Protein AF-0000000076880550 (afdb_homodimer)

Secondary structure (DSSP, 8-state):
--TTSHHHHHHHHHHHHHHTTS-TTSTTSPP----S---S----TTS-----------EEETTEEES-PPPP--TT-TTHHHHHHHHHHT-HHHHHHHTPPTTT-----S--SS-S------S-SHHHHHHHHHTT--EEEEEETT-SSS-HHHHHHHHHHT-PPEEEEEEEEEETTEEEEEEEEETTTEEEEEETT--SSHHHH-HHHHHHHHHHHHTT---/--TTSHHHHHHHHHHHHHHTTS-TTSTTSPP----S---S----TTS-----------EEETTEEES-PPPP--TT-TTHHHHHHHHHHT-HHHHHHHTPPTTT-----S--SS-S------S-SHHHHHHHHHTT--EEEEEETT-SSS-HHHHHHHHHHT-PPEEEEEEEEEETTEEEEEEEEETTTEEEEEETT--SSHHHH-HHHHHHHHHHHHTT---

Sequence (446 aa):
MNPRNTLCAQSLGTFNNLLSEVMTAQILLDKCVYASPRPGTETDKSAGAGRKILSEEAVIVTGKRVKHPPPRVPLGCISYTAYLSYFWANDALTRDALGIKDGTVDEWVRCHDGDLPYAVDIGSSIKYHRNVTVNGYRALVYSGDHDAIVPHLGTQAWVRSLGFPVVDDWRAWHLDGQSAGFTIAYSNNMTFATVKGAGHTAPQYEPERCYAMFSRWVLHQPLMNPRNTLCAQSLGTFNNLLSEVMTAQILLDKCVYASPRPGTETDKSAGAGRKILSEEAVIVTGKRVKHPPPRVPLGCISYTAYLSYFWANDALTRDALGIKDGTVDEWVRCHDGDLPYAVDIGSSIKYHRNVTVNGYRALVYSGDHDAIVPHLGTQAWVRSLGFPVVDDWRAWHLDGQSAGFTIAYSNNMTFATVKGAGHTAPQYEPERCYAMFSRWVLHQPL

Solvent-accessible surface area (backbone atoms only — not comparable to full-atom values): 26096 Å² total; per-residue (Å²): 127,62,62,82,41,68,66,46,41,51,51,49,49,51,48,50,55,50,50,68,53,38,18,41,53,30,56,85,46,72,68,55,69,73,37,46,61,72,62,86,71,74,73,73,74,70,68,77,83,63,75,76,70,69,79,78,65,75,49,60,41,82,85,38,76,53,90,68,72,46,56,88,56,60,87,89,35,80,36,33,56,50,42,50,44,45,55,49,58,48,20,58,68,50,29,52,72,71,64,54,56,87,85,74,68,88,73,66,65,92,69,69,73,84,65,61,84,70,86,73,82,76,91,68,65,62,66,56,55,52,52,46,18,71,72,69,40,76,43,80,46,73,27,6,64,33,15,68,73,53,31,37,68,58,55,51,50,58,59,56,67,71,66,57,54,75,72,39,70,77,39,67,26,70,53,94,89,28,58,40,25,37,33,35,31,28,46,61,46,36,33,40,34,38,33,62,78,5,13,64,63,29,54,80,66,31,44,68,60,43,47,54,53,51,52,27,54,79,66,74,39,80,110,128,64,63,82,41,68,66,46,41,51,51,49,49,50,48,51,56,50,50,69,53,38,18,42,54,30,55,85,46,74,70,57,70,73,36,47,61,74,65,87,73,76,73,74,75,71,69,76,83,64,75,76,71,67,78,78,64,76,51,62,40,81,84,38,76,54,89,67,71,46,57,89,56,62,88,88,37,79,36,33,57,51,41,48,44,44,55,50,58,48,20,57,69,50,28,53,72,72,65,56,57,86,84,73,68,88,72,66,63,91,70,68,74,84,66,62,84,71,87,74,85,76,91,68,66,62,66,57,56,51,52,48,18,70,73,69,37,77,42,81,46,72,28,5,66,33,15,67,74,52,30,37,67,58,53,50,49,58,59,56,68,70,66,57,54,76,73,37,70,75,38,67,27,69,53,93,90,29,57,39,24,40,32,36,31,29,47,62,46,35,32,40,35,38,34,61,80,6,12,63,62,29,52,80,64,31,44,67,59,42,46,54,52,51,52,27,55,76,67,72,39,80,110

Foldseek 3Di:
DPCVPPVNVVVVVVVVVVCVCADQLFRPDHDWDQFFQDDPDDPPPPDDPPDPPPPPPQDDQQRDGDDTQGDDIDPPDLNVVVNVVQSQCQHPVNCVVVVPDPPPDNGDGDDDPPPPPDPDDDPDCLVVVLVCLQVPDADEAEFECRHNVCHVVNVVVSVVVSVFAWPAAKDFDDDPNHGQWIKTDGPSNYIYTYGYSAGRVRCSGVVPSVVVVVVCVVVVHDD/DPCVPPVNVVVVVVVVVVCVCADQLFRPDHDWDQFFQDDPDDPPPPDDPPDPPPPPPQDDQQNDGDDTQGDDIDPPDLNVVVNVVQSQVQHPVNCVVVVPDPPPDNGDGDDDPPPPPDPDDDPDCLVVVLVCLQVPDADEAEFECRHNVCHVVNVVVSLVVSVFAWPAAKDFDDDPNHGQWIKTDGPSNYIYTYGYSAGRVRCSGVVPSVVVVVVCVVVVHDD

Structure (mmCIF, N/CA/C/O backbone):
data_AF-0000000076880550-model_v1
#
loop_
_entity.id
_entity.type
_entity.pdbx_description
1 polymer 'Uncharacterized protein'
#
loop_
_atom_site.group_PDB
_atom_site.id
_atom_site.type_symbol
_atom_site.label_atom_id
_atom_site.label_alt_id
_atom_site.label_comp_id
_atom_site.label_asym_id
_atom_site.label_entity_id
_atom_site.label_seq_id
_atom_site.pdbx_PDB_ins_code
_atom_site.Cartn_x
_atom_site.Cartn_y
_atom_site.Cartn_z
_atom_site.occupancy
_atom_site.B_iso_or_equiv
_atom_site.auth_seq_id
_atom_site.auth_comp_id
_atom_site.auth_asym_id
_atom_site.auth_atom_id
_atom_site.pdbx_PDB_model_num
ATOM 1 N N . MET A 1 1 ? 1.454 5.191 -26.672 1 41.88 1 MET A N 1
ATOM 2 C CA . MET A 1 1 ? 2.506 6.203 -26.719 1 41.88 1 MET A CA 1
ATOM 3 C C . MET A 1 1 ? 3.654 5.762 -27.609 1 41.88 1 MET A C 1
ATOM 5 O O . MET A 1 1 ? 4.008 4.578 -27.641 1 41.88 1 MET A O 1
ATOM 9 N N . ASN A 1 2 ? 3.916 6.367 -28.578 1 51.84 2 ASN A N 1
ATOM 10 C CA . ASN A 1 2 ? 5.039 6.051 -29.453 1 51.84 2 ASN A CA 1
ATOM 11 C C . ASN A 1 2 ? 6.371 6.129 -28.719 1 51.84 2 ASN A C 1
ATOM 13 O O . ASN A 1 2 ? 6.848 7.223 -28.406 1 51.84 2 ASN A O 1
ATOM 17 N N . PRO A 1 3 ? 6.688 5.078 -28.25 1 62.75 3 PRO A N 1
ATOM 18 C CA . PRO A 1 3 ? 7.98 5.051 -27.562 1 62.75 3 PRO A CA 1
ATOM 19 C C . PRO A 1 3 ? 9.094 5.695 -28.375 1 62.75 3 PRO A C 1
ATOM 21 O O . PRO A 1 3 ? 10.195 5.91 -27.859 1 62.75 3 PRO A O 1
ATOM 24 N N . ARG A 1 4 ? 8.742 5.906 -29.609 1 61.47 4 ARG A N 1
ATOM 25 C CA . ARG A 1 4 ? 9.766 6.449 -30.5 1 61.47 4 ARG A CA 1
ATOM 26 C C . ARG A 1 4 ? 9.938 7.949 -30.281 1 61.47 4 ARG A C 1
ATOM 28 O O . ARG A 1 4 ? 10.891 8.555 -30.781 1 61.47 4 ARG A O 1
ATOM 35 N N . ASN A 1 5 ? 8.938 8.562 -29.5 1 77.75 5 ASN A N 1
ATOM 36 C CA . ASN A 1 5 ? 9.117 9.977 -29.172 1 77.75 5 ASN A CA 1
ATOM 37 C C . ASN A 1 5 ? 10.047 10.172 -27.984 1 77.75 5 ASN A C 1
ATOM 39 O O . ASN A 1 5 ? 10.047 9.367 -27.047 1 77.75 5 ASN A O 1
ATOM 43 N N . THR A 1 6 ? 11.18 10.844 -28.109 1 85.25 6 THR A N 1
ATOM 44 C CA . THR A 1 6 ? 12.234 11.125 -27.141 1 85.25 6 THR A CA 1
ATOM 45 C C . THR A 1 6 ? 11.641 11.406 -25.766 1 85.25 6 THR A C 1
ATOM 47 O O . THR A 1 6 ? 12.156 10.922 -24.75 1 85.25 6 THR A O 1
ATOM 50 N N . LEU A 1 7 ? 10.586 12.062 -25.766 1 85.06 7 LEU A N 1
ATOM 51 C CA . LEU A 1 7 ? 9.938 12.383 -24.5 1 85.06 7 LEU A CA 1
ATOM 52 C C . LEU A 1 7 ? 9.375 11.133 -23.844 1 85.06 7 LEU A C 1
ATOM 54 O O . LEU A 1 7 ? 9.461 10.969 -22.625 1 85.06 7 LEU A O 1
ATOM 58 N N . CYS A 1 8 ? 8.812 10.336 -24.641 1 87.38 8 CYS A N 1
ATOM 59 C CA . CYS A 1 8 ? 8.266 9.078 -24.141 1 87.38 8 CYS A CA 1
ATOM 60 C C . CYS A 1 8 ? 9.367 8.18 -23.609 1 87.38 8 CYS A C 1
ATOM 62 O O . CYS A 1 8 ? 9.227 7.574 -22.547 1 87.38 8 CYS A O 1
ATOM 64 N N . ALA A 1 9 ? 10.461 8.172 -24.312 1 88.31 9 ALA A N 1
ATOM 65 C CA . ALA A 1 9 ? 11.586 7.344 -23.891 1 88.31 9 ALA A CA 1
ATOM 66 C C . ALA A 1 9 ? 12.172 7.828 -22.562 1 88.31 9 ALA A C 1
ATOM 68 O O . ALA A 1 9 ? 12.5 7.023 -21.703 1 88.31 9 ALA A O 1
ATOM 69 N N . GLN A 1 10 ? 12.281 9.094 -22.438 1 88.38 10 GLN A N 1
ATOM 70 C CA . GLN A 1 10 ? 12.805 9.672 -21.203 1 88.38 10 GLN A CA 1
ATOM 71 C C . GLN A 1 10 ? 11.883 9.383 -20.016 1 88.38 10 GLN A C 1
ATOM 73 O O . GLN A 1 10 ? 12.344 9.031 -18.938 1 88.38 10 GLN A O 1
ATOM 78 N N . SER A 1 11 ? 10.609 9.5 -20.281 1 89.31 11 SER A N 1
ATOM 79 C CA . SER A 1 11 ? 9.633 9.234 -19.234 1 89.31 11 SER A CA 1
ATOM 80 C C . SER A 1 11 ? 9.664 7.766 -18.812 1 89.31 11 SER A C 1
ATOM 82 O O . SER A 1 11 ? 9.578 7.457 -17.609 1 89.31 11 SER A O 1
ATOM 84 N N . LEU A 1 12 ? 9.812 6.938 -19.75 1 90.75 12 LEU A N 1
ATOM 85 C CA . LEU A 1 12 ? 9.883 5.508 -19.453 1 90.75 12 LEU A CA 1
ATOM 86 C C . LEU A 1 12 ? 11.156 5.176 -18.688 1 90.75 12 LEU A C 1
ATOM 88 O O . LEU 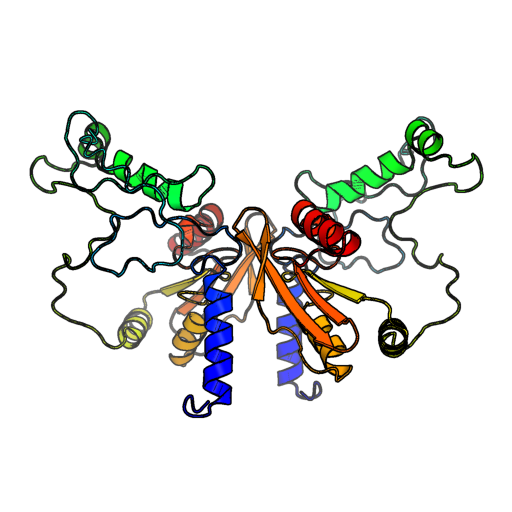A 1 12 ? 11.148 4.324 -17.797 1 90.75 12 LEU A O 1
ATOM 92 N N . GLY A 1 13 ? 12.203 5.875 -19.094 1 91.25 13 GLY A N 1
ATOM 93 C CA . GLY A 1 13 ? 13.445 5.703 -18.344 1 91.25 13 GLY A CA 1
ATOM 94 C C . GLY A 1 13 ? 13.336 6.109 -16.891 1 91.25 13 GLY A C 1
ATOM 95 O O . GLY A 1 13 ? 13.773 5.379 -16 1 91.25 13 GLY A O 1
ATOM 96 N N . THR A 1 14 ? 12.758 7.234 -16.688 1 91.5 14 THR A N 1
ATOM 97 C CA . THR A 1 14 ? 12.539 7.715 -15.328 1 91.5 14 THR A CA 1
ATOM 98 C C . THR A 1 14 ? 11.648 6.754 -14.547 1 91.5 14 THR A C 1
ATOM 100 O O . THR A 1 14 ? 11.953 6.4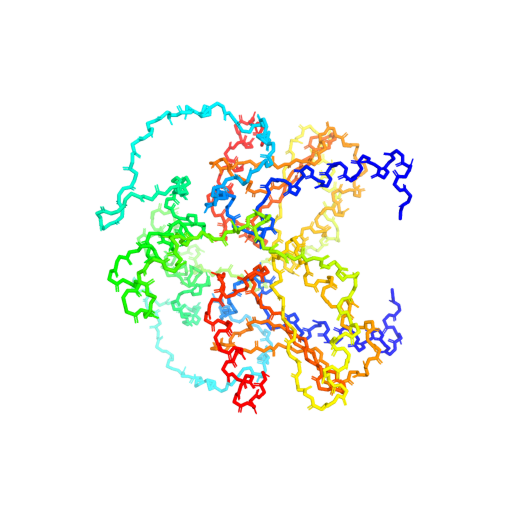06 -13.406 1 91.5 14 THR A O 1
ATOM 103 N N . PHE A 1 15 ? 10.641 6.32 -15.258 1 92.88 15 PHE A N 1
ATOM 104 C CA . PHE A 1 15 ? 9.727 5.367 -14.641 1 92.88 15 PHE A CA 1
ATOM 105 C C . PHE A 1 15 ? 10.461 4.094 -14.234 1 92.88 15 PHE A C 1
ATOM 107 O O . PHE A 1 15 ? 10.328 3.627 -13.102 1 92.88 15 PHE A O 1
ATOM 114 N N . ASN A 1 16 ? 11.18 3.584 -15.062 1 92.75 16 ASN A N 1
ATOM 115 C CA . ASN A 1 16 ? 11.914 2.352 -14.797 1 92.75 16 ASN A CA 1
ATOM 116 C C . ASN A 1 16 ? 12.922 2.529 -13.664 1 92.75 16 ASN A C 1
ATOM 118 O O . ASN A 1 16 ? 13.086 1.637 -12.828 1 92.75 16 ASN A O 1
ATOM 122 N N . ASN A 1 17 ? 13.539 3.641 -13.641 1 93.19 17 ASN A N 1
ATOM 123 C CA . ASN A 1 17 ? 14.484 3.936 -12.57 1 93.19 17 ASN A CA 1
ATOM 124 C C . ASN A 1 17 ? 13.789 3.982 -11.211 1 93.19 17 ASN A C 1
ATOM 126 O O . ASN A 1 17 ? 14.289 3.422 -10.234 1 93.19 17 ASN A O 1
ATOM 130 N N . LEU A 1 18 ? 12.672 4.625 -11.188 1 94.25 18 LEU A N 1
ATOM 131 C CA . LEU A 1 18 ? 11.922 4.723 -9.945 1 94.25 18 LEU A CA 1
ATOM 132 C C . LEU A 1 18 ? 11.406 3.355 -9.508 1 94.25 18 LEU A C 1
ATOM 134 O O . LEU A 1 18 ? 11.469 3.014 -8.32 1 94.25 18 LEU A O 1
ATOM 138 N N . LEU A 1 19 ? 10.938 2.619 -10.477 1 93.5 19 LEU A N 1
ATOM 139 C CA . LEU A 1 19 ? 10.414 1.287 -10.18 1 93.5 19 LEU A CA 1
ATOM 140 C C . LEU A 1 19 ? 11.516 0.378 -9.648 1 93.5 19 LEU A C 1
ATOM 142 O O . LEU A 1 19 ? 11.266 -0.471 -8.789 1 93.5 19 LEU A O 1
ATOM 146 N N . SER A 1 20 ? 12.711 0.57 -10.094 1 92.94 20 SER A N 1
ATOM 147 C CA . SER A 1 20 ? 13.836 -0.258 -9.664 1 92.94 20 SER A CA 1
ATOM 148 C C . SER A 1 20 ? 14.188 -0.007 -8.203 1 92.94 20 SER A C 1
ATOM 150 O O . SER A 1 20 ? 14.922 -0.786 -7.594 1 92.94 20 SER A O 1
ATOM 152 N N . GLU A 1 21 ? 13.641 1.067 -7.598 1 93.88 21 GLU A N 1
ATOM 153 C CA . GLU A 1 21 ? 13.977 1.457 -6.23 1 93.88 21 GLU A CA 1
ATOM 154 C C . GLU A 1 21 ? 13.062 0.773 -5.223 1 93.88 21 GLU A C 1
ATOM 156 O O . GLU A 1 21 ? 13.273 0.871 -4.012 1 93.88 21 GLU A O 1
ATOM 161 N N . VAL A 1 22 ? 12.055 0.096 -5.773 1 93.12 22 VAL A N 1
ATOM 162 C CA . VAL A 1 22 ? 11.117 -0.565 -4.875 1 93.12 22 VAL A CA 1
ATOM 163 C C . VAL A 1 22 ? 11.102 -2.066 -5.156 1 93.12 22 VAL A C 1
ATOM 165 O O . VAL A 1 22 ? 11.609 -2.516 -6.184 1 93.12 22 VAL A O 1
ATOM 168 N N . MET A 1 23 ? 10.625 -2.844 -4.203 1 91.25 23 MET A N 1
ATOM 169 C CA . MET A 1 23 ? 10.352 -4.258 -4.449 1 91.25 23 MET A CA 1
ATOM 170 C C . MET A 1 23 ? 9.148 -4.422 -5.367 1 91.25 23 MET A C 1
ATOM 172 O O . MET A 1 23 ? 8 -4.242 -4.941 1 91.25 23 MET A O 1
ATOM 176 N N . THR A 1 24 ? 9.391 -4.836 -6.516 1 92.12 24 THR A N 1
ATOM 177 C CA . THR A 1 24 ? 8.359 -4.801 -7.539 1 92.12 24 THR A CA 1
ATOM 178 C C . THR A 1 24 ? 7.277 -5.836 -7.25 1 92.12 24 THR A C 1
ATOM 180 O O . THR A 1 24 ? 6.113 -5.645 -7.609 1 92.12 24 THR A O 1
ATOM 183 N N . ALA A 1 25 ? 7.664 -6.898 -6.578 1 91 25 ALA A N 1
ATOM 184 C CA . ALA A 1 25 ? 6.707 -7.965 -6.297 1 91 25 ALA A CA 1
ATOM 185 C C . ALA A 1 25 ? 5.699 -7.531 -5.234 1 91 25 ALA A C 1
ATOM 187 O O . ALA A 1 25 ? 4.609 -8.094 -5.137 1 91 25 ALA A O 1
ATOM 188 N N . GLN A 1 26 ? 6.105 -6.594 -4.453 1 92.62 26 GLN A N 1
ATOM 189 C CA . GLN A 1 26 ? 5.27 -5.934 -3.453 1 92.62 26 GLN A CA 1
ATOM 190 C C . GLN A 1 26 ? 5.836 -4.566 -3.08 1 92.62 26 GLN A C 1
ATOM 192 O O . GLN A 1 26 ? 6.727 -4.469 -2.23 1 92.62 26 GLN A O 1
ATOM 197 N N . ILE A 1 27 ? 5.32 -3.529 -3.471 1 91.38 27 ILE A N 1
ATOM 198 C CA . ILE A 1 27 ? 5.977 -2.238 -3.646 1 91.38 27 ILE A CA 1
ATOM 199 C C . ILE A 1 27 ? 6.16 -1.563 -2.289 1 91.38 27 ILE A C 1
ATOM 201 O O . ILE A 1 27 ? 6.887 -0.575 -2.174 1 91.38 27 ILE A O 1
ATOM 205 N N . LEU A 1 28 ? 5.539 -2.076 -1.265 1 89.25 28 LEU A N 1
ATOM 206 C CA . LEU A 1 28 ? 5.676 -1.419 0.031 1 89.25 28 LEU A CA 1
ATOM 207 C C . LEU A 1 28 ? 6.754 -2.09 0.872 1 89.25 28 LEU A C 1
ATOM 209 O O . LEU A 1 28 ? 7.195 -1.538 1.884 1 89.25 28 LEU A O 1
ATOM 213 N N . LEU A 1 29 ? 7.145 -3.25 0.465 1 89.56 29 LEU A N 1
ATOM 214 C CA . LEU A 1 29 ? 8.141 -3.971 1.252 1 89.56 29 LEU A CA 1
ATOM 215 C C . LEU A 1 29 ? 9.555 -3.582 0.828 1 89.56 29 LEU A C 1
ATOM 217 O O . LEU A 1 29 ? 9.75 -3.033 -0.259 1 89.56 29 LEU A O 1
ATOM 221 N N . ASP A 1 30 ? 10.438 -3.861 1.727 1 88.75 30 ASP A N 1
ATOM 222 C CA . ASP A 1 30 ? 11.844 -3.588 1.454 1 88.75 30 ASP A CA 1
ATOM 223 C C . ASP A 1 30 ? 12.375 -4.488 0.341 1 88.75 30 ASP A C 1
ATOM 225 O O . ASP A 1 30 ? 11.977 -5.648 0.231 1 88.75 30 ASP A O 1
ATOM 229 N N . LYS A 1 31 ? 13.172 -3.889 -0.436 1 88.56 31 LYS A N 1
ATOM 230 C CA . LYS A 1 31 ? 13.883 -4.703 -1.414 1 88.56 31 LYS A CA 1
ATOM 231 C C . LYS A 1 31 ? 14.789 -5.719 -0.725 1 88.56 31 LYS A C 1
ATOM 233 O O . LYS A 1 31 ? 15.508 -5.379 0.219 1 88.56 31 LYS A O 1
ATOM 238 N N . CYS A 1 32 ? 14.586 -6.941 -1.162 1 84.69 32 CYS A N 1
ATOM 239 C CA . CYS A 1 32 ? 15.359 -8.047 -0.601 1 84.69 32 CYS A CA 1
ATOM 240 C C . CYS A 1 32 ? 16.109 -8.797 -1.691 1 84.69 32 CYS A C 1
ATOM 242 O O . CYS A 1 32 ? 15.727 -8.75 -2.861 1 84.69 32 CYS A O 1
ATOM 244 N N . VAL A 1 33 ? 17.219 -9.367 -1.209 1 74.94 33 VAL A N 1
ATOM 245 C CA . VAL A 1 33 ? 17.969 -10.234 -2.121 1 74.94 33 VAL A CA 1
ATOM 246 C C . VAL A 1 33 ? 17.094 -11.422 -2.525 1 74.94 33 VAL A C 1
ATOM 248 O O . VAL A 1 33 ? 16.312 -11.93 -1.717 1 74.94 33 VAL A O 1
ATOM 251 N N . TYR A 1 34 ? 17.109 -11.75 -3.807 1 69.31 34 TYR A N 1
ATOM 252 C CA . TYR A 1 34 ? 16.391 -12.914 -4.297 1 69.31 34 TYR A CA 1
ATOM 253 C C . TYR A 1 34 ? 17.016 -14.203 -3.787 1 69.31 34 TYR A C 1
ATOM 255 O O . TYR A 1 34 ? 18.203 -14.461 -4.023 1 69.31 34 TYR A O 1
ATOM 263 N N . ALA A 1 35 ? 16.344 -14.938 -3.006 1 66.31 35 ALA A N 1
ATOM 264 C CA . ALA A 1 35 ? 16.859 -16.125 -2.342 1 66.31 35 ALA A CA 1
ATOM 265 C C . ALA A 1 35 ? 16.828 -17.328 -3.285 1 66.31 35 ALA A C 1
ATOM 267 O O . ALA A 1 35 ? 16.219 -18.359 -2.979 1 66.31 35 ALA A O 1
ATOM 268 N N . SER A 1 36 ? 17.109 -17.312 -4.508 1 63.66 36 SER A N 1
ATOM 269 C CA . SER A 1 36 ? 17.281 -18.422 -5.43 1 63.66 36 SER A CA 1
ATOM 270 C C . SER A 1 36 ? 18.625 -18.359 -6.133 1 63.66 36 SER A C 1
ATOM 272 O O . SER A 1 36 ? 19.188 -17.281 -6.309 1 63.66 36 SER A O 1
ATOM 274 N N . PRO A 1 37 ? 19.266 -19.609 -6.238 1 55.5 37 PRO A N 1
ATOM 275 C CA . PRO A 1 37 ? 20.531 -19.578 -6.984 1 55.5 37 PRO A CA 1
ATOM 276 C C . PRO A 1 37 ? 20.391 -18.922 -8.359 1 55.5 37 PRO A C 1
ATOM 278 O O . PRO A 1 37 ? 19.312 -18.969 -8.961 1 55.5 37 PRO A O 1
ATOM 281 N N . ARG A 1 38 ? 21 -17.672 -8.664 1 48.88 38 ARG A N 1
ATOM 282 C CA . ARG A 1 38 ? 20.906 -16.922 -9.914 1 48.88 38 ARG A CA 1
ATOM 283 C C . ARG A 1 38 ? 20.906 -17.859 -11.117 1 48.88 38 ARG A C 1
ATOM 285 O O . ARG A 1 38 ? 21.828 -18.656 -11.297 1 48.88 38 ARG A O 1
ATOM 292 N N . PRO A 1 39 ? 19.844 -18.172 -11.812 1 43.84 39 PRO A N 1
ATOM 293 C CA . PRO A 1 39 ? 20.375 -18.734 -13.062 1 43.84 39 PRO A CA 1
ATOM 294 C C . PRO A 1 39 ? 21.5 -17.891 -13.664 1 43.84 39 PRO A C 1
ATOM 296 O O . PRO A 1 39 ? 21.766 -16.781 -13.18 1 43.84 39 PRO A O 1
ATOM 299 N N . GLY A 1 40 ? 21.719 -17.781 -15.094 1 35.19 40 GLY A N 1
ATOM 300 C CA . GLY A 1 40 ? 22.547 -17.016 -16.016 1 35.19 40 GLY A CA 1
ATOM 301 C C . GLY A 1 40 ? 22.422 -15.516 -15.82 1 35.19 40 GLY A C 1
ATOM 302 O O . GLY A 1 40 ? 22.875 -14.734 -16.656 1 35.19 40 GLY A O 1
ATOM 303 N N . THR A 1 41 ? 21.266 -15.117 -15.383 1 35.12 41 THR A N 1
ATOM 304 C CA . THR A 1 41 ? 21.156 -13.688 -15.664 1 35.12 41 THR A CA 1
ATOM 305 C C . THR A 1 41 ? 22.281 -12.914 -15 1 35.12 41 THR A C 1
ATOM 307 O O . THR A 1 41 ? 22.766 -13.305 -13.93 1 35.12 41 THR A O 1
ATOM 310 N N . GLU A 1 42 ? 22.828 -11.945 -15.773 1 32.94 42 GLU A N 1
ATOM 311 C CA . GLU A 1 42 ? 23.797 -10.875 -15.602 1 32.94 42 GLU A CA 1
ATOM 312 C C . GLU A 1 42 ? 23.688 -10.242 -14.211 1 32.94 42 GLU A C 1
ATOM 314 O O . GLU A 1 42 ? 22.594 -10.117 -13.672 1 32.94 42 GLU A O 1
ATOM 319 N N . THR A 1 43 ? 24.719 -10.258 -13.398 1 33.59 43 THR A N 1
ATOM 320 C CA . THR A 1 43 ? 25.125 -9.352 -12.328 1 33.59 43 THR A CA 1
ATOM 321 C C . THR A 1 43 ? 24.516 -7.965 -12.531 1 33.59 43 THR A C 1
ATOM 323 O O . THR A 1 43 ? 24.891 -7.246 -13.461 1 33.59 43 THR A O 1
ATOM 326 N N . ASP A 1 44 ? 23.328 -7.746 -12.648 1 32.66 44 ASP A N 1
ATOM 327 C CA . ASP A 1 44 ? 23.234 -6.289 -12.586 1 32.66 44 ASP A CA 1
ATOM 328 C C . ASP A 1 44 ? 24.297 -5.703 -11.664 1 32.66 44 ASP A C 1
ATOM 330 O O . ASP A 1 44 ? 24.422 -6.109 -10.508 1 32.66 44 ASP A O 1
ATOM 334 N N . LYS A 1 45 ? 25.438 -5.035 -12.203 1 31.31 45 LYS A N 1
ATOM 335 C CA . LYS A 1 45 ? 26.609 -4.309 -11.734 1 31.31 45 LYS A CA 1
ATOM 336 C C . LYS A 1 45 ? 26.281 -3.424 -10.539 1 31.31 45 LYS A C 1
ATOM 338 O O . LYS A 1 45 ? 27.141 -2.742 -9.992 1 31.31 45 LYS A O 1
ATOM 343 N N . SER A 1 46 ? 25.109 -2.914 -10.5 1 29.12 46 SER A N 1
ATOM 344 C CA . SER A 1 46 ? 25.078 -1.753 -9.617 1 29.12 46 SER A CA 1
ATOM 345 C C . SER A 1 46 ? 25.312 -2.156 -8.164 1 29.12 46 SER A C 1
ATOM 347 O O . SER A 1 46 ? 25.484 -1.3 -7.297 1 29.12 46 SER A O 1
ATOM 349 N N . ALA A 1 47 ? 24.531 -2.941 -7.543 1 29.91 47 ALA A N 1
ATOM 350 C CA . ALA A 1 47 ? 24.953 -2.9 -6.148 1 29.91 47 ALA A CA 1
ATOM 351 C C . ALA A 1 47 ? 26.406 -3.367 -6.004 1 29.91 47 ALA A C 1
ATOM 353 O O . ALA A 1 47 ? 26.875 -4.203 -6.781 1 29.91 47 ALA A O 1
ATOM 354 N N . GLY A 1 48 ? 27.25 -2.711 -5.223 1 28.06 48 GLY A N 1
ATOM 355 C CA . GLY A 1 48 ? 28.641 -2.939 -4.824 1 28.06 48 GLY A CA 1
ATOM 356 C C . GLY A 1 48 ?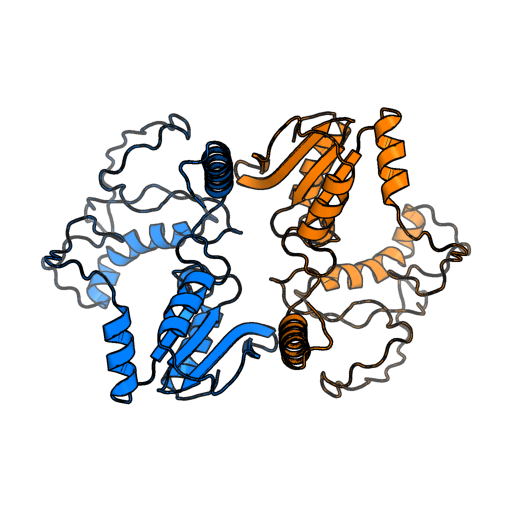 29.016 -4.406 -4.816 1 28.06 48 GLY A C 1
ATOM 357 O O . GLY A 1 48 ? 28.156 -5.281 -4.875 1 28.06 48 GLY A O 1
ATOM 358 N N . ALA A 1 49 ? 30.391 -4.672 -5.02 1 28.59 49 ALA A N 1
ATOM 359 C CA . ALA A 1 49 ? 31.391 -5.695 -4.727 1 28.59 49 ALA A CA 1
ATOM 360 C C . ALA A 1 49 ? 31.031 -6.473 -3.463 1 28.59 49 ALA A C 1
ATOM 362 O O . ALA A 1 49 ? 31.484 -6.137 -2.367 1 28.59 49 ALA A O 1
ATOM 363 N N . GLY A 1 50 ? 29.922 -6.535 -3.049 1 29.72 50 GLY A N 1
ATOM 364 C CA . GLY A 1 50 ? 30.109 -7.418 -1.908 1 29.72 50 GLY A CA 1
ATOM 365 C C . GLY A 1 50 ? 30.984 -8.617 -2.215 1 29.72 50 GLY A C 1
ATOM 366 O O . GLY A 1 50 ? 31.125 -9.008 -3.375 1 29.72 50 GLY A O 1
ATOM 367 N N . ARG A 1 51 ? 31.922 -8.961 -1.319 1 30.08 51 ARG A N 1
ATOM 368 C CA . ARG A 1 51 ? 32.938 -10.023 -1.304 1 30.08 51 ARG A CA 1
ATOM 369 C C . ARG A 1 51 ? 32.312 -11.344 -1.775 1 30.08 51 ARG A C 1
ATOM 371 O O . ARG A 1 51 ? 31.297 -11.789 -1.257 1 30.08 51 ARG A O 1
ATOM 378 N N . LYS A 1 52 ? 32.344 -11.594 -3.057 1 33.16 52 LYS A N 1
ATOM 379 C CA . LYS A 1 52 ? 32.438 -13.008 -3.412 1 33.16 52 LYS A CA 1
ATOM 380 C C . LYS A 1 52 ? 32.969 -13.836 -2.256 1 33.16 52 LYS A C 1
ATOM 382 O O . LYS A 1 52 ? 34.188 -13.969 -2.102 1 33.16 52 LYS A O 1
ATOM 387 N N . ILE A 1 53 ? 32.625 -13.562 -1.014 1 31.31 53 ILE A N 1
ATOM 388 C CA . ILE A 1 53 ? 33.156 -14.617 -0.16 1 31.31 53 ILE A CA 1
ATOM 389 C C . ILE A 1 53 ? 33 -15.969 -0.861 1 31.31 53 ILE A C 1
ATOM 391 O O . ILE A 1 53 ? 31.906 -16.375 -1.227 1 31.31 53 ILE A O 1
ATOM 395 N N . LEU A 1 54 ? 33.875 -16.5 -1.602 1 33.59 54 LEU A N 1
ATOM 396 C CA . LEU A 1 54 ? 34.406 -17.781 -2.043 1 33.59 54 LEU A CA 1
ATOM 397 C C . LEU A 1 54 ? 33.938 -18.906 -1.125 1 33.59 54 LEU A C 1
ATOM 399 O O . LEU A 1 54 ? 34.344 -20.062 -1.266 1 33.59 54 LEU A O 1
ATOM 403 N N . SER A 1 55 ? 33.625 -18.734 0.205 1 37.22 55 SER A N 1
ATOM 404 C CA . SER A 1 55 ? 33.75 -19.984 0.944 1 37.22 55 SER A CA 1
ATOM 405 C C . SER A 1 55 ? 32.812 -21.047 0.385 1 37.22 55 SER A C 1
ATOM 407 O O . SER A 1 55 ? 31.594 -20.875 0.389 1 37.22 55 SER A O 1
ATOM 409 N N . GLU A 1 56 ? 33.094 -21.766 -0.693 1 43.31 56 GLU A N 1
ATOM 410 C CA . GLU A 1 56 ? 32.75 -23.109 -1.142 1 43.31 56 GLU A CA 1
ATOM 411 C C . GLU A 1 56 ? 32.344 -24 0.032 1 43.31 56 GLU A C 1
ATOM 413 O O . GLU A 1 56 ? 32.875 -25.094 0.189 1 43.31 56 GLU A O 1
ATOM 418 N N . GLU A 1 57 ? 32.156 -23.469 1.229 1 49.75 57 GLU A N 1
ATOM 419 C CA . GLU A 1 57 ? 31.859 -24.469 2.236 1 49.75 57 GLU A CA 1
ATOM 420 C C . GLU A 1 57 ? 30.562 -25.219 1.894 1 49.75 57 GLU A C 1
ATOM 422 O O . GLU A 1 57 ? 29.562 -24.594 1.553 1 49.75 57 GLU A O 1
ATOM 427 N N . ALA A 1 58 ? 30.75 -26.422 1.566 1 58.22 58 ALA A N 1
ATOM 428 C CA . ALA A 1 58 ? 29.703 -27.406 1.392 1 58.22 58 ALA A CA 1
ATOM 429 C C . ALA A 1 58 ? 28.594 -27.219 2.43 1 58.22 58 ALA A C 1
ATOM 431 O O . ALA A 1 58 ? 28.859 -27.203 3.635 1 58.22 58 ALA A O 1
ATOM 432 N N . VAL A 1 59 ? 27.453 -26.578 1.985 1 69 59 VAL A N 1
ATOM 433 C CA . VAL A 1 59 ? 26.312 -26.5 2.895 1 69 59 VAL A CA 1
ATOM 434 C C . VAL A 1 59 ? 25.688 -27.875 3.059 1 69 59 VAL A C 1
ATOM 436 O O . VAL A 1 59 ? 25.422 -28.578 2.07 1 69 59 VAL A O 1
ATOM 439 N N . ILE A 1 60 ? 25.828 -28.422 4.199 1 68.5 60 ILE A N 1
ATOM 440 C CA . ILE A 1 60 ? 25.281 -29.734 4.535 1 68.5 60 ILE A CA 1
ATOM 441 C C . ILE A 1 60 ? 23.922 -29.562 5.199 1 68.5 60 ILE A C 1
ATOM 443 O O . ILE A 1 60 ? 23.766 -28.766 6.125 1 68.5 60 ILE A O 1
ATOM 447 N N . VAL A 1 61 ? 23 -30.141 4.5 1 74.81 61 VAL A N 1
ATOM 448 C CA . VAL A 1 61 ? 21.672 -30.25 5.078 1 74.81 61 VAL A CA 1
ATOM 449 C C . VAL A 1 61 ? 21.406 -31.688 5.512 1 74.81 61 VAL A C 1
ATOM 451 O O . VAL A 1 61 ? 21.328 -32.594 4.676 1 74.81 61 VAL A O 1
ATOM 454 N N . THR A 1 62 ? 21.25 -31.766 6.809 1 71.31 62 THR A N 1
ATOM 455 C CA . THR A 1 62 ? 21.047 -33.094 7.418 1 71.31 62 THR A CA 1
ATOM 456 C C . THR A 1 62 ? 22.031 -34.094 6.863 1 71.31 62 THR A C 1
ATOM 458 O O . THR A 1 62 ? 21.641 -35.188 6.445 1 71.31 62 THR A O 1
ATOM 461 N N . GLY A 1 63 ? 23.219 -33.781 6.707 1 70.69 63 GLY A N 1
ATOM 462 C CA . GLY A 1 63 ? 24.297 -34.688 6.371 1 70.69 63 GLY A CA 1
ATOM 463 C C . GLY A 1 63 ? 24.547 -34.812 4.879 1 70.69 63 GLY A C 1
ATOM 464 O O . GLY A 1 63 ? 25.453 -35.5 4.445 1 70.69 63 GLY A O 1
ATOM 465 N N . LYS A 1 64 ? 23.703 -34.219 4.09 1 74.81 64 LYS A N 1
ATOM 466 C CA . LYS A 1 64 ? 23.875 -34.312 2.643 1 74.81 64 LYS A CA 1
ATOM 467 C C . LYS A 1 64 ? 24.297 -32.938 2.076 1 74.81 64 LYS A C 1
ATOM 469 O O . LYS A 1 64 ? 23.797 -31.906 2.496 1 74.81 64 LYS A O 1
ATOM 474 N N . ARG A 1 65 ? 25.266 -33.094 1.314 1 76.62 65 ARG A N 1
ATOM 475 C CA . ARG A 1 65 ? 25.719 -31.891 0.639 1 76.62 65 ARG A CA 1
ATOM 476 C C . ARG A 1 65 ? 24.688 -31.406 -0.38 1 76.62 65 ARG A C 1
ATOM 478 O O . ARG A 1 65 ? 24.156 -32.188 -1.154 1 76.62 65 ARG A O 1
ATOM 485 N N . VAL A 1 66 ? 24.375 -30.156 -0.236 1 80.62 66 VAL A N 1
ATOM 486 C CA . VAL A 1 66 ? 23.438 -29.578 -1.196 1 80.62 66 VAL A CA 1
ATOM 487 C C . VAL A 1 66 ? 24.203 -28.766 -2.24 1 80.62 66 VAL A C 1
ATOM 489 O O . VAL A 1 66 ? 25.234 -28.156 -1.932 1 80.62 66 VAL A O 1
ATOM 492 N N . LYS A 1 67 ? 23.672 -28.734 -3.404 1 79.12 67 LYS A N 1
ATOM 493 C CA . LYS A 1 67 ? 24.391 -28.188 -4.551 1 79.12 67 LYS A CA 1
ATOM 494 C C . LYS A 1 67 ? 24 -26.734 -4.824 1 79.12 67 LYS A C 1
ATOM 496 O O . LYS A 1 67 ? 24.781 -25.969 -5.375 1 79.12 67 LYS A O 1
ATOM 501 N N . HIS A 1 68 ? 22.812 -26.391 -4.457 1 82.12 68 HIS A N 1
ATOM 502 C CA . HIS A 1 68 ? 22.328 -25.078 -4.871 1 82.12 68 HIS A CA 1
ATOM 503 C C . HIS A 1 68 ? 21.797 -24.281 -3.684 1 82.12 68 HIS A C 1
ATOM 505 O O . HIS A 1 68 ? 20.672 -23.75 -3.738 1 82.12 68 HIS A O 1
ATOM 511 N N . PRO A 1 69 ? 22.594 -24.078 -2.662 1 82.12 69 PRO A N 1
ATOM 512 C CA . PRO A 1 69 ? 22.094 -23.281 -1.551 1 82.12 69 PRO A CA 1
ATOM 513 C C . PRO A 1 69 ? 21.859 -21.812 -1.935 1 82.12 69 PRO A C 1
ATOM 515 O O . PRO A 1 69 ? 22.641 -21.25 -2.707 1 82.12 69 PRO A O 1
ATOM 518 N N . PRO A 1 70 ? 20.781 -21.25 -1.48 1 82.69 70 PRO A N 1
ATOM 519 C CA . PRO A 1 70 ? 20.547 -19.828 -1.753 1 82.69 70 PRO A CA 1
ATOM 520 C C . PRO A 1 70 ? 21.469 -18.906 -0.954 1 82.69 70 PRO A C 1
ATOM 522 O O . PRO A 1 70 ? 22.047 -19.328 0.055 1 82.69 70 PRO A O 1
ATOM 525 N N . PRO A 1 71 ? 21.641 -17.656 -1.496 1 80.56 71 PRO A N 1
ATOM 526 C CA . PRO A 1 71 ? 22.406 -16.688 -0.69 1 80.56 71 PRO A CA 1
ATOM 527 C C . PRO A 1 71 ? 21.703 -16.344 0.625 1 80.56 71 PRO A C 1
ATOM 529 O O . PRO A 1 71 ? 20.484 -16.453 0.723 1 80.56 71 PRO A O 1
ATOM 532 N N . ARG A 1 72 ? 22.5 -16.031 1.553 1 80.44 72 ARG A N 1
ATOM 533 C CA . ARG A 1 72 ? 21.953 -15.641 2.84 1 80.44 72 ARG A CA 1
ATOM 534 C C . ARG A 1 72 ? 21.109 -14.367 2.707 1 80.44 72 ARG A C 1
ATOM 536 O O . ARG A 1 72 ? 21.5 -13.438 1.992 1 80.44 72 ARG A O 1
ATOM 543 N N . VAL A 1 73 ? 20.016 -14.43 3.324 1 82.69 73 VAL A N 1
ATOM 544 C CA . VAL A 1 73 ? 19.078 -13.312 3.309 1 82.69 73 VAL A CA 1
ATOM 545 C C . VAL A 1 73 ? 18.938 -12.727 4.711 1 82.69 73 VAL A C 1
ATOM 547 O O . VAL A 1 73 ? 18.891 -13.469 5.699 1 82.69 73 VAL A O 1
ATOM 550 N N . PRO A 1 74 ? 19.016 -11.414 4.797 1 81.81 74 PRO A N 1
ATOM 551 C CA . PRO A 1 74 ? 18.828 -10.812 6.117 1 81.81 74 PRO A CA 1
ATOM 552 C C . PRO A 1 74 ? 17.469 -11.148 6.73 1 81.81 74 PRO A C 1
ATOM 554 O O . PRO A 1 74 ? 16.484 -11.32 6.008 1 81.81 74 PRO A O 1
ATOM 557 N N . LEU A 1 75 ? 17.594 -11.141 8.078 1 82.88 75 LEU A N 1
ATOM 558 C CA . LEU A 1 75 ? 16.344 -11.336 8.797 1 82.88 75 LEU A CA 1
ATOM 559 C C . LEU A 1 75 ? 15.367 -10.195 8.508 1 82.88 75 LEU A C 1
ATOM 561 O O . LEU A 1 75 ? 15.781 -9.047 8.344 1 82.88 75 LEU A O 1
ATOM 565 N N . GLY A 1 76 ? 14.117 -10.438 8.336 1 80.81 76 GLY A N 1
ATOM 566 C CA . GLY A 1 76 ? 13.133 -9.398 8.102 1 80.81 76 GLY A CA 1
ATOM 567 C C . GLY A 1 76 ? 12.688 -9.312 6.652 1 80.81 76 GLY A C 1
ATOM 568 O O . GLY A 1 76 ? 11.625 -8.773 6.352 1 80.81 76 GLY A O 1
ATOM 569 N N . CYS A 1 77 ? 13.586 -9.828 5.828 1 85.38 77 CYS A N 1
ATOM 570 C CA . CYS A 1 77 ? 13.227 -9.859 4.414 1 85.38 77 CYS A CA 1
ATOM 571 C C . CYS A 1 77 ? 12.188 -10.938 4.141 1 85.38 77 CYS A C 1
ATOM 573 O O . CYS A 1 77 ? 12.258 -12.031 4.691 1 85.38 77 CYS A O 1
ATOM 575 N N . ILE A 1 78 ? 11.312 -10.578 3.238 1 86.94 78 ILE A N 1
ATOM 576 C CA . ILE A 1 78 ? 10.258 -11.516 2.881 1 86.94 78 ILE A CA 1
ATOM 577 C C . ILE A 1 78 ? 10.859 -12.75 2.217 1 86.94 78 ILE A C 1
ATOM 579 O O . ILE A 1 78 ? 10.305 -13.844 2.309 1 86.94 78 ILE A O 1
ATOM 583 N N . SER A 1 79 ? 12.031 -12.602 1.654 1 85.69 79 SER A N 1
ATOM 584 C CA . SER A 1 79 ? 12.688 -13.703 0.961 1 85.69 79 SER A CA 1
ATOM 585 C C . SER A 1 79 ? 13.289 -14.695 1.948 1 85.69 79 SER A C 1
ATOM 587 O O . SER A 1 79 ? 13.711 -15.789 1.56 1 85.69 79 SER A O 1
ATOM 589 N N . TYR A 1 80 ? 13.297 -14.336 3.178 1 87.88 80 TYR A N 1
ATOM 590 C CA . TYR A 1 80 ? 13.828 -15.227 4.199 1 87.88 80 TYR A CA 1
ATOM 591 C C . TYR A 1 80 ? 13.039 -16.531 4.262 1 87.88 80 TYR A C 1
ATOM 593 O O . TYR A 1 80 ? 13.594 -17.594 4.516 1 87.88 80 TYR A O 1
ATOM 601 N N . THR A 1 81 ? 11.773 -16.438 3.961 1 87.44 81 THR A N 1
ATOM 602 C CA . THR A 1 81 ? 10.953 -17.641 3.93 1 87.44 81 THR A CA 1
ATOM 603 C C . THR A 1 81 ? 11.414 -18.578 2.822 1 87.44 81 THR A C 1
ATOM 605 O O . THR A 1 81 ? 11.469 -19.797 3.02 1 87.44 81 THR A O 1
ATOM 608 N N . ALA A 1 82 ? 11.719 -18.031 1.73 1 85.75 82 ALA A N 1
ATOM 609 C CA . ALA A 1 82 ? 12.234 -18.844 0.627 1 85.75 82 ALA A CA 1
ATOM 610 C C . ALA A 1 82 ? 13.578 -19.469 0.987 1 85.75 82 ALA A C 1
ATOM 612 O O . ALA A 1 82 ? 13.844 -20.625 0.648 1 85.75 82 ALA A O 1
ATOM 613 N N . TYR A 1 83 ? 14.406 -18.672 1.642 1 87.31 83 TYR A N 1
ATOM 614 C CA . TYR A 1 83 ? 15.695 -19.141 2.131 1 87.31 83 TYR A CA 1
ATOM 615 C C . TYR A 1 83 ? 15.516 -20.359 3.039 1 87.31 83 TYR A C 1
ATOM 617 O O . TYR A 1 83 ? 16.172 -21.391 2.842 1 87.31 83 TYR A O 1
ATOM 625 N N . LEU A 1 84 ? 14.562 -20.297 3.918 1 89.31 84 LEU A N 1
ATOM 626 C CA . LEU A 1 84 ? 14.305 -21.391 4.859 1 89.31 84 LEU A CA 1
ATOM 627 C C . LEU A 1 84 ? 13.68 -22.578 4.156 1 89.31 84 LEU A C 1
ATOM 629 O O . LEU A 1 84 ? 13.922 -23.734 4.531 1 89.31 84 LEU A O 1
ATOM 633 N N . SER A 1 85 ? 12.891 -22.266 3.176 1 90.88 85 SER A N 1
ATOM 634 C CA . SER A 1 85 ? 12.203 -23.328 2.449 1 90.88 85 SER A CA 1
ATOM 635 C C . SER A 1 85 ? 13.195 -24.281 1.782 1 90.88 85 SER A C 1
ATOM 637 O O . SER A 1 85 ? 12.953 -25.484 1.699 1 90.88 85 SER A O 1
ATOM 639 N N . TYR A 1 86 ? 14.289 -23.766 1.308 1 88.94 86 TYR A N 1
ATOM 640 C CA . TYR A 1 86 ? 15.32 -24.594 0.681 1 88.94 86 TYR A CA 1
ATOM 641 C C . TYR A 1 86 ? 15.844 -25.641 1.651 1 88.94 86 TYR A C 1
ATOM 643 O O . TYR A 1 86 ? 15.914 -26.828 1.314 1 88.94 86 TYR A O 1
ATOM 651 N N . PHE A 1 87 ? 16.094 -25.219 2.826 1 90.38 87 PHE A N 1
ATOM 652 C CA . PHE A 1 87 ? 16.672 -26.125 3.822 1 90.38 87 PHE A CA 1
ATOM 653 C C . PHE A 1 87 ? 15.602 -27.078 4.352 1 90.38 87 PHE A C 1
ATOM 655 O O . PHE A 1 87 ? 15.867 -28.266 4.57 1 90.38 87 PHE A O 1
ATOM 662 N N . TRP A 1 88 ? 14.453 -26.547 4.488 1 92.69 88 TRP A N 1
ATOM 663 C CA . TRP A 1 88 ? 13.336 -27.375 4.938 1 92.69 88 TRP A CA 1
ATOM 664 C C . TRP A 1 88 ? 13.016 -28.469 3.92 1 92.69 88 TRP A C 1
ATOM 666 O O . TRP A 1 88 ? 12.875 -29.641 4.277 1 92.69 88 TRP A O 1
ATOM 676 N N . ALA A 1 89 ? 12.969 -28.109 2.693 1 92 89 ALA A N 1
ATOM 677 C CA . ALA A 1 89 ? 12.555 -29.016 1.626 1 92 89 ALA A CA 1
ATOM 678 C C . ALA A 1 89 ? 13.633 -30.062 1.352 1 92 89 ALA A C 1
ATOM 680 O O . ALA A 1 89 ? 13.352 -31.125 0.81 1 92 89 ALA A O 1
ATOM 681 N N . ASN A 1 90 ? 14.867 -29.75 1.675 1 91.62 90 ASN A N 1
ATOM 682 C CA . ASN A 1 90 ? 15.953 -30.672 1.392 1 91.62 90 ASN A CA 1
ATOM 683 C C . ASN A 1 90 ? 16.406 -31.406 2.646 1 91.62 90 ASN A C 1
ATOM 685 O O . ASN A 1 90 ? 17.391 -32.156 2.619 1 91.62 90 ASN A O 1
ATOM 689 N N . ASP A 1 91 ? 15.672 -31.188 3.713 1 91.69 91 ASP A N 1
ATOM 690 C CA . ASP A 1 91 ? 15.914 -31.922 4.949 1 91.69 91 ASP A CA 1
ATOM 691 C C . ASP A 1 91 ? 15.461 -33.375 4.824 1 91.69 91 ASP A C 1
ATOM 693 O O . ASP A 1 91 ? 14.383 -33.656 4.289 1 91.69 91 ASP A O 1
ATOM 697 N N . ALA A 1 92 ? 16.203 -34.281 5.414 1 89.25 92 ALA A N 1
ATOM 698 C CA . ALA A 1 92 ? 15.938 -35.688 5.246 1 89.25 92 ALA A CA 1
ATOM 699 C C . ALA A 1 92 ? 14.617 -36.094 5.91 1 89.25 92 ALA A C 1
ATOM 701 O O . ALA A 1 92 ? 13.844 -36.875 5.355 1 89.25 92 ALA A O 1
ATOM 702 N N . LEU A 1 93 ? 14.422 -35.594 7.094 1 92.38 93 LEU A N 1
ATOM 703 C CA . LEU A 1 93 ? 13.195 -35.906 7.816 1 92.38 93 LEU A CA 1
ATOM 704 C C . LEU A 1 93 ? 11.977 -35.375 7.066 1 92.38 93 LEU A C 1
ATOM 706 O O . LEU A 1 93 ? 10.953 -36.062 6.988 1 92.38 93 LEU A O 1
ATOM 710 N N . THR A 1 94 ? 12.078 -34.125 6.535 1 94.19 94 THR A N 1
ATOM 711 C CA . THR A 1 94 ? 10.992 -33.531 5.762 1 94.19 94 THR A CA 1
ATOM 712 C C . THR A 1 94 ? 10.695 -34.344 4.512 1 94.19 94 THR A C 1
ATOM 714 O O . THR A 1 94 ? 9.539 -34.656 4.227 1 94.19 94 THR A O 1
ATOM 717 N N . ARG A 1 95 ? 11.695 -34.75 3.816 1 92.56 95 ARG A N 1
ATOM 718 C CA . ARG A 1 95 ? 11.531 -35.5 2.582 1 92.56 95 ARG A CA 1
ATOM 719 C C . ARG A 1 95 ? 10.906 -36.875 2.859 1 92.56 95 ARG A C 1
ATOM 721 O O . ARG A 1 95 ? 10.023 -37.312 2.123 1 92.56 95 ARG A O 1
ATOM 728 N N . ASP A 1 96 ? 11.336 -37.5 3.936 1 92.25 96 ASP A N 1
ATOM 729 C CA . ASP A 1 96 ? 10.75 -38.75 4.344 1 92.25 96 ASP A CA 1
ATOM 730 C C . ASP A 1 96 ? 9.266 -38.594 4.664 1 92.25 96 ASP A C 1
ATOM 732 O O . ASP A 1 96 ? 8.438 -39.406 4.215 1 92.25 96 ASP A O 1
ATOM 736 N N . ALA A 1 97 ? 9 -37.562 5.391 1 95.19 97 ALA A N 1
ATOM 737 C CA . ALA A 1 97 ? 7.621 -37.281 5.789 1 95.19 97 ALA A CA 1
ATOM 738 C C . ALA A 1 97 ? 6.742 -37 4.57 1 95.19 97 ALA A C 1
ATOM 740 O O . ALA A 1 97 ? 5.562 -37.375 4.559 1 95.19 97 ALA A O 1
ATOM 741 N N . LEU A 1 98 ? 7.27 -36.438 3.529 1 94.31 98 LEU A N 1
ATOM 742 C CA . LEU A 1 98 ? 6.531 -36.094 2.318 1 94.31 98 LEU A CA 1
ATOM 743 C C . LEU A 1 98 ? 6.449 -37.281 1.375 1 94.31 98 LEU A C 1
ATOM 745 O O . LEU A 1 98 ? 5.77 -37.219 0.348 1 94.31 98 LEU A O 1
ATOM 749 N N . GLY A 1 99 ? 7.207 -38.344 1.73 1 94.19 99 GLY A N 1
ATOM 750 C CA . GLY A 1 99 ? 7.164 -39.562 0.938 1 94.19 99 GLY A CA 1
ATOM 751 C C . GLY A 1 99 ? 8.031 -39.5 -0.303 1 94.19 99 GLY A C 1
ATOM 752 O O . GLY A 1 99 ? 7.758 -40.156 -1.297 1 94.19 99 GLY A O 1
ATOM 753 N N . ILE A 1 100 ? 9.031 -38.656 -0.33 1 92.12 100 ILE A N 1
ATOM 754 C CA . ILE A 1 100 ? 9.953 -38.562 -1.453 1 92.12 100 ILE A CA 1
ATOM 755 C C . ILE A 1 100 ? 10.969 -39.688 -1.381 1 92.12 100 ILE A C 1
ATOM 757 O O . ILE A 1 100 ? 11.75 -39.781 -0.427 1 92.12 100 ILE A O 1
ATOM 761 N N . LYS A 1 101 ? 10.906 -40.469 -2.377 1 89.38 101 LYS A N 1
ATOM 762 C CA . LYS A 1 101 ? 11.789 -41.625 -2.398 1 89.38 101 LYS A CA 1
ATOM 763 C C . LYS A 1 101 ? 13.234 -41.219 -2.656 1 89.38 101 LYS A C 1
ATOM 765 O O . LYS A 1 101 ? 13.5 -40.375 -3.535 1 89.38 101 LYS A O 1
ATOM 770 N N . ASP A 1 102 ? 14.062 -41.812 -1.965 1 81.75 102 ASP A N 1
ATOM 771 C CA . ASP A 1 102 ? 15.484 -41.531 -2.146 1 81.75 102 ASP A CA 1
ATOM 772 C C . ASP A 1 102 ? 15.93 -41.844 -3.578 1 81.75 102 ASP A C 1
ATOM 774 O O . ASP A 1 102 ? 15.516 -42.844 -4.164 1 81.75 102 ASP A O 1
ATOM 778 N N . GLY A 1 103 ? 16.672 -40.906 -4.172 1 81.56 103 GLY A N 1
ATOM 779 C CA . GLY A 1 103 ? 17.234 -41.125 -5.496 1 81.56 103 GLY A CA 1
ATOM 780 C C . GLY A 1 103 ? 16.344 -40.625 -6.609 1 81.56 103 GLY A C 1
ATOM 781 O O . GLY A 1 103 ? 16.719 -40.625 -7.781 1 81.56 103 GLY A O 1
ATOM 782 N N . THR A 1 104 ? 15.125 -40.25 -6.367 1 84.94 104 THR A N 1
ATOM 783 C CA . THR A 1 104 ? 14.234 -39.75 -7.406 1 84.94 104 THR A CA 1
ATOM 784 C C . THR A 1 104 ? 14.531 -38.281 -7.719 1 84.94 104 THR A C 1
ATOM 786 O O . THR A 1 104 ? 14.789 -37.938 -8.867 1 84.94 104 THR A O 1
ATOM 789 N N . VAL A 1 105 ? 14.391 -37.438 -6.723 1 81.06 105 VAL A N 1
ATOM 790 C CA . VAL A 1 105 ? 14.711 -36.031 -6.883 1 81.06 105 VAL A CA 1
ATOM 791 C C . VAL A 1 105 ? 15.867 -35.656 -5.961 1 81.06 105 VAL A C 1
ATOM 793 O O . VAL A 1 105 ? 15.805 -35.875 -4.75 1 81.06 105 VAL A O 1
ATOM 796 N N . ASP A 1 106 ? 16.828 -35.188 -6.57 1 80.12 106 ASP A N 1
ATOM 797 C CA . ASP A 1 106 ? 18.062 -34.938 -5.816 1 80.12 106 ASP A CA 1
ATOM 798 C C . ASP A 1 106 ? 17.891 -33.75 -4.879 1 80.12 106 ASP A C 1
ATOM 800 O O . ASP A 1 106 ? 18.234 -33.812 -3.697 1 80.12 106 ASP A O 1
ATOM 804 N N . GLU A 1 107 ? 17.453 -32.625 -5.488 1 86.06 107 GLU A N 1
ATOM 805 C CA . GLU A 1 107 ? 17.422 -31.406 -4.711 1 86.06 107 GLU A CA 1
ATOM 806 C C . GLU A 1 107 ? 16.234 -30.531 -5.105 1 86.06 107 GLU A C 1
ATOM 808 O O . GLU A 1 107 ? 15.891 -30.422 -6.285 1 86.06 107 GLU A O 1
ATOM 813 N N . TRP A 1 108 ? 15.625 -30.094 -4.027 1 87.25 108 TRP A N 1
ATOM 814 C CA . TRP A 1 108 ? 14.594 -29.094 -4.273 1 87.25 108 TRP A CA 1
ATOM 815 C C . TRP A 1 108 ? 15.203 -27.719 -4.461 1 87.25 108 TRP A C 1
ATOM 817 O O . TRP A 1 108 ? 16.047 -27.281 -3.664 1 87.25 108 TRP A O 1
ATOM 827 N N . VAL A 1 109 ? 14.844 -27.141 -5.516 1 82.56 109 VAL A N 1
ATOM 828 C CA . VAL A 1 109 ? 15.25 -25.766 -5.797 1 82.56 109 VAL A CA 1
ATOM 829 C C . VAL A 1 109 ? 14.023 -24.922 -6.152 1 82.56 109 VAL A C 1
ATOM 831 O O . VAL A 1 109 ? 13.125 -25.391 -6.848 1 82.56 109 VAL A O 1
ATOM 834 N N . ARG A 1 110 ? 13.922 -23.75 -5.613 1 80.81 110 ARG A N 1
ATOM 835 C CA . ARG A 1 110 ? 12.742 -22.906 -5.762 1 80.81 110 ARG A CA 1
ATOM 836 C C . ARG A 1 110 ? 12.438 -22.641 -7.234 1 80.81 110 ARG A C 1
ATOM 838 O O . ARG A 1 110 ? 11.297 -22.797 -7.672 1 80.81 110 ARG A O 1
ATOM 845 N N . CYS A 1 111 ? 13.336 -22.125 -7.949 1 74.56 111 CYS A N 1
ATOM 846 C CA . CYS A 1 111 ? 13.117 -21.812 -9.359 1 74.56 111 CYS A CA 1
ATOM 847 C C . CYS A 1 111 ? 14.07 -22.609 -10.242 1 74.56 111 CYS A C 1
ATOM 849 O O . CYS A 1 111 ? 15.281 -22.625 -10 1 74.56 111 CYS A O 1
ATOM 851 N N . HIS A 1 112 ? 13.414 -23.484 -10.992 1 67.5 112 HIS A N 1
ATOM 852 C CA . HIS A 1 112 ? 14.219 -24.266 -11.93 1 67.5 112 HIS A CA 1
ATOM 853 C C . HIS A 1 112 ? 14.391 -23.531 -13.258 1 67.5 112 HIS A C 1
ATOM 855 O O . HIS A 1 112 ? 13.406 -23.062 -13.844 1 67.5 112 HIS A O 1
ATOM 861 N N . ASP A 1 113 ? 15.422 -22.812 -13.305 1 58.19 113 ASP A N 1
ATOM 862 C CA . ASP A 1 113 ? 15.648 -22.188 -14.602 1 58.19 113 ASP A CA 1
ATOM 863 C C . ASP A 1 113 ? 15.992 -23.219 -15.672 1 58.19 113 ASP A C 1
ATOM 865 O O . ASP A 1 113 ? 16.938 -24 -15.508 1 58.19 113 ASP A O 1
ATOM 869 N N . GLY A 1 114 ? 15.141 -23.281 -16.75 1 58.66 114 GLY A N 1
ATOM 870 C CA . GLY A 1 114 ? 15.492 -24.016 -17.953 1 58.66 114 GLY A CA 1
ATOM 871 C C . GLY A 1 114 ? 15.25 -25.516 -17.844 1 58.66 114 GLY A C 1
ATOM 872 O O . GLY A 1 114 ? 15.398 -26.25 -18.812 1 58.66 114 GLY A O 1
ATOM 873 N N . ASP A 1 115 ? 14.977 -25.891 -16.594 1 59.69 115 ASP A N 1
ATOM 874 C CA . ASP A 1 115 ? 15 -27.344 -16.5 1 59.69 115 ASP A CA 1
ATOM 875 C C . ASP A 1 115 ? 13.617 -27.938 -16.766 1 59.69 115 ASP A C 1
ATOM 877 O O . ASP A 1 115 ? 13.453 -29.156 -16.812 1 59.69 115 ASP A O 1
ATOM 881 N N . LEU A 1 116 ? 12.688 -26.969 -16.812 1 64.94 116 LEU A N 1
ATOM 882 C CA . LEU A 1 116 ? 11.406 -27.609 -17.094 1 64.94 116 LEU A CA 1
ATOM 883 C C . LEU A 1 116 ? 11.25 -27.891 -18.578 1 64.94 116 LEU A C 1
ATOM 885 O O . LEU A 1 116 ? 11.523 -27.016 -19.406 1 64.94 116 LEU A O 1
ATOM 889 N N . PRO A 1 117 ? 11.188 -29.047 -18.875 1 67.25 117 PRO A N 1
ATOM 890 C CA . PRO A 1 117 ? 11.156 -29.453 -20.281 1 67.25 117 PRO A CA 1
ATOM 891 C C . PRO A 1 117 ? 9.93 -28.922 -21.016 1 67.25 117 PRO A C 1
ATOM 893 O O . PRO A 1 117 ? 9.164 -29.703 -21.594 1 67.25 117 PRO A O 1
ATOM 896 N N . TYR A 1 118 ? 9.711 -27.641 -20.812 1 68.12 118 TYR A N 1
ATOM 897 C CA . TYR A 1 118 ? 8.594 -27.094 -21.578 1 68.12 118 TYR A CA 1
ATOM 898 C C . TYR A 1 118 ? 8.969 -26.922 -23.047 1 68.12 118 TYR A C 1
ATOM 900 O O . TYR A 1 118 ? 10.023 -26.375 -23.359 1 68.12 118 TYR A O 1
ATOM 908 N N . ALA A 1 119 ? 8.273 -27.672 -23.844 1 69.62 119 ALA A N 1
ATOM 909 C CA . ALA A 1 119 ? 8.555 -27.688 -25.266 1 69.62 119 ALA A CA 1
ATOM 910 C C . ALA A 1 119 ? 7.711 -26.656 -26.016 1 69.62 119 ALA A C 1
ATOM 912 O O . ALA A 1 119 ? 8.016 -26.297 -27.141 1 69.62 119 ALA A O 1
ATOM 913 N N . VAL A 1 120 ? 6.602 -26.156 -25.297 1 69.75 120 VAL A N 1
ATOM 914 C CA . VAL A 1 120 ? 5.664 -25.312 -26.031 1 69.75 120 VAL A CA 1
ATOM 915 C C . VAL A 1 120 ? 5.41 -24.016 -25.266 1 69.75 120 VAL A C 1
ATOM 917 O O . VAL A 1 120 ? 5.281 -24.031 -24.031 1 69.75 120 VAL A O 1
ATOM 920 N N . ASP A 1 121 ? 5.551 -22.922 -25.984 1 74.06 121 ASP A N 1
ATOM 921 C CA . ASP A 1 121 ? 5.09 -21.641 -25.484 1 74.06 121 ASP A CA 1
ATOM 922 C C . ASP A 1 121 ? 3.689 -21.312 -26 1 74.06 121 ASP A C 1
ATOM 924 O O . ASP A 1 121 ? 3.408 -21.469 -27.188 1 74.06 121 ASP A O 1
ATOM 928 N N . ILE A 1 122 ? 2.814 -21.156 -25.016 1 77.88 122 ILE A N 1
ATOM 929 C CA . ILE A 1 122 ? 1.479 -20.75 -25.438 1 77.88 122 ILE A CA 1
ATOM 930 C C . ILE A 1 122 ? 1.383 -19.219 -25.438 1 77.88 122 ILE A C 1
ATOM 932 O O . ILE A 1 122 ? 1.965 -18.562 -24.578 1 77.88 122 ILE A O 1
ATOM 936 N N . GLY A 1 123 ? 0.978 -18.609 -26.469 1 78.88 123 GLY A N 1
ATOM 937 C CA . GLY A 1 123 ? 0.866 -17.172 -26.609 1 78.88 123 GLY A CA 1
ATOM 938 C C . GLY A 1 123 ? -0.07 -16.547 -25.594 1 78.88 123 GLY A C 1
ATOM 939 O O . GLY A 1 123 ? 0.291 -15.57 -24.922 1 78.88 123 GLY A O 1
ATOM 940 N N . SER A 1 124 ? -1.282 -17.125 -25.516 1 86.25 124 SER A N 1
ATOM 941 C CA . SER A 1 124 ? -2.281 -16.578 -24.594 1 86.25 124 SER A CA 1
ATOM 942 C C . SER A 1 124 ? -3.076 -17.703 -23.938 1 86.25 124 SER A C 1
ATOM 944 O O . SER A 1 124 ? -3.438 -18.688 -24.578 1 86.25 124 SER A O 1
ATOM 946 N N . SER A 1 125 ? -3.225 -17.578 -22.672 1 86.75 125 SER A N 1
ATOM 947 C CA . SER A 1 125 ? -4 -18.562 -21.922 1 86.75 125 SER A CA 1
ATOM 948 C C . SER A 1 125 ? -5.465 -18.156 -21.828 1 86.75 125 SER A C 1
ATOM 950 O O . SER A 1 125 ? -6.277 -18.875 -21.25 1 86.75 125 SER A O 1
ATOM 952 N N . ILE A 1 126 ? -5.844 -17.062 -22.375 1 89.75 126 ILE A N 1
ATOM 953 C CA . ILE A 1 126 ? -7.184 -16.5 -22.234 1 89.75 126 ILE A CA 1
ATOM 954 C C . ILE A 1 126 ? -8.219 -17.484 -22.734 1 89.75 126 ILE A C 1
ATOM 956 O O . ILE A 1 126 ? -9.258 -17.688 -22.109 1 89.75 126 ILE A O 1
ATOM 960 N N . LYS A 1 127 ? -7.902 -18.078 -23.859 1 88.62 127 LYS A N 1
ATOM 961 C CA . LYS A 1 127 ? -8.852 -19.016 -24.453 1 88.62 127 LYS A CA 1
ATOM 962 C C . LYS A 1 127 ? -9.133 -20.188 -23.516 1 88.62 127 LYS A C 1
ATOM 964 O O . LYS A 1 127 ? -10.242 -20.719 -23.484 1 88.62 127 LYS A O 1
ATOM 969 N N . TYR A 1 128 ? -8.164 -20.594 -22.781 1 89.25 128 TYR A N 1
ATOM 970 C CA . TYR A 1 128 ? -8.336 -21.719 -21.875 1 89.25 128 TYR A CA 1
ATOM 971 C C . TYR A 1 128 ? -9.211 -21.328 -20.688 1 89.25 128 TYR A C 1
ATOM 973 O O . TYR A 1 128 ? -10.023 -22.125 -20.219 1 89.25 128 TYR A O 1
ATOM 981 N N . HIS A 1 129 ? -9.031 -20.125 -20.219 1 90 129 HIS A N 1
ATOM 982 C CA . HIS A 1 129 ? -9.875 -19.641 -19.141 1 90 129 HIS A CA 1
ATOM 983 C C . HIS A 1 129 ? -11.336 -19.562 -19.578 1 90 129 HIS A C 1
ATOM 985 O O . HIS A 1 129 ? -12.234 -19.938 -18.812 1 90 129 HIS A O 1
ATOM 991 N N . ARG A 1 130 ? -11.523 -19.094 -20.766 1 91.31 130 ARG A N 1
ATOM 992 C CA . ARG A 1 130 ? -12.867 -19.031 -21.328 1 91.31 130 ARG A CA 1
ATOM 993 C C . ARG A 1 130 ? -13.492 -20.422 -21.406 1 91.31 130 ARG A C 1
ATOM 995 O O . ARG A 1 130 ? -14.633 -20.625 -20.984 1 91.31 130 ARG A O 1
ATOM 1002 N N . ASN A 1 131 ? -12.719 -21.344 -21.875 1 91.94 131 ASN A N 1
ATOM 1003 C CA . ASN A 1 131 ? -13.203 -22.703 -22.062 1 91.94 131 ASN A CA 1
ATOM 1004 C C . ASN A 1 131 ? -13.602 -23.359 -20.734 1 91.94 131 ASN A C 1
ATOM 1006 O O . ASN A 1 131 ? -14.617 -24.047 -20.656 1 91.94 131 ASN A O 1
ATOM 1010 N N . VAL A 1 132 ? -12.805 -23.109 -19.75 1 91.56 132 VAL A N 1
ATOM 1011 C CA . VAL A 1 132 ? -13.055 -23.703 -18.438 1 91.56 132 VAL A CA 1
ATOM 1012 C C . VAL A 1 132 ? -14.398 -23.219 -17.906 1 91.56 132 VAL A C 1
ATOM 1014 O O . VAL A 1 132 ? -15.227 -24.031 -17.469 1 91.56 132 VAL A O 1
ATOM 1017 N N . THR A 1 133 ? -14.703 -22 -18 1 92.69 133 THR A N 1
ATOM 1018 C CA . THR A 1 133 ? -15.898 -21.438 -17.375 1 92.69 133 THR A CA 1
ATOM 1019 C C . THR A 1 133 ? -17.125 -21.719 -18.219 1 92.69 133 THR A C 1
ATOM 1021 O O . THR A 1 133 ? -18.234 -21.891 -17.688 1 92.69 133 THR A O 1
ATOM 1024 N N . VAL A 1 134 ? -16.969 -21.812 -19.5 1 89.81 134 VAL A N 1
ATOM 1025 C CA . VAL A 1 134 ? -18.094 -22.109 -20.391 1 89.81 134 VAL A CA 1
ATOM 1026 C C . VAL A 1 134 ? -18.562 -23.547 -20.172 1 89.81 134 VAL A C 1
ATOM 1028 O O . VAL A 1 134 ? -19.734 -23.859 -20.344 1 89.81 134 VAL A O 1
ATOM 1031 N N . ASN A 1 135 ? -17.672 -24.344 -19.797 1 93.06 135 ASN A N 1
ATOM 1032 C CA . ASN A 1 135 ? -18.016 -25.75 -19.547 1 93.06 135 ASN A CA 1
ATOM 1033 C C . ASN A 1 135 ? -18.594 -25.938 -18.141 1 93.06 135 ASN A C 1
ATOM 1035 O O . ASN A 1 135 ? -18.703 -27.078 -17.672 1 93.06 135 ASN A O 1
ATOM 1039 N N . GLY A 1 136 ? -18.812 -24.891 -17.453 1 91.69 136 GLY A N 1
ATOM 1040 C CA . GLY A 1 136 ? -19.594 -24.953 -16.234 1 91.69 136 GLY A CA 1
ATOM 1041 C C . GLY A 1 136 ? -18.75 -24.906 -14.977 1 91.69 136 GLY A C 1
ATOM 1042 O O . GLY A 1 136 ? -19.281 -24.922 -13.859 1 91.69 136 GLY A O 1
ATOM 1043 N N . TYR A 1 137 ? -17.453 -24.828 -15.125 1 94.88 137 TYR A N 1
ATOM 1044 C CA . TYR A 1 137 ? -16.578 -24.75 -13.961 1 94.88 137 TYR A CA 1
ATOM 1045 C C . TYR A 1 137 ? -16.484 -23.328 -13.438 1 94.88 137 TYR A C 1
ATOM 1047 O O . TYR A 1 137 ? -16.453 -22.375 -14.219 1 94.88 137 TYR A O 1
ATOM 1055 N N . ARG A 1 138 ? -16.406 -23.219 -12.133 1 94.94 138 ARG A N 1
ATOM 1056 C CA . ARG A 1 138 ? -16.203 -21.906 -11.523 1 94.94 138 ARG A CA 1
ATOM 1057 C C . ARG A 1 138 ? -14.734 -21.516 -11.547 1 94.94 138 ARG A C 1
ATOM 1059 O O . ARG A 1 138 ? -13.859 -22.359 -11.312 1 94.94 138 ARG A O 1
ATOM 1066 N N . ALA A 1 139 ? -14.453 -20.281 -11.852 1 96.06 139 ALA A N 1
ATOM 1067 C CA . ALA A 1 139 ? -13.078 -19.781 -11.852 1 96.06 139 ALA A CA 1
ATOM 1068 C C . ALA A 1 139 ? -12.938 -18.562 -10.953 1 96.06 139 ALA A C 1
ATOM 1070 O O . ALA A 1 139 ? -13.75 -17.641 -11.016 1 96.06 139 ALA A O 1
ATOM 1071 N N . LEU A 1 140 ? -11.992 -18.641 -10.062 1 97 140 LEU A N 1
ATOM 1072 C CA . LEU A 1 140 ? -11.57 -17.516 -9.258 1 97 140 LEU A CA 1
ATOM 1073 C C . LEU A 1 140 ? -10.195 -17.016 -9.695 1 97 140 LEU A C 1
ATOM 1075 O O . LEU A 1 140 ? -9.203 -17.734 -9.594 1 97 140 LEU A O 1
ATOM 1079 N N . VAL A 1 141 ? -10.211 -15.852 -10.25 1 96.88 141 VAL A N 1
ATOM 1080 C CA . VAL A 1 141 ? -8.961 -15.164 -10.57 1 96.88 141 VAL A CA 1
ATOM 1081 C C . VAL A 1 141 ? -8.648 -14.125 -9.492 1 96.88 141 VAL A C 1
ATOM 1083 O O . VAL A 1 141 ? -9.5 -13.305 -9.148 1 96.88 141 VAL A O 1
ATOM 1086 N N . TYR A 1 142 ? -7.5 -14.195 -8.922 1 97.88 142 TYR A N 1
ATOM 1087 C CA . TYR A 1 142 ? -7.195 -13.219 -7.887 1 97.88 142 TYR A CA 1
ATOM 1088 C C . TYR A 1 142 ? -5.797 -12.641 -8.078 1 97.88 142 TYR A C 1
ATOM 1090 O O . TYR A 1 142 ? -4.93 -13.281 -8.68 1 97.88 142 TYR A O 1
ATOM 1098 N N . SER A 1 143 ? -5.609 -11.406 -7.688 1 97.62 143 SER A N 1
ATOM 1099 C CA . SER A 1 143 ? -4.348 -10.672 -7.781 1 97.62 143 SER A CA 1
ATOM 1100 C C . SER A 1 143 ? -4.113 -9.82 -6.539 1 97.62 143 SER A C 1
ATOM 1102 O O . SER A 1 143 ? -5.039 -9.195 -6.023 1 97.62 143 SER A O 1
ATOM 1104 N N . GLY A 1 144 ? -2.854 -9.867 -6.094 1 97.62 144 GLY A N 1
ATOM 1105 C CA . GLY A 1 144 ? -2.502 -8.859 -5.102 1 97.62 144 GLY A CA 1
ATOM 1106 C C . GLY A 1 144 ? -2.562 -7.445 -5.645 1 97.62 144 GLY A C 1
ATOM 1107 O O . GLY A 1 144 ? -2.219 -7.207 -6.805 1 97.62 144 GLY A O 1
ATOM 1108 N N . ASP A 1 145 ? -2.932 -6.492 -4.781 1 96.31 145 ASP A N 1
ATOM 1109 C CA . ASP A 1 145 ? -3.148 -5.145 -5.301 1 96.31 145 ASP A CA 1
ATOM 1110 C C . ASP A 1 145 ? -1.932 -4.258 -5.047 1 96.31 145 ASP A C 1
ATOM 1112 O O . ASP A 1 145 ? -1.976 -3.049 -5.293 1 96.31 145 ASP A O 1
ATOM 1116 N N . HIS A 1 146 ? -0.852 -4.781 -4.586 1 95.94 146 HIS A N 1
ATOM 1117 C CA . HIS A 1 146 ? 0.392 -4.039 -4.422 1 95.94 146 HIS A CA 1
ATOM 1118 C C . HIS A 1 146 ? 1.53 -4.691 -5.199 1 95.94 146 HIS A C 1
ATOM 1120 O O . HIS A 1 146 ? 2.674 -4.711 -4.738 1 95.94 146 HIS A O 1
ATOM 1126 N N . ASP A 1 147 ? 1.223 -5.227 -6.293 1 95.88 147 ASP A N 1
ATOM 1127 C CA . ASP A 1 147 ? 2.123 -5.945 -7.188 1 95.88 147 ASP A CA 1
ATOM 1128 C C . ASP A 1 147 ? 2.426 -5.125 -8.438 1 95.88 147 ASP A C 1
ATOM 1130 O O . ASP A 1 147 ? 1.511 -4.715 -9.156 1 95.88 147 ASP A O 1
ATOM 1134 N N . ALA A 1 148 ? 3.711 -4.93 -8.742 1 94.06 148 ALA A N 1
ATOM 1135 C CA . ALA A 1 148 ? 4.066 -4.191 -9.953 1 94.06 148 ALA A CA 1
ATOM 1136 C C . ALA A 1 148 ? 4.59 -5.133 -11.039 1 94.06 148 ALA A C 1
ATOM 1138 O O . ALA A 1 148 ? 4.867 -4.707 -12.156 1 94.06 148 ALA A O 1
ATOM 1139 N N . ILE A 1 149 ? 4.75 -6.391 -10.711 1 92.62 149 ILE A N 1
ATOM 1140 C CA . ILE A 1 149 ? 5.152 -7.391 -11.695 1 92.62 149 ILE A CA 1
ATOM 1141 C C . ILE A 1 149 ? 3.932 -7.859 -12.484 1 92.62 149 ILE A C 1
ATOM 1143 O O . ILE A 1 149 ? 3.924 -7.812 -13.719 1 92.62 149 ILE A O 1
ATOM 1147 N N . VAL A 1 150 ? 3.004 -8.289 -11.742 1 93.81 150 VAL A N 1
ATOM 1148 C CA . VAL A 1 150 ? 1.704 -8.68 -12.273 1 93.81 150 VAL A CA 1
ATOM 1149 C C . VAL A 1 150 ? 0.607 -7.824 -11.648 1 93.81 150 VAL A C 1
ATOM 1151 O O . VAL A 1 150 ? -0.113 -8.281 -10.758 1 93.81 150 VAL A O 1
ATOM 1154 N N . PRO A 1 151 ? 0.49 -6.637 -12.188 1 95.06 151 PRO A N 1
ATOM 1155 C CA . PRO A 1 151 ? -0.447 -5.707 -11.555 1 95.06 151 PRO A CA 1
ATOM 1156 C C . PRO A 1 151 ? -1.901 -6.148 -11.688 1 95.06 151 PRO A C 1
ATOM 1158 O O . PRO A 1 151 ? -2.289 -6.707 -12.719 1 95.06 151 PRO A O 1
ATOM 1161 N N . HIS A 1 152 ? -2.664 -5.902 -10.648 1 96.56 152 HIS A N 1
ATOM 1162 C CA . HIS A 1 152 ? -4.062 -6.309 -10.648 1 96.56 152 HIS A CA 1
ATOM 1163 C C . HIS A 1 152 ? -4.828 -5.641 -11.781 1 96.56 152 HIS A C 1
ATOM 1165 O O . HIS A 1 152 ? -5.812 -6.191 -12.281 1 96.56 152 HIS A O 1
ATOM 1171 N N . LEU A 1 153 ? -4.375 -4.488 -12.234 1 95.38 153 LEU A N 1
ATOM 1172 C CA . LEU A 1 153 ? -5.023 -3.807 -13.352 1 95.38 153 LEU A CA 1
ATOM 1173 C C . LEU A 1 153 ? -4.902 -4.625 -14.633 1 95.38 153 LEU A C 1
ATOM 1175 O O . LEU A 1 153 ? -5.812 -4.621 -15.461 1 95.38 153 LEU A O 1
ATOM 1179 N N . GLY A 1 154 ? -3.719 -5.219 -14.781 1 94.88 154 GLY A N 1
ATOM 1180 C CA . GLY A 1 154 ? -3.559 -6.117 -15.922 1 94.88 154 GLY A CA 1
ATOM 1181 C C . GLY A 1 154 ? -4.484 -7.316 -15.867 1 94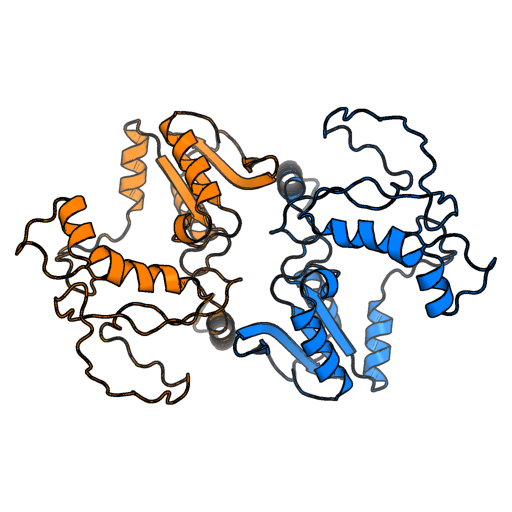.88 154 GLY A C 1
ATOM 1182 O O . GLY A 1 154 ? -5.102 -7.676 -16.875 1 94.88 154 GLY A O 1
ATOM 1183 N N . THR A 1 155 ? -4.609 -7.902 -14.719 1 95.5 155 THR A N 1
ATOM 1184 C CA . THR A 1 155 ? -5.508 -9.039 -14.523 1 95.5 155 THR A CA 1
ATOM 1185 C C . THR A 1 155 ? -6.953 -8.633 -14.789 1 95.5 155 THR A C 1
ATOM 1187 O O . THR A 1 155 ? -7.68 -9.336 -15.5 1 95.5 155 THR A O 1
ATOM 1190 N N . GLN A 1 156 ? -7.316 -7.52 -14.281 1 95.62 156 GLN A N 1
ATOM 1191 C CA . GLN A 1 156 ? -8.664 -7.016 -14.508 1 95.62 156 GLN A CA 1
ATOM 1192 C C . GLN A 1 156 ? -8.938 -6.828 -16 1 95.62 156 GLN A C 1
ATOM 1194 O O . GLN A 1 156 ? -10.023 -7.148 -16.484 1 95.62 156 GLN A O 1
ATOM 1199 N N . ALA A 1 157 ? -7.949 -6.34 -16.688 1 95.44 157 ALA A N 1
ATOM 1200 C CA . ALA A 1 157 ? -8.094 -6.066 -18.125 1 95.44 157 ALA A CA 1
ATOM 1201 C C . ALA A 1 157 ? -8.352 -7.355 -18.891 1 95.44 157 ALA A C 1
ATOM 1203 O O . ALA A 1 157 ? -9.234 -7.402 -19.766 1 95.44 157 ALA A O 1
ATOM 1204 N N . TRP A 1 158 ? -7.582 -8.406 -18.656 1 94.5 158 TRP A N 1
ATOM 1205 C CA . TRP A 1 158 ? -7.809 -9.602 -19.453 1 94.5 158 TRP A CA 1
ATOM 1206 C C . TRP A 1 158 ? -9.102 -10.297 -19.047 1 94.5 158 TRP A C 1
ATOM 1208 O O . TRP A 1 158 ? -9.781 -10.898 -19.891 1 94.5 158 TRP A O 1
ATOM 1218 N N . VAL A 1 159 ? -9.508 -10.211 -17.781 1 95.75 159 VAL A N 1
ATOM 1219 C CA . VAL A 1 159 ? -10.789 -10.766 -17.375 1 95.75 159 VAL A CA 1
ATOM 1220 C C . VAL A 1 159 ? -11.93 -10.055 -18.094 1 95.75 159 VAL A C 1
ATOM 1222 O O . VAL A 1 159 ? -12.852 -10.695 -18.609 1 95.75 159 VAL A O 1
ATOM 1225 N N . ARG A 1 160 ? -11.852 -8.75 -18.172 1 95.12 160 ARG A N 1
ATOM 1226 C CA . ARG A 1 160 ? -12.852 -7.953 -18.875 1 95.12 160 ARG A CA 1
ATOM 1227 C C . ARG A 1 160 ? -12.891 -8.297 -20.359 1 95.12 160 ARG A C 1
ATOM 1229 O O . ARG A 1 160 ? -13.945 -8.242 -20.984 1 95.12 160 ARG A O 1
ATOM 1236 N N . SER A 1 161 ? -11.773 -8.641 -20.875 1 94.81 161 SER A N 1
ATOM 1237 C CA . SER A 1 161 ? -11.672 -8.938 -22.297 1 94.81 161 SER A CA 1
ATOM 1238 C C . SER A 1 161 ? -12.469 -10.18 -22.672 1 94.81 161 SER A C 1
ATOM 1240 O O . SER A 1 161 ? -12.75 -10.422 -23.844 1 94.81 161 SER A O 1
ATOM 1242 N N . LEU A 1 162 ? -12.828 -10.969 -21.75 1 94.5 162 LEU A N 1
ATOM 1243 C CA . LEU A 1 162 ? -13.641 -12.156 -22 1 94.5 162 LEU A CA 1
ATOM 1244 C C . LEU A 1 162 ? -15.039 -11.766 -22.453 1 94.5 162 LEU A C 1
ATOM 1246 O O . LEU A 1 162 ? -15.758 -12.578 -23.047 1 94.5 162 LEU A O 1
ATOM 1250 N N . GLY A 1 163 ? -15.469 -10.562 -22.047 1 94.56 163 GLY A N 1
ATOM 1251 C CA . GLY A 1 163 ? -16.719 -10.016 -22.531 1 94.56 163 GLY A CA 1
ATOM 1252 C C . GLY A 1 163 ? -17.938 -10.531 -21.797 1 94.56 163 GLY A C 1
ATOM 1253 O O . GLY A 1 163 ? -19.062 -10.43 -22.281 1 94.56 163 GLY A O 1
ATOM 1254 N N . PHE A 1 164 ? -17.734 -11.109 -20.625 1 95.69 164 PHE A N 1
ATOM 1255 C CA . PHE A 1 164 ? -18.844 -11.602 -19.828 1 95.69 164 PHE A CA 1
ATOM 1256 C C . PHE A 1 164 ? -19.531 -10.453 -19.094 1 95.69 164 PHE A C 1
ATOM 1258 O O . PHE A 1 164 ? -18.859 -9.562 -18.578 1 95.69 164 PHE A O 1
ATOM 1265 N N . PRO A 1 165 ? -20.844 -10.43 -19.062 1 96.81 165 PRO A N 1
ATOM 1266 C CA . PRO A 1 165 ? -21.547 -9.398 -18.297 1 96.81 165 PRO A CA 1
ATOM 1267 C C . PRO A 1 165 ? -21.297 -9.484 -16.797 1 96.81 165 PRO A C 1
ATOM 1269 O O . PRO A 1 165 ? -21.125 -10.586 -16.266 1 96.81 165 PRO A O 1
ATOM 1272 N N . VAL A 1 166 ? -21.312 -8.352 -16.156 1 96.62 166 VAL A N 1
ATOM 1273 C CA . VAL A 1 166 ? -21.188 -8.273 -14.703 1 96.62 166 VAL A CA 1
ATOM 1274 C C . VAL A 1 166 ? -22.484 -8.742 -14.047 1 96.62 166 VAL A C 1
ATOM 1276 O O . VAL A 1 166 ? -23.562 -8.32 -14.43 1 96.62 166 VAL A O 1
ATOM 1279 N N . VAL A 1 167 ? -22.391 -9.648 -13.094 1 96.69 167 VAL A N 1
ATOM 1280 C CA . VAL A 1 167 ? -23.578 -10.141 -12.406 1 96.69 167 VAL A CA 1
ATOM 1281 C C . VAL A 1 167 ? -23.578 -9.656 -10.961 1 96.69 167 VAL A C 1
ATOM 1283 O O . VAL A 1 167 ? -24.625 -9.617 -10.312 1 96.69 167 VAL A O 1
ATOM 1286 N N . ASP A 1 168 ? -22.453 -9.344 -10.406 1 96 168 ASP A N 1
ATOM 1287 C CA . ASP A 1 168 ? -22.25 -8.766 -9.078 1 96 168 ASP A CA 1
ATOM 1288 C C . ASP A 1 168 ? -21.125 -7.734 -9.109 1 96 168 ASP A C 1
ATOM 1290 O O . ASP A 1 168 ? -19.938 -8.094 -9.195 1 96 168 ASP A O 1
ATOM 1294 N N . ASP A 1 169 ? -21.516 -6.484 -8.945 1 95.31 169 ASP A N 1
ATOM 1295 C CA . ASP A 1 169 ? -20.562 -5.395 -9.156 1 95.31 169 ASP A CA 1
ATOM 1296 C C . ASP A 1 169 ? -19.562 -5.305 -8.008 1 95.31 169 ASP A C 1
ATOM 1298 O O . ASP A 1 169 ? -19.688 -6.035 -7.02 1 95.31 169 ASP A O 1
ATOM 1302 N N . TRP A 1 170 ? -18.641 -4.438 -8.164 1 96.69 170 TRP A N 1
ATOM 1303 C CA . TRP A 1 170 ? -17.531 -4.285 -7.242 1 96.69 170 TRP A CA 1
ATOM 1304 C C . TRP A 1 170 ? -18.016 -4.109 -5.812 1 96.69 170 TRP A C 1
ATOM 1306 O O . TRP A 1 170 ? -18.906 -3.291 -5.551 1 96.69 170 TRP A O 1
ATOM 1316 N N . ARG A 1 171 ? -17.484 -4.828 -4.938 1 96.75 171 ARG A N 1
ATOM 1317 C CA . ARG A 1 171 ? -17.688 -4.715 -3.5 1 96.75 171 ARG A CA 1
ATOM 1318 C C . ARG A 1 171 ? -16.469 -5.211 -2.727 1 96.75 171 ARG A C 1
ATOM 1320 O O . ARG A 1 171 ? -15.641 -5.945 -3.268 1 96.75 171 ARG A O 1
ATOM 1327 N N . ALA A 1 172 ? -16.391 -4.859 -1.496 1 96.81 172 ALA A N 1
ATOM 1328 C CA . ALA A 1 172 ? -15.344 -5.387 -0.635 1 96.81 172 ALA A CA 1
ATOM 1329 C C . ALA A 1 172 ? -15.688 -6.789 -0.139 1 96.81 172 ALA A C 1
ATOM 1331 O O . ALA A 1 172 ? -16.859 -7.102 0.086 1 96.81 172 ALA A O 1
ATOM 1332 N N . TRP A 1 173 ? -14.75 -7.645 -0.096 1 97.88 173 TRP A N 1
ATOM 1333 C CA . TRP A 1 173 ? -14.883 -8.852 0.71 1 97.88 173 TRP A CA 1
ATOM 1334 C C . TRP A 1 173 ? -14.094 -8.727 2.01 1 97.88 173 TRP A C 1
ATOM 1336 O O . TRP A 1 173 ? -13.156 -7.934 2.1 1 97.88 173 TRP A O 1
ATOM 1346 N N . HIS A 1 174 ? -14.539 -9.453 3.078 1 97.06 174 HIS A N 1
ATOM 1347 C CA . HIS A 1 174 ? -14.102 -9.062 4.414 1 97.06 174 HIS A CA 1
ATOM 1348 C C . HIS A 1 174 ? -13.445 -10.227 5.145 1 97.06 174 HIS A C 1
ATOM 1350 O O . HIS A 1 174 ? -13.742 -11.391 4.863 1 97.06 174 HIS A O 1
ATOM 1356 N N . LEU A 1 175 ? -12.547 -9.891 5.867 1 95.81 175 LEU A N 1
ATOM 1357 C CA . LEU A 1 175 ? -11.953 -10.758 6.879 1 95.81 175 LEU A CA 1
ATOM 1358 C C . LEU A 1 175 ? -11.898 -10.055 8.234 1 95.81 175 LEU A C 1
ATOM 1360 O O . LEU A 1 175 ? -11.297 -8.984 8.352 1 95.81 175 LEU A O 1
ATOM 1364 N N . ASP A 1 176 ? -12.586 -10.578 9.203 1 91.19 176 ASP A N 1
ATOM 1365 C CA . ASP A 1 176 ? -12.633 -10.039 10.562 1 91.19 176 ASP A CA 1
ATOM 1366 C C . ASP A 1 176 ? -13.125 -8.586 10.547 1 91.19 176 ASP A C 1
ATOM 1368 O O . ASP A 1 176 ? -12.508 -7.719 11.172 1 91.19 176 ASP A O 1
ATOM 1372 N N . GLY A 1 177 ? -14.094 -8.297 9.742 1 91.31 177 GLY A N 1
ATOM 1373 C CA . GLY A 1 177 ? -14.75 -7 9.742 1 91.31 177 GLY A CA 1
ATOM 1374 C C . GLY A 1 177 ? -13.992 -5.949 8.953 1 91.31 177 GLY A C 1
ATOM 1375 O O . GLY A 1 177 ? -14.422 -4.797 8.867 1 91.31 177 GLY A O 1
ATOM 1376 N N . GLN A 1 178 ? -12.898 -6.328 8.422 1 93.06 178 GLN A N 1
ATOM 1377 C CA . GLN A 1 178 ? -12.078 -5.41 7.637 1 93.06 178 GLN A CA 1
ATOM 1378 C C . GLN A 1 178 ? -12.07 -5.805 6.164 1 93.06 178 GLN A C 1
ATOM 1380 O O . GLN A 1 178 ? -12.156 -6.992 5.832 1 93.06 178 GLN A O 1
ATOM 1385 N N . SER A 1 179 ? -12 -4.828 5.309 1 95.31 179 SER A N 1
ATOM 1386 C CA . SER A 1 179 ? -11.852 -5.145 3.891 1 95.31 179 SER A CA 1
ATOM 1387 C C . SER A 1 179 ? -10.57 -5.93 3.631 1 95.31 179 SER A C 1
ATOM 1389 O O . SER A 1 179 ? -9.492 -5.516 4.055 1 95.31 179 SER A O 1
ATOM 1391 N N . ALA A 1 180 ? -10.703 -7.039 3.021 1 97.56 180 ALA A N 1
ATOM 1392 C CA . ALA A 1 180 ? -9.57 -7.887 2.664 1 97.56 180 ALA A CA 1
ATOM 1393 C C . ALA A 1 180 ? -9.211 -7.734 1.189 1 97.56 180 ALA A C 1
ATOM 1395 O O . ALA A 1 180 ? -8.203 -8.273 0.729 1 97.56 180 ALA A O 1
ATOM 1396 N N . GLY A 1 181 ? -9.984 -7.027 0.476 1 97.5 181 GLY A N 1
ATOM 1397 C CA . GLY A 1 181 ? -9.883 -6.773 -0.952 1 97.5 181 GLY A CA 1
ATOM 1398 C C . GLY A 1 181 ? -11.219 -6.457 -1.599 1 97.5 181 GLY A C 1
ATOM 1399 O O . GLY A 1 181 ? -12.188 -6.121 -0.909 1 97.5 181 GLY A O 1
ATOM 1400 N N . PHE A 1 182 ? -11.227 -6.449 -2.859 1 98 182 PHE A N 1
ATOM 1401 C CA . PHE A 1 182 ? -12.438 -6.172 -3.615 1 98 182 PHE A CA 1
ATOM 1402 C C . PHE A 1 182 ? -12.703 -7.277 -4.633 1 98 182 PHE A C 1
ATOM 1404 O O . PHE A 1 182 ? -11.789 -7.992 -5.035 1 98 182 PHE A O 1
ATOM 1411 N N . THR A 1 183 ? -13.945 -7.414 -4.977 1 98.25 183 THR A N 1
ATOM 1412 C CA . THR A 1 183 ? -14.297 -8.508 -5.879 1 98.25 183 THR A CA 1
ATOM 1413 C C . THR A 1 183 ? -15.422 -8.086 -6.824 1 98.25 183 THR A C 1
ATOM 1415 O O . THR A 1 183 ? -16.172 -7.152 -6.523 1 98.25 183 THR A O 1
ATOM 1418 N N . ILE A 1 184 ? -15.43 -8.68 -7.914 1 97.88 184 ILE A N 1
ATOM 1419 C CA . ILE A 1 184 ? -16.453 -8.516 -8.945 1 97.88 184 ILE A CA 1
ATOM 1420 C C . ILE A 1 184 ? -16.75 -9.867 -9.602 1 97.88 184 ILE A C 1
ATOM 1422 O O . ILE A 1 184 ? -15.836 -10.68 -9.797 1 97.88 184 ILE A O 1
ATOM 1426 N N . ALA A 1 185 ? -18 -10.133 -9.875 1 97.38 185 ALA A N 1
ATOM 1427 C CA . ALA A 1 185 ? -18.391 -11.406 -10.484 1 97.38 185 ALA A CA 1
ATOM 1428 C C . ALA A 1 185 ? -19.031 -11.18 -11.852 1 97.38 185 ALA A C 1
ATOM 1430 O O . ALA A 1 185 ? -19.766 -10.219 -12.039 1 97.38 185 ALA A O 1
ATOM 1431 N N . TYR A 1 186 ? -18.734 -12.086 -12.719 1 96.56 186 TYR A N 1
ATOM 1432 C CA . TYR A 1 186 ? -19.234 -12.07 -14.086 1 96.56 186 TYR A CA 1
ATOM 1433 C C . TYR A 1 186 ? -20.047 -13.328 -14.375 1 96.56 186 TYR A C 1
ATOM 1435 O O . TYR A 1 186 ? -19.953 -14.32 -13.656 1 96.56 186 TYR A O 1
ATOM 1443 N N . SER A 1 187 ? -20.875 -13.125 -15.383 1 95.56 187 SER A N 1
ATOM 1444 C CA . SER A 1 187 ? -21.531 -14.328 -15.875 1 95.56 187 SER A CA 1
ATOM 1445 C C . SER A 1 187 ? -20.5 -15.391 -16.266 1 95.56 187 SER A C 1
ATOM 1447 O O . SER A 1 187 ? -19.297 -15.164 -16.172 1 95.56 187 SER A O 1
ATOM 1449 N N . ASN A 1 188 ? -20.953 -16.641 -16.531 1 94 188 ASN A N 1
ATOM 1450 C CA . ASN A 1 188 ? -20.109 -17.766 -16.906 1 94 188 ASN A CA 1
ATOM 1451 C C . ASN A 1 188 ? -19.172 -18.156 -15.781 1 94 188 ASN A C 1
ATOM 1453 O O . ASN A 1 188 ? -18 -18.5 -16.031 1 94 188 ASN A O 1
ATOM 1457 N N . ASN A 1 189 ? -19.547 -17.906 -14.633 1 93.12 189 ASN A N 1
ATOM 1458 C CA . ASN A 1 189 ? -18.891 -18.438 -13.43 1 93.12 189 ASN A CA 1
ATOM 1459 C C . ASN A 1 189 ? -17.516 -17.828 -13.227 1 93.12 189 ASN A C 1
ATOM 1461 O O . ASN A 1 189 ? -16.594 -18.516 -12.766 1 93.12 189 ASN A O 1
ATOM 1465 N N . MET A 1 190 ? -17.297 -16.562 -13.656 1 96.31 190 MET A N 1
ATOM 1466 C CA . MET A 1 190 ? -16 -15.898 -13.531 1 96.31 190 MET A CA 1
ATOM 1467 C C . MET A 1 190 ? -16.031 -14.875 -12.398 1 96.31 190 MET A C 1
ATOM 1469 O O . MET A 1 190 ? -16.906 -13.992 -12.375 1 96.31 190 MET A O 1
ATOM 1473 N N . THR A 1 191 ? -15.141 -15.031 -11.453 1 97.31 191 THR A N 1
ATOM 1474 C CA . THR A 1 191 ? -15 -14.094 -10.344 1 97.31 191 THR A CA 1
ATOM 1475 C C . THR A 1 191 ? -13.57 -13.555 -10.273 1 97.31 191 THR A C 1
ATOM 1477 O O . THR A 1 191 ? -12.609 -14.312 -10.43 1 97.31 191 THR A O 1
ATOM 1480 N N . PHE A 1 192 ? -13.516 -12.289 -10.172 1 98.06 192 PHE A N 1
ATOM 1481 C CA . PHE A 1 192 ? -12.227 -11.648 -9.953 1 98.06 192 PHE A CA 1
ATOM 1482 C C . PHE A 1 192 ? -12.156 -11.055 -8.555 1 98.06 192 PHE A C 1
ATOM 1484 O O . PHE A 1 192 ? -13.133 -10.492 -8.062 1 98.06 192 PHE A O 1
ATOM 1491 N N . ALA A 1 193 ? -10.992 -11.172 -7.875 1 98.56 193 ALA A N 1
ATOM 1492 C CA . ALA A 1 193 ? -10.805 -10.609 -6.539 1 98.56 193 ALA A CA 1
ATOM 1493 C C . ALA A 1 193 ? -9.391 -10.07 -6.367 1 98.56 193 ALA A C 1
ATOM 1495 O O . ALA A 1 193 ? -8.438 -10.617 -6.922 1 98.56 193 ALA A O 1
ATOM 1496 N N . THR A 1 194 ? -9.305 -8.992 -5.629 1 98.25 194 THR A N 1
ATOM 1497 C CA . THR A 1 194 ? -8 -8.516 -5.195 1 98.25 194 THR A CA 1
ATOM 1498 C C . THR A 1 194 ? -7.73 -8.914 -3.748 1 98.25 194 THR A C 1
ATOM 1500 O O . THR A 1 194 ? -8.664 -9.156 -2.98 1 98.25 194 THR A O 1
ATOM 1503 N N . VAL A 1 195 ? -6.492 -9.078 -3.447 1 98.25 195 VAL A N 1
ATOM 1504 C CA . VAL A 1 195 ? -6.047 -9.297 -2.076 1 98.25 195 VAL A CA 1
ATOM 1505 C C . VAL A 1 195 ? -5.27 -8.086 -1.581 1 98.25 195 VAL A C 1
ATOM 1507 O O . VAL A 1 195 ? -4.18 -7.789 -2.08 1 98.25 195 VAL A O 1
ATOM 1510 N N . LYS A 1 196 ? -5.855 -7.43 -0.626 1 96.94 196 LYS A N 1
ATOM 1511 C CA . LYS A 1 196 ? -5.316 -6.176 -0.101 1 96.94 196 LYS A CA 1
ATOM 1512 C C . LYS A 1 196 ? -3.916 -6.375 0.466 1 96.94 196 LYS A C 1
ATOM 1514 O O . LYS A 1 196 ? -3.707 -7.219 1.34 1 96.94 196 LYS A O 1
ATOM 1519 N N . GLY A 1 197 ? -2.975 -5.57 -0.114 1 95.31 197 GLY A N 1
ATOM 1520 C CA . GLY A 1 197 ? -1.627 -5.562 0.43 1 95.31 197 GLY A CA 1
ATOM 1521 C C . GLY A 1 197 ? -0.747 -6.66 -0.139 1 95.31 197 GLY A C 1
ATOM 1522 O O . GLY A 1 197 ? 0.423 -6.781 0.229 1 95.31 197 GLY A O 1
ATOM 1523 N N . ALA A 1 198 ? -1.208 -7.469 -1.041 1 97.12 198 ALA A N 1
ATOM 1524 C CA . ALA A 1 198 ? -0.462 -8.641 -1.495 1 97.12 198 ALA A CA 1
ATOM 1525 C C . ALA A 1 198 ? 0.239 -8.359 -2.822 1 97.12 198 ALA A C 1
ATOM 1527 O O . ALA A 1 198 ? -0.144 -7.445 -3.555 1 97.12 198 ALA A O 1
ATOM 1528 N N . GLY A 1 199 ? 1.268 -9.141 -3.133 1 95.44 199 GLY A N 1
ATOM 1529 C CA . GLY A 1 199 ? 1.854 -9.273 -4.457 1 95.44 199 GLY A CA 1
ATOM 1530 C C . GLY A 1 199 ? 1.263 -10.414 -5.262 1 95.44 199 GLY A C 1
ATOM 1531 O O . GLY A 1 199 ? 0.161 -10.883 -4.965 1 95.44 199 GLY A O 1
ATOM 1532 N N . HIS A 1 200 ? 1.983 -10.844 -6.309 1 93.5 200 HIS A N 1
ATOM 1533 C CA . HIS A 1 200 ? 1.391 -11.836 -7.199 1 93.5 200 HIS A CA 1
ATOM 1534 C C . HIS A 1 200 ? 1.441 -13.227 -6.578 1 93.5 200 HIS A C 1
ATOM 1536 O O . HIS A 1 200 ? 0.634 -14.094 -6.922 1 93.5 200 HIS A O 1
ATOM 1542 N N . THR A 1 201 ? 2.428 -13.5 -5.746 1 93.25 201 THR A N 1
ATOM 1543 C CA . THR A 1 201 ? 2.336 -14.688 -4.902 1 93.25 201 THR A CA 1
ATOM 1544 C C . THR A 1 201 ? 1.591 -14.367 -3.609 1 93.25 201 THR A C 1
ATOM 1546 O O . THR A 1 201 ? 2.176 -14.414 -2.523 1 93.25 201 THR A O 1
ATOM 1549 N N . ALA A 1 202 ? 0.315 -14.188 -3.773 1 96.56 202 ALA A N 1
ATOM 1550 C CA . ALA A 1 202 ? -0.529 -13.516 -2.785 1 96.56 202 ALA A CA 1
ATOM 1551 C C . ALA A 1 202 ? -0.461 -14.234 -1.438 1 96.56 202 ALA A C 1
ATOM 1553 O O . ALA A 1 202 ? -0.328 -13.586 -0.395 1 96.56 202 ALA A O 1
ATOM 1554 N N . PRO A 1 203 ? -0.475 -15.602 -1.418 1 94.94 203 PRO A N 1
ATOM 1555 C CA . PRO A 1 203 ? -0.443 -16.281 -0.123 1 94.94 203 PRO A CA 1
ATOM 1556 C C . PRO A 1 203 ? 0.862 -16.047 0.635 1 94.94 203 PRO A C 1
ATOM 1558 O O . PRO A 1 203 ? 0.895 -16.156 1.863 1 94.94 203 PRO A O 1
ATOM 1561 N N . GLN A 1 204 ? 1.901 -15.75 -0.135 1 91.56 204 GLN A N 1
ATOM 1562 C CA . GLN A 1 204 ? 3.178 -15.461 0.509 1 91.56 204 GLN A CA 1
ATOM 1563 C C . GLN A 1 204 ? 3.1 -14.18 1.335 1 91.56 204 GLN A C 1
ATOM 1565 O O . GLN A 1 204 ? 3.693 -14.086 2.412 1 91.56 204 GLN A O 1
ATOM 1570 N N . TYR A 1 205 ? 2.344 -13.25 0.882 1 93.75 205 TYR A N 1
ATOM 1571 C CA . TYR A 1 205 ? 2.305 -11.93 1.501 1 93.75 205 TYR A CA 1
ATOM 1572 C C . TYR A 1 205 ? 1.144 -11.82 2.482 1 93.75 205 TYR A C 1
ATOM 1574 O O . TYR A 1 205 ? 1.258 -11.164 3.52 1 93.75 205 TYR A O 1
ATOM 1582 N N . GLU A 1 206 ? 0.025 -12.461 2.066 1 96.5 206 GLU A N 1
ATOM 1583 C CA . GLU A 1 206 ? -1.195 -12.375 2.863 1 96.5 206 GLU A CA 1
ATOM 1584 C C . GLU A 1 206 ? -1.843 -13.75 3.027 1 96.5 206 GLU A C 1
ATOM 1586 O O . GLU A 1 206 ? -2.92 -14.008 2.482 1 96.5 206 GLU A O 1
ATOM 1591 N N . PRO A 1 207 ? -1.198 -14.57 3.857 1 96.38 207 PRO A N 1
ATOM 1592 C CA . PRO A 1 207 ? -1.67 -15.953 3.957 1 96.38 207 PRO A CA 1
ATOM 1593 C C . PRO A 1 207 ? -3.062 -16.062 4.574 1 96.38 207 PRO A C 1
ATOM 1595 O O . PRO A 1 207 ? -3.873 -16.891 4.141 1 96.38 207 PRO A O 1
ATOM 1598 N N . GLU A 1 208 ? -3.344 -15.242 5.566 1 97.44 208 GLU A N 1
ATOM 1599 C CA . GLU A 1 208 ? -4.645 -15.328 6.23 1 97.44 208 GLU A CA 1
ATOM 1600 C C . GLU A 1 208 ? -5.773 -14.938 5.277 1 97.44 208 GLU A C 1
ATOM 1602 O O . GLU A 1 208 ? -6.789 -15.633 5.199 1 97.44 208 GLU A O 1
ATOM 1607 N N . ARG A 1 209 ? -5.582 -13.875 4.641 1 97.69 209 ARG A N 1
ATOM 1608 C CA . ARG A 1 209 ? -6.59 -13.422 3.684 1 97.69 209 ARG A CA 1
ATOM 1609 C C . ARG A 1 209 ? -6.781 -14.445 2.568 1 97.69 209 ARG A C 1
ATOM 1611 O O . ARG A 1 209 ? -7.91 -14.75 2.18 1 97.69 209 ARG A O 1
ATOM 1618 N N . CYS A 1 210 ? -5.695 -14.961 2.1 1 98.38 210 CYS A N 1
ATOM 1619 C CA . CYS A 1 210 ? -5.77 -15.922 1.007 1 98.38 210 CYS A CA 1
ATOM 1620 C C . CYS A 1 210 ? -6.414 -17.234 1.469 1 98.38 210 CYS A C 1
ATOM 1622 O O . CYS A 1 210 ? -7.141 -17.875 0.709 1 98.38 210 CYS A O 1
ATOM 1624 N N . TYR A 1 211 ? -6.094 -17.594 2.688 1 98.44 211 TYR A N 1
ATOM 1625 C CA . TYR A 1 211 ? -6.734 -18.781 3.234 1 98.44 211 TYR A CA 1
ATOM 1626 C C . TYR A 1 211 ? -8.242 -18.594 3.324 1 98.44 211 TYR A C 1
ATOM 1628 O O . TYR A 1 211 ? -9.008 -19.5 2.957 1 98.44 211 TYR A O 1
ATOM 1636 N N . ALA A 1 212 ? -8.672 -17.5 3.84 1 98.31 212 ALA A N 1
ATOM 1637 C CA . ALA A 1 212 ? -10.102 -17.203 3.934 1 98.31 212 ALA A CA 1
ATOM 1638 C C . ALA A 1 212 ? -10.758 -17.234 2.557 1 98.31 212 ALA A C 1
ATOM 1640 O O . ALA A 1 212 ? -11.836 -17.812 2.385 1 98.31 212 ALA A O 1
ATOM 1641 N N . MET A 1 213 ? -10.094 -16.578 1.598 1 98.38 213 MET A N 1
ATOM 1642 C CA . MET A 1 213 ? -10.602 -16.547 0.227 1 98.38 213 MET A CA 1
ATOM 1643 C C . MET A 1 213 ? -10.727 -17.953 -0.339 1 98.38 213 MET A C 1
ATOM 1645 O O . MET A 1 213 ? -11.781 -18.328 -0.861 1 98.38 213 MET A O 1
ATOM 1649 N N . PHE A 1 214 ? -9.695 -18.797 -0.203 1 98.12 214 PHE A N 1
ATOM 1650 C CA . PHE A 1 214 ? -9.648 -20.156 -0.714 1 98.12 214 PHE A CA 1
ATOM 1651 C C . PHE A 1 214 ? -10.719 -21.016 -0.06 1 98.12 214 PHE A C 1
ATOM 1653 O O . PHE A 1 214 ? -11.445 -21.734 -0.746 1 98.12 214 PHE A O 1
ATOM 1660 N N . SER A 1 215 ? -10.75 -20.906 1.254 1 98 215 SER A N 1
ATOM 1661 C CA . SER A 1 215 ? -11.711 -21.703 2.012 1 98 215 SER A CA 1
ATOM 1662 C C . SER A 1 215 ? -13.141 -21.406 1.583 1 98 215 SER A C 1
ATOM 1664 O O . SER A 1 215 ? -13.922 -22.328 1.325 1 98 215 SER A O 1
ATOM 1666 N N . ARG A 1 216 ? -13.484 -20.203 1.475 1 97.69 216 ARG A N 1
ATOM 1667 C CA . ARG A 1 216 ? -14.828 -19.812 1.056 1 97.69 216 ARG A CA 1
ATOM 1668 C C . ARG A 1 216 ? -15.117 -20.297 -0.363 1 97.69 216 ARG A C 1
ATOM 1670 O O . ARG A 1 216 ? -16.219 -20.781 -0.652 1 97.69 216 ARG A O 1
ATOM 1677 N N . TRP A 1 217 ? -14.117 -20.203 -1.184 1 97.38 217 TRP A N 1
ATOM 1678 C CA . TRP A 1 217 ? -14.297 -20.594 -2.578 1 97.38 217 TRP A CA 1
ATOM 1679 C C . TRP A 1 217 ? -14.586 -22.094 -2.689 1 97.38 217 TRP A C 1
ATOM 1681 O O . TRP A 1 217 ? -15.539 -22.5 -3.355 1 97.38 217 TRP A O 1
ATOM 1691 N N . VAL A 1 218 ? -13.828 -22.859 -1.994 1 96.62 218 VAL A N 1
ATOM 1692 C CA . VAL A 1 218 ? -13.93 -24.312 -2.139 1 96.62 218 VAL A CA 1
ATOM 1693 C C . VAL A 1 218 ? -15.195 -24.812 -1.438 1 96.62 218 VAL A C 1
ATOM 1695 O O . VAL A 1 218 ? -15.773 -25.828 -1.833 1 96.62 218 VAL A O 1
ATOM 1698 N N . LEU A 1 219 ? -15.68 -24.062 -0.491 1 97.06 219 LEU A N 1
ATOM 1699 C CA . LEU A 1 219 ? -16.875 -24.453 0.25 1 97.06 219 LEU A CA 1
ATOM 1700 C C . LEU A 1 219 ? -18.109 -23.812 -0.359 1 97.06 219 LEU A C 1
ATOM 1702 O O . LEU A 1 219 ? -19.203 -23.891 0.216 1 97.06 219 LEU A O 1
ATOM 1706 N N . HIS A 1 220 ? -17.969 -23.156 -1.414 1 95.25 220 HIS A N 1
ATOM 1707 C CA . HIS A 1 220 ? -19.062 -22.547 -2.152 1 95.25 220 HIS A CA 1
ATOM 1708 C C . HIS A 1 220 ? -19.766 -21.469 -1.316 1 95.25 220 HIS A C 1
ATOM 1710 O O . HIS A 1 220 ? -20.984 -21.391 -1.305 1 95.25 220 HIS A O 1
ATOM 1716 N N . GLN A 1 221 ? -18.922 -20.766 -0.615 1 94.44 221 GLN A N 1
ATOM 1717 C CA . GLN A 1 221 ? -19.406 -19.609 0.142 1 94.44 221 GLN A CA 1
ATOM 1718 C C . GLN A 1 221 ? -19.062 -18.297 -0.565 1 94.44 221 GLN A C 1
ATOM 1720 O O . GLN A 1 221 ? -18.047 -18.219 -1.26 1 94.44 221 GLN A O 1
ATOM 1725 N N . PRO A 1 222 ? -19.953 -17.422 -0.438 1 90.69 222 PRO A N 1
ATOM 1726 C CA . PRO A 1 222 ? -19.656 -16.109 -1.039 1 90.69 222 PRO A CA 1
ATOM 1727 C C . PRO A 1 222 ? -18.438 -15.445 -0.422 1 90.69 222 PRO A C 1
ATOM 1729 O O . PRO A 1 222 ? -18.172 -15.594 0.775 1 90.69 222 PRO A O 1
ATOM 1732 N N . LEU A 1 223 ? -17.766 -14.844 -1.363 1 90.94 223 LEU A N 1
ATOM 1733 C CA . LEU A 1 223 ? -16.766 -13.961 -0.793 1 90.94 223 LEU A CA 1
ATOM 1734 C C . LEU A 1 223 ? -17.422 -12.766 -0.109 1 90.94 223 LEU A C 1
ATOM 1736 O O . LEU A 1 223 ? -18.422 -12.234 -0.597 1 90.94 223 LEU A O 1
ATOM 1740 N N . MET B 1 1 ? -15.805 14.867 -16.359 1 42.22 1 MET B N 1
ATOM 1741 C CA . MET B 1 1 ? -16.922 13.93 -16.516 1 42.22 1 MET B CA 1
ATOM 1742 C C . MET B 1 1 ? -18.219 14.562 -16.031 1 42.22 1 MET B C 1
ATOM 1744 O O . MET B 1 1 ? -18.234 15.289 -15.039 1 42.22 1 MET B O 1
ATOM 1748 N N . ASN B 1 2 ? -19.078 14.75 -16.797 1 51.72 2 ASN B N 1
ATOM 1749 C CA . ASN B 1 2 ? -20.391 15.297 -16.406 1 51.72 2 ASN B CA 1
ATOM 1750 C C . ASN B 1 2 ? -21.078 14.406 -15.383 1 51.72 2 ASN B C 1
ATOM 1752 O O . ASN B 1 2 ? -21.562 13.32 -15.719 1 51.72 2 ASN B O 1
ATOM 1756 N N . PRO B 1 3 ? -20.844 14.711 -14.258 1 62.53 3 PRO B N 1
ATOM 1757 C CA . PRO B 1 3 ? -21.516 13.938 -13.211 1 62.53 3 PRO B CA 1
ATOM 1758 C C . PRO B 1 3 ? -23.016 13.789 -13.461 1 62.53 3 PRO B C 1
ATOM 1760 O O . PRO B 1 3 ? -23.688 13.023 -12.766 1 62.53 3 PRO B O 1
ATOM 1763 N N . ARG B 1 4 ? -23.438 14.57 -14.398 1 61.06 4 ARG B N 1
ATOM 1764 C CA . ARG B 1 4 ? -24.875 14.555 -14.664 1 61.06 4 ARG B CA 1
ATOM 1765 C C . ARG B 1 4 ? -25.266 13.344 -15.508 1 61.06 4 ARG B C 1
ATOM 1767 O O . ARG B 1 4 ? -26.453 13.047 -15.664 1 61.06 4 ARG B O 1
ATOM 1774 N N . ASN B 1 5 ? -24.188 12.625 -16.062 1 78.06 5 ASN B N 1
ATOM 1775 C CA . ASN B 1 5 ? -24.516 11.406 -16.797 1 78.06 5 ASN B CA 1
ATOM 1776 C C . ASN B 1 5 ? -24.703 10.219 -15.852 1 78.06 5 ASN B C 1
ATOM 1778 O O . ASN B 1 5 ? -24.031 10.117 -14.828 1 78.06 5 ASN B O 1
ATOM 1782 N N . THR B 1 6 ? -25.875 9.586 -15.781 1 85.31 6 THR B N 1
ATOM 1783 C CA . THR B 1 6 ? -26.297 8.477 -14.945 1 85.31 6 THR B CA 1
ATOM 1784 C C . THR B 1 6 ? -25.156 7.469 -14.758 1 85.31 6 THR B C 1
ATOM 1786 O O . THR B 1 6 ? -24.938 6.969 -13.656 1 85.31 6 THR B O 1
ATOM 1789 N N . LEU B 1 7 ? -24.453 7.285 -15.766 1 85.19 7 LEU B N 1
ATOM 1790 C CA . LEU B 1 7 ? -23.344 6.344 -15.695 1 85.19 7 LEU B CA 1
ATOM 1791 C C . LEU B 1 7 ? -22.234 6.875 -14.789 1 85.19 7 LEU B C 1
ATOM 1793 O O . LEU B 1 7 ? -21.641 6.113 -14.031 1 85.19 7 LEU B O 1
ATOM 1797 N N . CYS B 1 8 ? -22 8.094 -14.922 1 87.5 8 CYS B N 1
ATOM 1798 C CA . CYS B 1 8 ? -20.984 8.727 -14.086 1 87.5 8 CYS B CA 1
ATOM 1799 C C . CYS B 1 8 ? -21.391 8.695 -12.617 1 87.5 8 CYS B C 1
ATOM 1801 O O . CYS B 1 8 ? -20.578 8.398 -11.75 1 87.5 8 CYS B O 1
ATOM 1803 N N . ALA B 1 9 ? -22.656 8.922 -12.398 1 88.31 9 ALA B N 1
ATOM 1804 C CA . ALA B 1 9 ? -23.172 8.922 -11.031 1 88.31 9 ALA B CA 1
ATOM 1805 C C . ALA B 1 9 ? -23.062 7.535 -10.406 1 88.31 9 ALA B C 1
ATOM 1807 O O . ALA B 1 9 ? -22.688 7.395 -9.242 1 88.31 9 ALA B O 1
ATOM 1808 N N . GLN B 1 10 ? -23.391 6.559 -11.164 1 88.5 10 GLN B N 1
ATOM 1809 C CA . GLN B 1 10 ? -23.312 5.184 -10.68 1 88.5 10 GLN B CA 1
ATOM 1810 C C . GLN B 1 10 ? -21.875 4.789 -10.375 1 88.5 10 GLN B C 1
ATOM 1812 O O . GLN B 1 10 ? -21.609 4.156 -9.352 1 88.5 10 GLN B O 1
ATOM 1817 N N . SER B 1 11 ? -21 5.203 -11.242 1 89.38 11 SER B N 1
ATOM 1818 C CA . SER B 1 11 ? -19.594 4.891 -11.047 1 89.38 11 SER B CA 1
ATOM 1819 C C . SER B 1 11 ? -19.047 5.578 -9.797 1 89.38 11 SER B C 1
ATOM 1821 O O . SER B 1 11 ? -18.281 4.98 -9.039 1 89.38 11 SER B O 1
ATOM 1823 N N . LEU B 1 12 ? -19.453 6.758 -9.609 1 90.69 12 LEU B N 1
ATOM 1824 C CA . LEU B 1 12 ? -19.016 7.508 -8.438 1 90.69 12 LEU B CA 1
ATOM 1825 C C . LEU B 1 12 ? -19.578 6.887 -7.16 1 90.69 12 LEU B C 1
ATOM 1827 O O . LEU B 1 12 ? -18.906 6.848 -6.137 1 90.69 12 LEU B O 1
ATOM 1831 N N . GLY B 1 13 ? -20.812 6.445 -7.305 1 91.25 13 GLY B N 1
ATOM 1832 C CA . GLY B 1 13 ? -21.406 5.75 -6.172 1 91.25 13 GLY B CA 1
ATOM 1833 C C . GLY B 1 13 ? -20.656 4.484 -5.793 1 91.25 13 GLY B C 1
ATOM 1834 O O . GLY B 1 13 ? -20.375 4.254 -4.613 1 91.25 13 GLY B O 1
ATOM 1835 N N . THR B 1 14 ? -20.344 3.719 -6.773 1 91.56 14 THR B N 1
ATOM 1836 C CA . THR B 1 14 ? -19.578 2.498 -6.547 1 91.56 14 THR B CA 1
ATOM 1837 C C . THR B 1 14 ? -18.203 2.822 -5.953 1 91.56 14 THR B C 1
ATOM 1839 O O . THR B 1 14 ? -17.781 2.186 -4.988 1 91.56 14 THR B O 1
ATOM 1842 N N . PHE B 1 15 ? -17.641 3.844 -6.543 1 92.88 15 PHE B N 1
ATOM 1843 C CA . PHE B 1 15 ? -16.344 4.277 -6.051 1 92.88 15 PHE B CA 1
ATOM 1844 C C . PHE B 1 15 ? -16.422 4.684 -4.582 1 92.88 15 PHE B C 1
ATOM 1846 O O . PHE B 1 15 ? -15.609 4.246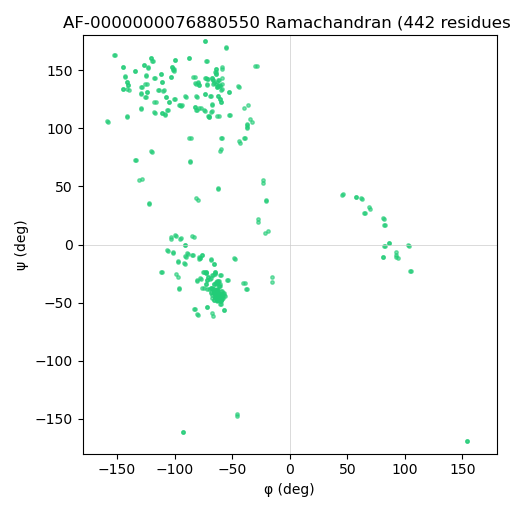 -3.766 1 92.88 15 PHE B O 1
ATOM 1853 N N . ASN B 1 16 ? -17.328 5.43 -4.254 1 92.75 16 ASN B N 1
ATOM 1854 C CA . ASN B 1 16 ? -17.484 5.902 -2.883 1 92.75 16 ASN B CA 1
ATOM 1855 C C . ASN B 1 16 ? -17.766 4.75 -1.922 1 92.75 16 ASN B C 1
ATOM 1857 O O . ASN B 1 16 ? -17.25 4.734 -0.803 1 92.75 16 ASN B O 1
ATOM 1861 N N . ASN B 1 17 ? -18.531 3.834 -2.359 1 93.19 17 ASN B N 1
ATOM 1862 C CA . ASN B 1 17 ? -18.812 2.658 -1.543 1 93.19 17 ASN B CA 1
ATOM 1863 C C . ASN B 1 17 ? -17.547 1.849 -1.268 1 93.19 17 ASN B C 1
ATOM 1865 O O . ASN B 1 17 ? -17.312 1.426 -0.134 1 93.19 17 ASN B O 1
ATOM 1869 N N . LEU B 1 18 ? -16.781 1.665 -2.291 1 94.38 18 LEU B N 1
ATOM 1870 C CA . LEU B 1 18 ? -15.539 0.911 -2.133 1 94.38 18 LEU B CA 1
ATOM 1871 C C . LEU B 1 18 ? -14.562 1.656 -1.231 1 94.38 18 LEU B C 1
ATOM 1873 O O . LEU B 1 18 ? -13.906 1.048 -0.38 1 94.38 18 LEU B O 1
ATOM 1877 N N . LEU B 1 19 ? -14.5 2.945 -1.445 1 93.56 19 LEU B N 1
ATOM 1878 C CA . LEU B 1 19 ? -13.602 3.768 -0.644 1 93.56 19 LEU B CA 1
ATOM 1879 C C . LEU B 1 19 ? -14 3.74 0.827 1 93.56 19 LEU B C 1
ATOM 1881 O O . LEU B 1 19 ? -13.141 3.777 1.711 1 93.56 19 LEU B O 1
ATOM 1885 N N . SER B 1 20 ? -15.25 3.635 1.098 1 92.94 20 SER B N 1
ATOM 1886 C CA . SER B 1 20 ? -15.75 3.627 2.469 1 92.94 20 SER B CA 1
ATOM 1887 C C . SER B 1 20 ? -15.336 2.355 3.201 1 92.94 20 SER B C 1
ATOM 1889 O O . SER B 1 20 ? -15.43 2.279 4.426 1 92.94 20 SER B O 1
ATOM 1891 N N . GLU B 1 21 ? -14.836 1.332 2.471 1 93.94 21 GLU B N 1
ATOM 1892 C CA . GLU B 1 21 ? -14.484 0.037 3.049 1 93.94 21 GLU B CA 1
ATOM 1893 C C . GLU B 1 21 ? -13.047 0.026 3.549 1 93.94 21 GLU B C 1
ATOM 1895 O O . GLU B 1 21 ? -12.609 -0.931 4.195 1 93.94 21 GLU B O 1
ATOM 1900 N N . VAL B 1 22 ? -12.352 1.113 3.217 1 93.19 22 VAL B N 1
ATOM 1901 C CA . VAL B 1 22 ? -10.953 1.162 3.629 1 93.19 22 VAL B CA 1
ATOM 1902 C C . VAL B 1 22 ? -10.719 2.377 4.523 1 93.19 22 VAL B C 1
ATOM 1904 O O . VAL B 1 22 ? -11.562 3.273 4.598 1 93.19 22 VAL B O 1
ATOM 1907 N N . MET B 1 23 ? -9.641 2.354 5.281 1 91.25 23 MET B N 1
ATOM 1908 C CA . MET B 1 23 ? -9.203 3.545 6 1 91.25 23 MET B CA 1
ATOM 1909 C C . MET B 1 23 ? -8.656 4.594 5.035 1 91.25 23 MET B C 1
ATOM 1911 O O . MET B 1 23 ? -7.551 4.449 4.516 1 91.25 23 MET B O 1
ATOM 1915 N N . THR B 1 24 ? -9.359 5.602 4.895 1 92.12 24 THR B N 1
ATOM 1916 C CA . THR B 1 24 ? -9.055 6.547 3.826 1 92.12 24 THR B CA 1
ATOM 1917 C C . THR B 1 24 ? -7.77 7.309 4.125 1 92.12 24 THR B C 1
ATOM 1919 O O . THR B 1 24 ? -7.055 7.715 3.207 1 92.12 24 THR B O 1
ATOM 1922 N N . ALA B 1 25 ? -7.473 7.469 5.398 1 91 25 ALA B N 1
ATOM 1923 C CA . ALA B 1 25 ? -6.281 8.227 5.781 1 91 25 ALA B CA 1
ATOM 1924 C C . ALA B 1 25 ? -5.012 7.438 5.48 1 91 25 ALA B C 1
ATOM 1926 O O . ALA B 1 25 ? -3.928 8.016 5.355 1 91 25 ALA B O 1
ATOM 1927 N N . GLN B 1 26 ? -5.168 6.156 5.422 1 92.5 26 GLN B N 1
ATOM 1928 C CA . GLN B 1 26 ? -4.121 5.219 5.02 1 92.5 26 GLN B CA 1
ATOM 1929 C C . GLN B 1 26 ? -4.719 3.898 4.547 1 92.5 26 GLN B C 1
ATOM 1931 O O . GLN B 1 26 ? -5.031 3.025 5.359 1 92.5 26 GLN B O 1
ATOM 1936 N N . ILE B 1 27 ? -4.742 3.6 3.354 1 91.5 27 ILE B N 1
ATOM 1937 C CA . ILE B 1 27 ? -5.684 2.689 2.711 1 91.5 27 ILE B CA 1
ATOM 1938 C C . ILE B 1 27 ? -5.289 1.244 3.004 1 91.5 27 ILE B C 1
ATOM 1940 O O . ILE B 1 27 ? -6.062 0.319 2.754 1 91.5 27 ILE B O 1
ATOM 1944 N N . LEU B 1 28 ? -4.129 1.021 3.541 1 89.31 28 LEU B N 1
ATOM 1945 C CA . LEU B 1 28 ? -3.721 -0.356 3.793 1 89.31 28 LEU B CA 1
ATOM 1946 C C . LEU B 1 28 ? -4.008 -0.753 5.238 1 89.31 28 LEU B C 1
ATOM 1948 O O . LEU B 1 28 ? -3.977 -1.938 5.578 1 89.31 28 LEU B O 1
ATOM 1952 N N . LEU B 1 29 ? -4.254 0.223 6.055 1 89.62 29 LEU B N 1
ATOM 1953 C CA . LEU B 1 29 ? -4.488 -0.083 7.461 1 89.62 29 LEU B CA 1
ATOM 1954 C C . LEU B 1 29 ? -5.961 -0.398 7.711 1 89.62 29 LEU B C 1
ATOM 1956 O O . LEU B 1 29 ? -6.82 -0.067 6.891 1 89.62 29 LEU B O 1
ATOM 1960 N N . ASP B 1 30 ? -6.148 -1.05 8.812 1 88.81 30 ASP B N 1
ATOM 1961 C CA . ASP B 1 30 ? -7.508 -1.386 9.219 1 88.81 30 ASP B CA 1
ATOM 1962 C C . ASP B 1 30 ? -8.305 -0.13 9.57 1 88.81 30 ASP B C 1
ATOM 1964 O O . ASP B 1 30 ? -7.75 0.83 10.109 1 88.81 30 ASP B O 1
ATOM 1968 N N . LYS B 1 31 ? -9.508 -0.192 9.188 1 88.62 31 LYS B N 1
ATOM 1969 C CA . LYS B 1 31 ? -10.414 0.859 9.648 1 88.62 31 LYS B CA 1
ATOM 1970 C C . LYS B 1 31 ? -10.539 0.841 11.172 1 88.62 31 LYS B C 1
ATOM 1972 O O . LYS B 1 31 ? -10.703 -0.223 11.773 1 88.62 31 LYS B O 1
ATOM 1977 N N . CYS B 1 32 ? -10.305 2.021 11.703 1 84.75 32 CYS B N 1
ATOM 1978 C CA . CYS B 1 32 ? -10.367 2.186 13.148 1 84.75 32 CYS B CA 1
ATOM 1979 C C . CYS B 1 32 ? -11.375 3.262 13.531 1 84.75 32 CYS B C 1
ATOM 1981 O O . CYS B 1 32 ? -11.695 4.133 12.727 1 84.75 32 CYS B O 1
ATOM 1983 N N . VAL B 1 33 ? -11.883 3.037 14.75 1 74.94 33 VAL B N 1
ATOM 1984 C CA . VAL B 1 33 ? -12.75 4.074 15.289 1 74.94 33 VAL B CA 1
ATOM 1985 C C . VAL B 1 33 ? -11.969 5.371 15.461 1 74.94 33 VAL B C 1
ATOM 1987 O O . VAL B 1 33 ? -10.781 5.352 15.812 1 74.94 33 VAL B O 1
ATOM 1990 N N . TYR B 1 34 ? -12.578 6.477 15.062 1 69.12 34 TYR B N 1
ATOM 1991 C CA . TYR B 1 34 ? -11.961 7.781 15.25 1 69.12 34 TYR B CA 1
ATOM 1992 C C . TYR B 1 34 ? -11.898 8.141 16.734 1 69.12 34 TYR B C 1
ATOM 1994 O O . TYR B 1 34 ? -12.922 8.18 17.406 1 69.12 34 TYR B O 1
ATOM 2002 N N . ALA B 1 35 ? -10.758 8.242 17.281 1 65.81 35 ALA B N 1
ATOM 2003 C CA . ALA B 1 35 ? -10.547 8.469 18.703 1 65.81 35 ALA B CA 1
ATOM 2004 C C . ALA B 1 35 ? -10.742 9.938 19.062 1 65.81 35 ALA B C 1
ATOM 2006 O O . ALA B 1 35 ? -9.836 10.578 19.609 1 65.81 35 ALA B O 1
ATOM 2007 N N . SER B 1 36 ? -11.617 10.719 18.578 1 63.38 36 SER B N 1
ATOM 2008 C CA . SER B 1 36 ? -11.984 12.07 18.984 1 63.38 36 SER B CA 1
ATOM 2009 C C . SER B 1 36 ? -13.469 12.172 19.312 1 63.38 36 SER B C 1
ATOM 2011 O O . SER B 1 36 ? -14.281 11.414 18.766 1 63.38 36 SER B O 1
ATOM 2013 N N . PRO B 1 37 ? -13.734 12.938 20.453 1 54.88 37 PRO B N 1
ATOM 2014 C CA . PRO B 1 37 ? -15.164 13.125 20.719 1 54.88 37 PRO B CA 1
ATOM 2015 C C . PRO B 1 37 ? -15.93 13.664 19.516 1 54.88 37 PRO B C 1
ATOM 2017 O O . PRO B 1 37 ? -15.359 14.375 18.688 1 54.88 37 PRO B O 1
ATOM 2020 N N . ARG B 1 38 ? -16.875 12.875 18.812 1 48.44 38 ARG B N 1
ATOM 2021 C CA . ARG B 1 38 ? -17.641 13.266 17.641 1 48.44 38 ARG B CA 1
ATOM 2022 C C . ARG B 1 38 ? -18.062 14.734 17.703 1 48.44 38 ARG B C 1
ATOM 2024 O O . ARG B 1 38 ? -18.719 15.156 18.656 1 48.44 38 ARG B O 1
ATOM 2031 N N . PRO B 1 39 ? -17.5 15.711 17.047 1 43.69 39 PRO B N 1
ATOM 2032 C CA . PRO B 1 39 ? -18.469 16.812 17.109 1 43.69 39 PRO B CA 1
ATOM 2033 C C . PRO B 1 39 ? -19.891 16.375 16.797 1 43.69 39 PRO B C 1
ATOM 2035 O O . PRO B 1 39 ? -20.109 15.219 16.406 1 43.69 39 PRO B O 1
ATOM 2038 N N . GLY B 1 40 ? -20.844 17.203 16.109 1 35.28 40 GLY B N 1
ATOM 2039 C CA . GLY B 1 40 ? -22.172 17.094 15.539 1 35.28 40 GLY B CA 1
ATOM 2040 C C . GLY B 1 40 ? -22.312 15.969 14.539 1 35.28 40 GLY B C 1
ATOM 2041 O O . GLY B 1 40 ? -23.312 15.883 13.82 1 35.28 40 GLY B O 1
ATOM 2042 N N . THR B 1 41 ? -21.234 15.688 13.883 1 35.19 41 THR B N 1
ATOM 2043 C CA . THR B 1 41 ? -21.609 14.969 12.672 1 35.19 41 THR B CA 1
ATOM 2044 C C . THR B 1 41 ? -22.375 13.688 13.008 1 35.19 41 THR B C 1
ATOM 2046 O O . THR B 1 41 ? -22.156 13.094 14.07 1 35.19 41 THR B O 1
ATOM 2049 N N . GLU B 1 42 ? -23.375 13.398 12.133 1 32.84 42 GLU B N 1
ATOM 2050 C CA . GLU B 1 42 ? -24.344 12.312 11.93 1 32.84 42 GLU B CA 1
ATOM 2051 C C . GLU B 1 42 ? -23.703 10.953 12.188 1 32.84 42 GLU B C 1
ATOM 2053 O O . GLU B 1 42 ? -22.531 10.734 11.836 1 32.84 42 GLU B O 1
ATOM 2058 N N . THR B 1 43 ? -24.141 10.195 13.156 1 33.53 43 THR B N 1
ATOM 2059 C CA . THR B 1 43 ? -24.172 8.742 13.305 1 33.53 43 THR B CA 1
ATOM 2060 C C . THR B 1 43 ? -24.125 8.062 11.938 1 33.53 43 THR B C 1
ATOM 2062 O O . THR B 1 43 ? -25.109 8.109 11.188 1 33.53 43 THR B O 1
ATOM 2065 N N . ASP B 1 44 ? -23.297 8.281 11.094 1 32.69 44 ASP B N 1
ATOM 2066 C CA . ASP B 1 44 ? -23.547 7.254 10.086 1 32.69 44 ASP B CA 1
ATOM 2067 C C . ASP B 1 44 ? -24.016 5.949 10.734 1 32.69 44 ASP B C 1
ATOM 2069 O O . ASP B 1 44 ? -23.359 5.441 11.648 1 32.69 44 ASP B O 1
ATOM 2073 N N . LYS B 1 45 ? -25.359 5.504 10.617 1 31.23 45 LYS B N 1
ATOM 2074 C CA . LYS B 1 45 ? -26.203 4.371 11 1 31.23 45 LYS B CA 1
ATOM 2075 C C . LYS B 1 45 ? -25.453 3.053 10.82 1 31.23 45 LYS B C 1
ATOM 2077 O O . LYS B 1 45 ? -26 1.982 11.094 1 31.23 45 LYS B O 1
ATOM 2082 N N . SER B 1 46 ? -24.625 2.996 9.859 1 29.06 46 SER B N 1
ATOM 2083 C CA . SER B 1 46 ? -24.391 1.609 9.469 1 29.06 46 SER B CA 1
ATOM 2084 C C . SER B 1 46 ? -23.656 0.845 10.578 1 29.06 46 SER B C 1
ATOM 2086 O O . SER B 1 46 ? -23.5 -0.374 10.484 1 29.06 46 SER B O 1
ATOM 2088 N N . ALA B 1 47 ? -22.531 1.196 11.008 1 29.8 47 ALA B N 1
ATOM 2089 C CA . ALA B 1 47 ? -22.109 0.111 11.883 1 29.8 47 ALA B CA 1
ATOM 2090 C C . ALA B 1 47 ? -23.094 -0.078 13.039 1 29.8 47 ALA B C 1
ATOM 2092 O O . ALA B 1 47 ? -23.703 0.883 13.5 1 29.8 47 ALA B O 1
ATOM 2093 N N . GLY B 1 48 ? -23.453 -1.3 13.406 1 28.16 48 GLY B N 1
ATOM 2094 C CA . GLY B 1 48 ? -24.312 -1.801 14.477 1 28.16 48 GLY B CA 1
ATOM 2095 C C . GLY B 1 48 ? -24.312 -0.911 15.703 1 28.16 48 GLY B C 1
ATOM 2096 O O . GLY B 1 48 ? -23.453 -0.027 15.836 1 28.16 48 GLY B O 1
ATOM 2097 N N . ALA B 1 49 ? -25.484 -0.984 16.484 1 28.44 49 ALA B N 1
ATOM 2098 C CA . ALA B 1 49 ? -25.938 -0.764 17.859 1 28.44 49 ALA B CA 1
ATOM 2099 C C . ALA B 1 49 ? -24.781 -0.987 18.859 1 28.44 49 ALA B C 1
ATOM 2101 O O . ALA B 1 49 ? -24.672 -2.066 19.438 1 28.44 49 ALA B O 1
ATOM 2102 N N . GLY B 1 50 ? -23.656 -0.959 18.531 1 29.69 50 GLY B N 1
ATOM 2103 C CA . GLY B 1 50 ? -23 -1.176 19.812 1 29.69 50 GLY B CA 1
ATOM 2104 C C . GLY B 1 50 ? -23.609 -0.358 20.938 1 29.69 50 GLY B C 1
ATOM 2105 O O . GLY B 1 50 ? -24.25 0.667 20.688 1 29.69 50 GLY B O 1
ATOM 2106 N N . ARG B 1 51 ? -23.828 -0.961 22.109 1 29.55 51 ARG B N 1
ATOM 2107 C CA . ARG B 1 51 ? -24.391 -0.49 23.375 1 29.55 51 ARG B CA 1
ATOM 2108 C C . ARG B 1 51 ? -23.844 0.887 23.734 1 29.55 51 ARG B C 1
ATOM 2110 O O . ARG B 1 51 ? -22.625 1.087 23.781 1 29.55 51 ARG B O 1
ATOM 2117 N N . LYS B 1 52 ? -24.469 1.935 23.266 1 32.84 52 LYS B N 1
ATOM 2118 C CA . LYS B 1 52 ? -24.391 3.125 24.109 1 32.84 52 LYS B CA 1
ATOM 2119 C C . LYS B 1 52 ? -24.047 2.758 25.547 1 32.84 52 LYS B C 1
ATOM 2121 O O . LYS B 1 52 ? -24.938 2.445 26.344 1 32.84 52 LYS B O 1
ATOM 2126 N N . ILE B 1 53 ? -23.172 1.785 25.797 1 31.33 53 ILE B N 1
ATOM 2127 C CA . ILE B 1 53 ? -22.938 1.788 27.234 1 31.33 53 ILE B CA 1
ATOM 2128 C C . ILE B 1 53 ? -22.891 3.225 27.75 1 31.33 53 ILE B C 1
ATOM 2130 O O . ILE B 1 53 ? -22.078 4.027 27.281 1 31.33 53 ILE B O 1
ATOM 2134 N N . LEU B 1 54 ? -23.875 3.871 28.188 1 33.41 54 LEU B N 1
ATOM 2135 C CA . LEU B 1 54 ? -24.266 4.93 29.109 1 33.41 54 LEU B CA 1
ATOM 2136 C C . LEU B 1 54 ? -23.141 5.227 30.094 1 33.41 54 LEU B C 1
ATOM 2138 O O . LEU B 1 54 ? -23.312 6.043 31 1 33.41 54 LEU B O 1
ATOM 2142 N N . SER B 1 55 ? -22.25 4.266 30.562 1 36.72 55 SER B N 1
ATOM 2143 C CA . SER B 1 55 ? -21.719 4.617 31.859 1 36.72 55 SER B CA 1
ATOM 2144 C C . SER B 1 55 ? -20.969 5.945 31.812 1 36.72 55 SER B C 1
ATOM 2146 O O . SER B 1 55 ? -20 6.094 31.062 1 36.72 55 SER B O 1
ATOM 2148 N N . GLU B 1 56 ? -21.547 7.125 31.875 1 43.06 56 GLU B N 1
ATOM 2149 C CA . GLU B 1 56 ? -21.172 8.43 32.406 1 43.06 56 GLU B CA 1
ATOM 2150 C C . GLU B 1 56 ? -20.031 8.312 33.406 1 43.06 56 GLU B C 1
ATOM 2152 O O . GLU B 1 56 ? -20.141 8.758 34.531 1 43.06 56 GLU B O 1
ATOM 2157 N N . GLU B 1 57 ? -19.375 7.172 33.5 1 49.19 57 GLU B N 1
ATOM 2158 C CA . GLU B 1 57 ? -18.344 7.223 34.562 1 49.19 57 GLU B CA 1
ATOM 2159 C C . GLU B 1 57 ? -17.281 8.281 34.219 1 49.19 57 GLU B C 1
ATOM 2161 O O . GLU B 1 57 ? -16.781 8.336 33.125 1 49.19 57 GLU B O 1
ATOM 2166 N N . ALA B 1 58 ? -17.328 9.297 35 1 57.72 58 ALA B N 1
ATOM 2167 C CA . ALA B 1 58 ? -16.312 10.352 35.062 1 57.72 58 ALA B CA 1
ATOM 2168 C C . ALA B 1 58 ? -14.922 9.766 34.875 1 57.72 58 ALA B C 1
ATOM 2170 O O . ALA B 1 58 ? -14.516 8.859 35.594 1 57.72 58 ALA B O 1
ATOM 2171 N N . VAL B 1 59 ? -14.391 9.914 33.594 1 68.69 59 VAL B N 1
ATOM 2172 C CA . VAL B 1 59 ? -13 9.508 33.406 1 68.69 59 VAL B CA 1
ATOM 2173 C C . VAL B 1 59 ? -12.07 10.484 34.125 1 68.69 59 VAL B C 1
ATOM 2175 O O . VAL B 1 59 ? -12.203 11.703 33.969 1 68.69 59 VAL B O 1
ATOM 2178 N N . ILE B 1 60 ? -11.469 10.016 35.156 1 67.94 60 ILE B N 1
ATOM 2179 C CA . ILE B 1 60 ? -10.531 10.805 35.938 1 67.94 60 ILE B CA 1
ATOM 2180 C C . ILE B 1 60 ? -9.109 10.57 35.438 1 67.94 60 ILE B C 1
ATOM 2182 O O . ILE B 1 60 ? -8.688 9.43 35.25 1 67.94 60 ILE B O 1
ATOM 2186 N N . VAL B 1 61 ? -8.594 11.688 35.031 1 74.62 61 VAL B N 1
ATOM 2187 C CA . VAL B 1 61 ? -7.176 11.688 34.688 1 74.62 61 VAL B CA 1
ATOM 2188 C C . VAL B 1 61 ? -6.391 12.422 35.781 1 74.62 61 VAL B C 1
ATOM 2190 O O . VAL B 1 61 ? -6.547 13.633 35.938 1 74.62 61 VAL B O 1
ATOM 2193 N N . THR B 1 62 ? -5.57 11.617 36.406 1 71.19 62 THR B N 1
ATOM 2194 C CA . THR B 1 62 ? -4.766 12.133 37.5 1 71.19 62 THR B CA 1
ATOM 2195 C C . THR B 1 62 ? -5.621 12.969 38.438 1 71.19 62 THR B C 1
ATOM 2197 O O . THR B 1 62 ? -5.254 14.094 38.781 1 71.19 62 THR B O 1
ATOM 2200 N N . GLY B 1 63 ? -6.762 12.57 38.781 1 70.44 63 GLY B N 1
ATOM 2201 C CA . GLY B 1 63 ? -7.586 13.172 39.812 1 70.44 63 GLY B CA 1
ATOM 2202 C C . GLY B 1 63 ? -8.547 14.219 39.281 1 70.44 63 GLY B C 1
ATOM 2203 O O . GLY B 1 63 ? -9.352 14.766 40.031 1 70.44 63 GLY B O 1
ATOM 2204 N N . LYS B 1 64 ? -8.406 14.578 38.031 1 74.56 64 LYS B N 1
ATOM 2205 C CA . LYS B 1 64 ? -9.289 15.586 37.469 1 74.56 64 LYS B CA 1
ATOM 2206 C C . LYS B 1 64 ? -10.258 14.961 36.469 1 74.56 64 LYS B C 1
ATOM 2208 O O . LYS B 1 64 ? -9.875 14.086 35.688 1 74.56 64 LYS B O 1
ATOM 2213 N N . ARG B 1 65 ? -11.406 15.359 36.688 1 76.56 65 ARG B N 1
ATOM 2214 C CA . ARG B 1 65 ? -12.422 14.906 35.75 1 76.56 65 ARG B CA 1
ATOM 2215 C C . ARG B 1 65 ? -12.227 15.539 34.375 1 76.56 65 ARG B C 1
ATOM 2217 O O . ARG B 1 65 ? -12 16.75 34.281 1 76.56 65 ARG B O 1
ATOM 2224 N N . VAL B 1 66 ? -12.195 14.664 33.406 1 80.62 66 VAL B N 1
ATOM 2225 C CA . VAL B 1 66 ? -12.07 15.172 32.062 1 80.62 66 VAL B CA 1
ATOM 2226 C C . VAL B 1 66 ? -13.438 15.164 31.375 1 80.62 66 VAL B C 1
ATOM 2228 O O . VAL B 1 66 ? -14.266 14.289 31.641 1 80.62 66 VAL B O 1
ATOM 2231 N N . LYS B 1 67 ? -13.617 16.078 30.484 1 79.25 67 LYS B N 1
ATOM 2232 C CA . LYS B 1 67 ? -14.945 16.328 29.922 1 79.25 67 LYS B CA 1
ATOM 2233 C C . LYS B 1 67 ? -15.109 15.648 28.578 1 79.25 67 LYS B C 1
ATOM 2235 O O . LYS B 1 67 ? -16.219 15.32 28.172 1 79.25 67 LYS B O 1
ATOM 2240 N N . HIS B 1 68 ? -14.031 15.422 27.906 1 82.19 68 HIS B N 1
ATOM 2241 C CA . HIS B 1 68 ? -14.172 14.945 26.531 1 82.19 68 HIS B CA 1
ATOM 2242 C C . HIS B 1 68 ? -13.297 13.719 26.281 1 82.19 68 HIS B C 1
ATOM 2244 O O . HIS B 1 68 ? -12.547 13.672 25.312 1 82.19 68 HIS B O 1
ATOM 2250 N N . PRO B 1 69 ? -13.461 12.688 27.078 1 82.12 69 PRO B N 1
ATOM 2251 C CA . PRO B 1 69 ? -12.664 11.492 26.797 1 82.12 69 PRO B CA 1
ATOM 2252 C C . PRO B 1 69 ? -13.039 10.828 25.469 1 82.12 69 PRO B C 1
ATOM 2254 O O . PRO B 1 69 ? -14.211 10.789 25.109 1 82.12 69 PRO B O 1
ATOM 2257 N N . PRO B 1 70 ? -12.055 10.375 24.719 1 82.62 70 PRO B N 1
ATOM 2258 C CA . PRO B 1 70 ? -12.359 9.664 23.484 1 82.62 70 PRO B CA 1
ATOM 2259 C C . PRO B 1 70 ? -12.914 8.266 23.734 1 82.62 70 PRO B C 1
ATOM 2261 O O . PRO B 1 70 ? -12.75 7.711 24.828 1 82.62 70 PRO B O 1
ATOM 2264 N N . PRO B 1 71 ? -13.648 7.746 22.688 1 80.5 71 PRO B N 1
ATOM 2265 C CA . PRO B 1 71 ? -14.078 6.352 22.812 1 80.5 71 PRO B CA 1
ATOM 2266 C C . PRO B 1 71 ? -12.906 5.375 22.859 1 80.5 71 PRO B C 1
ATOM 2268 O O . PRO B 1 71 ? -11.828 5.676 22.328 1 80.5 71 PRO B O 1
ATOM 2271 N N . ARG B 1 72 ? -13.156 4.328 23.516 1 80.38 72 ARG B N 1
ATOM 2272 C CA . ARG B 1 72 ? -12.125 3.301 23.594 1 80.38 72 ARG B CA 1
ATOM 2273 C C . ARG B 1 72 ? -11.82 2.738 22.203 1 80.38 72 ARG B C 1
ATOM 2275 O O . ARG B 1 72 ? -12.734 2.516 21.406 1 80.38 72 ARG B O 1
ATOM 2282 N N . VAL B 1 73 ? -10.578 2.617 21.969 1 82.81 73 VAL B N 1
ATOM 2283 C CA . VAL B 1 73 ? -10.086 2.109 20.703 1 82.81 73 VAL B CA 1
ATOM 2284 C C . VAL B 1 73 ? -9.391 0.769 20.906 1 82.81 73 VAL B C 1
ATOM 2286 O O . VAL B 1 73 ? -8.648 0.595 21.875 1 82.81 73 VAL B O 1
ATOM 2289 N N . PRO B 1 74 ? -9.719 -0.193 20.062 1 81.75 74 PRO B N 1
ATOM 2290 C CA . PRO B 1 74 ? -9.016 -1.47 20.203 1 81.75 74 PRO B CA 1
ATOM 2291 C C . PRO B 1 74 ? -7.504 -1.323 20.047 1 81.75 74 PRO B C 1
ATOM 2293 O O . PRO B 1 74 ? -7.035 -0.456 19.297 1 81.75 74 PRO B O 1
ATOM 2296 N N . LEU B 1 75 ? -6.926 -2.324 20.75 1 82.75 75 LEU B N 1
ATOM 2297 C CA . LEU B 1 75 ? -5.477 -2.375 20.609 1 82.75 75 LEU B CA 1
ATOM 2298 C C . LEU B 1 75 ? -5.078 -2.691 19.172 1 82.75 75 LEU B C 1
ATOM 2300 O O . LEU B 1 75 ? -5.762 -3.457 18.484 1 82.75 75 LEU B O 1
ATOM 2304 N N . GLY B 1 76 ? -4.125 -2.096 18.609 1 80.69 76 GLY B N 1
ATOM 2305 C CA . GLY B 1 76 ? -3.662 -2.379 17.25 1 80.69 76 GLY B CA 1
ATOM 2306 C C . GLY B 1 76 ? -4.07 -1.317 16.25 1 80.69 76 GLY B C 1
ATOM 2307 O O . GLY B 1 76 ? -3.479 -1.212 15.172 1 80.69 76 GLY B O 1
ATOM 2308 N N . CYS B 1 77 ? -5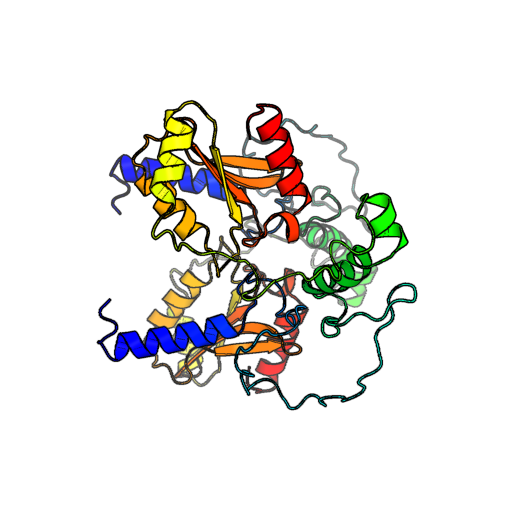.129 -0.623 16.641 1 85.5 77 CYS B N 1
ATOM 2309 C CA . CYS B 1 77 ? -5.559 0.467 15.773 1 85.5 77 CYS B CA 1
ATOM 2310 C C . CYS B 1 77 ? -4.594 1.642 15.852 1 85.5 77 CYS B C 1
ATOM 2312 O O . CYS B 1 77 ? -4.109 1.98 16.938 1 85.5 77 CYS B O 1
ATOM 2314 N N . ILE B 1 78 ? -4.441 2.234 14.719 1 87 78 ILE B N 1
ATOM 2315 C CA . ILE B 1 78 ? -3.539 3.379 14.648 1 87 78 ILE B CA 1
ATOM 2316 C C . ILE B 1 78 ? -4.086 4.52 15.5 1 87 78 ILE B C 1
ATOM 2318 O O . ILE B 1 78 ? -3.32 5.328 16.031 1 87 78 ILE B O 1
ATOM 2322 N N . SER B 1 79 ? -5.375 4.516 15.727 1 85.75 79 SER B N 1
ATOM 2323 C CA . SER B 1 79 ? -6.016 5.578 16.5 1 85.75 79 SER B CA 1
ATOM 2324 C C . SER B 1 79 ? -5.75 5.414 17.984 1 85.75 79 SER B C 1
ATOM 2326 O O . SER B 1 79 ? -6.035 6.316 18.781 1 85.75 79 SER B O 1
ATOM 2328 N N . TYR B 1 80 ? -5.195 4.324 18.344 1 87.88 80 TYR B N 1
ATOM 2329 C CA . TYR B 1 80 ? -4.883 4.086 19.75 1 87.88 80 TYR B CA 1
ATOM 2330 C C . TYR B 1 80 ? -3.885 5.113 20.266 1 87.88 80 TYR B C 1
ATOM 2332 O O . TYR B 1 80 ? -3.947 5.52 21.422 1 87.88 80 TYR B O 1
ATOM 2340 N N . THR B 1 81 ? -3.031 5.566 19.391 1 87.38 81 THR B N 1
ATOM 2341 C CA . THR B 1 81 ? -2.084 6.602 19.781 1 87.38 81 THR B CA 1
ATOM 2342 C C . THR B 1 81 ? -2.812 7.895 20.141 1 87.38 81 THR B C 1
ATOM 2344 O O . THR B 1 81 ? -2.459 8.57 21.109 1 87.38 81 THR B O 1
ATOM 2347 N N . ALA B 1 82 ? -3.762 8.203 19.375 1 85.69 82 ALA B N 1
ATOM 2348 C CA . ALA B 1 82 ? -4.562 9.391 19.656 1 85.69 82 ALA B CA 1
ATOM 2349 C C . ALA B 1 82 ? -5.32 9.234 20.969 1 85.69 82 ALA B C 1
ATOM 2351 O O . ALA B 1 82 ? -5.434 10.188 21.75 1 85.69 82 ALA B O 1
ATOM 2352 N N . TYR B 1 83 ? -5.836 8.047 21.172 1 87.31 83 TYR B N 1
ATOM 2353 C CA . TYR B 1 83 ? -6.516 7.715 22.422 1 87.31 83 TYR B CA 1
ATOM 2354 C C . TYR B 1 83 ? -5.602 7.941 23.625 1 87.31 83 TYR B C 1
ATOM 2356 O O . TYR B 1 83 ? -5.98 8.625 24.578 1 87.31 83 TYR B O 1
ATOM 2364 N N . LEU B 1 84 ? -4.371 7.527 23.516 1 89.25 84 LEU B N 1
ATOM 2365 C CA . LEU B 1 84 ? -3.406 7.668 24.594 1 89.25 84 LEU B CA 1
ATOM 2366 C C . LEU B 1 84 ? -2.971 9.125 24.75 1 89.25 84 LEU B C 1
ATOM 2368 O O . LEU B 1 84 ? -2.697 9.578 25.859 1 89.25 84 LEU B O 1
ATOM 2372 N N . SER B 1 85 ? -2.924 9.773 23.641 1 90.81 85 SER B N 1
ATOM 2373 C CA . SER B 1 85 ? -2.486 11.172 23.656 1 90.81 85 SER B CA 1
ATOM 2374 C C . SER B 1 85 ? -3.42 12.031 24.5 1 90.81 85 SER B C 1
ATOM 2376 O O . SER B 1 85 ? -2.977 12.961 25.172 1 90.81 85 SER B O 1
ATOM 2378 N N . TYR B 1 86 ? -4.688 11.742 24.484 1 88.94 86 TYR B N 1
ATOM 2379 C CA . TYR B 1 86 ? -5.656 12.484 25.281 1 88.94 86 TYR B CA 1
ATOM 2380 C C . TYR B 1 86 ? -5.324 12.391 26.766 1 88.94 86 TYR B C 1
ATOM 2382 O O . TYR B 1 86 ? -5.277 13.406 27.453 1 88.94 86 TYR B O 1
ATOM 2390 N N . PHE B 1 87 ? -5.031 11.227 27.188 1 90.31 87 PHE B N 1
ATOM 2391 C CA . PHE B 1 87 ? -4.754 11.008 28.609 1 90.31 87 PHE B CA 1
ATOM 2392 C C . PHE B 1 87 ? -3.377 11.547 28.969 1 90.31 87 PHE B C 1
ATOM 2394 O O . PHE B 1 87 ? -3.201 12.133 30.047 1 90.31 87 PHE B O 1
ATOM 2401 N N . TRP B 1 88 ? -2.486 11.383 28.078 1 92.69 88 TRP B N 1
ATOM 2402 C CA . TRP B 1 88 ? -1.14 11.898 28.297 1 92.69 88 TRP B CA 1
ATOM 2403 C C . TRP B 1 88 ? -1.149 13.422 28.375 1 92.69 88 TRP B C 1
ATOM 2405 O O . TRP B 1 88 ? -0.566 14 29.297 1 92.69 88 TRP B O 1
ATOM 2415 N N . ALA B 1 89 ? -1.835 14.039 27.5 1 92.06 89 ALA B N 1
ATOM 2416 C CA . ALA B 1 89 ? -1.84 15.5 27.391 1 92.06 89 ALA B CA 1
ATOM 2417 C C . ALA B 1 89 ? -2.615 16.125 28.547 1 92.06 89 ALA B C 1
ATOM 2419 O O . ALA B 1 89 ? -2.404 17.297 28.875 1 92.06 89 ALA B O 1
ATOM 2420 N N . ASN B 1 90 ? -3.52 15.398 29.141 1 91.69 90 ASN B N 1
ATOM 2421 C CA . ASN B 1 90 ? -4.34 15.945 30.203 1 91.69 90 ASN B CA 1
ATOM 2422 C C . ASN B 1 90 ? -3.869 15.469 31.578 1 91.69 90 ASN B C 1
ATOM 2424 O O . ASN B 1 90 ? -4.508 15.75 32.594 1 91.69 90 ASN B O 1
ATOM 2428 N N . ASP B 1 91 ? -2.775 14.75 31.562 1 91.62 91 ASP B N 1
ATOM 2429 C CA . ASP B 1 91 ? -2.146 14.328 32.812 1 91.62 91 ASP B CA 1
ATOM 2430 C C . ASP B 1 91 ? -1.494 15.508 33.531 1 91.62 91 ASP B C 1
ATOM 2432 O O . ASP B 1 91 ? -0.823 16.328 32.875 1 91.62 91 ASP B O 1
ATOM 2436 N N . ALA B 1 92 ? -1.576 15.523 34.812 1 89.25 92 ALA B N 1
ATOM 2437 C CA . ALA B 1 92 ? -1.102 16.672 35.594 1 89.25 92 ALA B CA 1
ATOM 2438 C C . ALA B 1 92 ? 0.417 16.797 35.5 1 89.25 92 ALA B C 1
ATOM 2440 O O . ALA B 1 92 ? 0.95 17.891 35.375 1 89.25 92 ALA B O 1
ATOM 2441 N N . LEU B 1 93 ? 1.071 15.672 35.656 1 92.38 93 LEU B N 1
ATOM 2442 C CA . LEU B 1 93 ? 2.529 15.68 35.594 1 92.38 93 LEU B CA 1
ATOM 2443 C C . LEU B 1 93 ? 3.014 16.141 34.219 1 92.38 93 LEU B C 1
ATOM 2445 O O . LEU B 1 93 ? 3.979 16.906 34.125 1 92.38 93 LEU B O 1
ATOM 2449 N N . THR B 1 94 ? 2.359 15.648 33.125 1 94.12 94 THR B N 1
ATOM 2450 C CA . THR B 1 94 ? 2.699 16.047 31.781 1 94.12 94 THR B CA 1
ATOM 2451 C C . THR B 1 94 ? 2.49 17.531 31.578 1 94.12 94 THR B C 1
ATOM 2453 O O . THR B 1 94 ? 3.365 18.219 31.047 1 94.12 94 THR B O 1
ATOM 2456 N N . ARG B 1 95 ? 1.407 18.047 32.031 1 92.62 95 ARG B N 1
ATOM 2457 C CA . ARG B 1 95 ? 1.084 19.453 31.859 1 92.62 95 ARG B CA 1
ATOM 2458 C C . ARG B 1 95 ? 2.068 20.344 32.625 1 92.62 95 ARG B C 1
ATOM 2460 O O . ARG B 1 95 ? 2.514 21.375 32.125 1 92.62 95 ARG B O 1
ATOM 2467 N N . ASP B 1 96 ? 2.424 19.906 33.812 1 92.31 96 ASP B N 1
ATOM 2468 C CA . ASP B 1 96 ? 3.428 20.625 34.594 1 92.31 96 ASP B CA 1
ATOM 2469 C C . ASP B 1 96 ? 4.77 20.656 33.875 1 92.31 96 ASP B C 1
ATOM 2471 O O . ASP B 1 96 ? 5.406 21.719 33.75 1 92.31 96 ASP B O 1
ATOM 2475 N N . ALA B 1 97 ? 5.109 19.516 33.344 1 95.25 97 ALA B N 1
ATOM 2476 C CA . ALA B 1 97 ? 6.379 19.391 32.625 1 95.25 97 ALA B CA 1
ATOM 2477 C C . ALA B 1 97 ? 6.398 20.281 31.391 1 95.25 97 ALA B C 1
ATOM 2479 O O . ALA B 1 97 ? 7.445 20.812 31.016 1 95.25 97 ALA B O 1
ATOM 2480 N N . LEU B 1 98 ? 5.289 20.469 30.75 1 94.38 98 LEU B N 1
ATOM 2481 C CA . LEU B 1 98 ? 5.176 21.25 29.531 1 94.38 98 LEU B CA 1
ATOM 2482 C C . LEU B 1 98 ? 5.039 22.734 29.859 1 94.38 98 LEU B C 1
ATOM 2484 O O . LEU B 1 98 ? 5.039 23.578 28.953 1 94.38 98 LEU B O 1
ATOM 2488 N N . GLY B 1 99 ? 4.855 23.016 31.156 1 94.25 99 GLY B N 1
ATOM 2489 C CA . GLY B 1 99 ? 4.773 24.406 31.594 1 94.25 99 GLY B CA 1
ATOM 2490 C C . GLY B 1 99 ? 3.398 25.016 31.391 1 94.25 99 GLY B C 1
ATOM 2491 O O . GLY B 1 99 ? 3.27 26.234 31.219 1 94.25 99 GLY B O 1
ATOM 2492 N N . ILE B 1 100 ? 2.369 24.234 31.297 1 92.31 100 ILE B N 1
ATOM 2493 C CA . ILE B 1 100 ? 1.003 24.719 31.172 1 92.31 100 ILE B CA 1
ATOM 2494 C C . ILE B 1 100 ? 0.485 25.188 32.531 1 92.31 100 ILE B C 1
ATOM 2496 O O . ILE B 1 100 ? 0.374 24.391 33.469 1 92.31 100 ILE B O 1
ATOM 2500 N N . LYS B 1 101 ? 0.201 26.422 32.531 1 89.44 101 LYS B N 1
ATOM 2501 C CA . LYS B 1 101 ? -0.256 27.016 33.781 1 89.44 101 LYS B CA 1
ATOM 2502 C C . LYS B 1 101 ? -1.676 26.562 34.125 1 89.44 101 LYS B C 1
ATOM 2504 O O . LYS B 1 101 ? -2.551 26.562 33.25 1 89.44 101 LYS B O 1
ATOM 2509 N N . ASP B 1 102 ? -1.843 26.266 35.312 1 81.88 102 ASP B N 1
ATOM 2510 C CA . ASP B 1 102 ? -3.17 25.875 35.75 1 81.88 102 ASP B CA 1
ATOM 2511 C C . ASP B 1 102 ? -4.199 26.969 35.5 1 81.88 102 ASP B C 1
ATOM 2513 O O . ASP B 1 102 ? -3.922 28.141 35.688 1 81.88 102 ASP B O 1
ATOM 2517 N N . GLY B 1 103 ? -5.348 26.578 34.938 1 81.75 103 GLY B N 1
ATOM 2518 C CA . GLY B 1 103 ? -6.434 27.516 34.75 1 81.75 103 GLY B CA 1
ATOM 2519 C C . GLY B 1 103 ? -6.41 28.156 33.375 1 81.75 103 GLY B C 1
ATOM 2520 O O . GLY B 1 103 ? -7.324 28.906 33 1 81.75 103 GLY B O 1
ATOM 2521 N N . THR B 1 104 ? -5.379 28.031 32.594 1 84.94 104 THR B N 1
ATOM 2522 C CA . THR B 1 104 ? -5.309 28.641 31.266 1 84.94 104 THR B CA 1
ATOM 2523 C C . THR B 1 104 ? -6.07 27.797 30.25 1 84.94 104 THR B C 1
ATOM 2525 O O . THR B 1 104 ? -6.953 28.312 29.547 1 84.94 104 THR B O 1
ATOM 2528 N N . VAL B 1 105 ? -5.664 26.562 30.094 1 81.06 105 VAL B N 1
ATOM 2529 C CA . VAL B 1 105 ? -6.348 25.641 29.188 1 81.06 105 VAL B CA 1
ATOM 2530 C C . VAL B 1 105 ? -6.906 24.469 29.984 1 81.06 105 VAL B C 1
ATOM 2532 O O . VAL B 1 105 ? -6.172 23.797 30.719 1 81.06 105 VAL B O 1
ATOM 2535 N N . ASP B 1 106 ? -8.117 24.344 29.844 1 80 106 ASP B N 1
ATOM 2536 C CA . ASP B 1 106 ? -8.789 23.359 30.688 1 80 106 ASP B CA 1
ATOM 2537 C C . ASP B 1 106 ? -8.445 21.938 30.234 1 80 106 ASP B C 1
ATOM 2539 O O . ASP B 1 106 ? -8.062 21.094 31.047 1 80 106 ASP B O 1
ATOM 2543 N N . GLU B 1 107 ? -8.68 21.703 28.922 1 85.94 107 GLU B N 1
ATOM 2544 C CA . GLU B 1 107 ? -8.547 20.328 28.438 1 85.94 107 GLU B CA 1
ATOM 2545 C C . GLU B 1 107 ? -7.988 20.312 27.016 1 85.94 107 GLU B C 1
ATOM 2547 O O . GLU B 1 107 ? -8.359 21.125 26.188 1 85.94 107 GLU B O 1
ATOM 2552 N N . TRP B 1 108 ? -7.043 19.406 26.953 1 87.31 108 TRP B N 1
ATOM 2553 C CA . TRP B 1 108 ? -6.562 19.156 25.594 1 87.31 108 TRP B CA 1
ATOM 2554 C C . TRP B 1 108 ? -7.492 18.203 24.859 1 87.31 108 TRP B C 1
ATOM 2556 O O . TRP B 1 108 ? -7.875 17.156 25.391 1 87.31 108 TRP B O 1
ATOM 2566 N N . VAL B 1 109 ? -7.887 18.625 23.734 1 82.56 109 VAL B N 1
ATOM 2567 C CA . VAL B 1 109 ? -8.695 17.797 22.844 1 82.56 109 VAL B CA 1
ATOM 2568 C C . VAL B 1 109 ? -8.07 17.781 21.453 1 82.56 109 VAL B C 1
ATOM 2570 O O . VAL B 1 109 ? -7.578 18.812 20.969 1 82.56 109 VAL B O 1
ATOM 2573 N N . ARG B 1 110 ? -7.996 16.641 20.844 1 80.62 110 ARG B N 1
ATOM 2574 C CA . ARG B 1 110 ? -7.316 16.469 19.578 1 80.62 110 ARG B CA 1
ATOM 2575 C C . ARG B 1 110 ? -7.887 17.391 18.5 1 80.62 110 ARG B C 1
ATOM 2577 O O . ARG B 1 110 ? -7.141 18.062 17.797 1 80.62 110 ARG B O 1
ATOM 2584 N N . CYS B 1 111 ? -9.133 17.312 18.25 1 74.56 111 CYS B N 1
ATOM 2585 C CA . CYS B 1 111 ? -9.766 18.141 17.219 1 74.56 111 CYS B CA 1
ATOM 2586 C C . CYS B 1 111 ? -10.805 19.078 17.828 1 74.56 111 CYS B C 1
ATOM 2588 O O . CYS B 1 111 ? -11.656 18.641 18.609 1 74.56 111 CYS B O 1
ATOM 2590 N N . HIS B 1 112 ? -10.43 20.344 17.734 1 67.44 112 HIS B N 1
ATOM 2591 C CA . HIS B 1 112 ? -11.383 21.328 18.219 1 67.44 112 HIS B CA 1
ATOM 2592 C C . HIS B 1 112 ? -12.391 21.703 17.141 1 67.44 112 HIS B C 1
ATOM 2594 O O . HIS B 1 112 ? -12.008 22.047 16.016 1 67.44 112 HIS B O 1
ATOM 2600 N N . ASP B 1 113 ? -13.438 21 17.156 1 58.22 113 ASP B N 1
ATOM 2601 C CA . ASP B 1 113 ? -14.453 21.438 16.203 1 58.22 113 ASP B CA 1
ATOM 2602 C C . ASP B 1 113 ? -15.031 22.797 16.594 1 58.22 113 ASP B C 1
ATOM 2604 O O . ASP B 1 113 ? -15.516 22.969 17.719 1 58.22 113 ASP B O 1
ATOM 2608 N N . GLY B 1 114 ? -14.891 23.797 15.68 1 58.59 114 GLY B N 1
ATOM 2609 C CA . GLY B 1 114 ? -15.633 25.047 15.781 1 58.59 114 GLY B CA 1
ATOM 2610 C C . GLY B 1 114 ? -15.008 26.031 16.766 1 58.59 114 GLY B C 1
ATOM 2611 O O . GLY B 1 114 ? -15.445 27.172 16.859 1 58.59 114 GLY B O 1
ATOM 2612 N N . ASP B 1 115 ? -14.047 25.469 17.5 1 59.94 115 ASP B N 1
ATOM 2613 C CA . ASP B 1 115 ? -13.672 26.375 18.578 1 59.94 115 ASP B CA 1
ATOM 2614 C C . ASP B 1 115 ? -12.539 27.297 18.141 1 59.94 115 ASP B C 1
ATOM 2616 O O . ASP B 1 115 ? -12.156 28.219 18.859 1 59.94 115 ASP B O 1
ATOM 2620 N N . LEU B 1 116 ? -12.016 26.891 16.953 1 65.5 116 LEU B N 1
ATOM 2621 C CA . LEU B 1 116 ? -10.961 27.844 16.594 1 65.5 116 LEU B CA 1
ATOM 2622 C C . LEU B 1 116 ? -11.555 29.094 15.977 1 65.5 116 LEU B C 1
ATOM 2624 O O . LEU B 1 116 ? -12.406 29.016 15.094 1 65.5 116 LEU B O 1
ATOM 2628 N N . PRO B 1 117 ? -11.383 30.094 16.625 1 67.69 117 PRO B N 1
ATOM 2629 C CA . PRO B 1 117 ? -12 31.344 16.203 1 67.69 117 PRO B CA 1
ATOM 2630 C C . PRO B 1 117 ? -11.516 31.828 14.828 1 67.69 117 PRO B C 1
ATOM 2632 O O . PRO B 1 117 ? -10.992 32.938 14.703 1 67.69 117 PRO B O 1
ATOM 2635 N N . TYR B 1 118 ? -11.555 30.875 13.906 1 68.88 118 TYR B N 1
ATOM 2636 C CA . TYR B 1 118 ? -11.172 31.312 12.562 1 68.88 118 TYR B CA 1
ATOM 2637 C C . TYR B 1 118 ? -12.273 32.156 11.93 1 68.88 118 TYR B C 1
ATOM 2639 O O . TYR B 1 118 ? -13.445 31.766 11.945 1 68.88 118 TYR B O 1
ATOM 2647 N N . ALA B 1 119 ? -11.938 33.406 11.703 1 70.25 119 ALA B N 1
ATOM 2648 C CA . ALA B 1 119 ? -12.898 34.344 11.156 1 70.25 119 ALA B CA 1
ATOM 2649 C C . ALA B 1 119 ? -12.844 34.375 9.633 1 70.25 119 ALA B C 1
ATOM 2651 O O . ALA B 1 119 ? -13.773 34.844 8.977 1 70.25 119 ALA B O 1
ATOM 2652 N N . VAL B 1 120 ? -11.695 33.812 9.039 1 70.5 120 VAL B N 1
ATOM 2653 C CA . VAL B 1 120 ? -11.508 33.969 7.605 1 70.5 120 VAL B CA 1
ATOM 2654 C C . VAL B 1 120 ? -11.211 32.625 6.953 1 70.5 120 VAL B C 1
ATOM 2656 O O . VAL B 1 120 ? -10.492 31.797 7.52 1 70.5 120 VAL B O 1
ATOM 2659 N N . ASP B 1 121 ? -11.961 32.375 5.895 1 74.31 121 ASP B N 1
ATOM 2660 C CA . ASP B 1 121 ? -11.641 31.25 5.008 1 74.31 121 ASP B CA 1
ATOM 2661 C C . ASP B 1 121 ? -10.828 31.734 3.805 1 74.31 121 ASP B C 1
ATOM 2663 O O . ASP B 1 121 ? -11.172 32.719 3.172 1 74.31 121 ASP B O 1
ATOM 2667 N N . ILE B 1 122 ? -9.648 31.156 3.732 1 78.19 122 ILE B N 1
ATOM 2668 C CA . ILE B 1 122 ? -8.859 31.469 2.551 1 78.19 122 ILE B CA 1
ATOM 2669 C C . ILE B 1 122 ? -9.148 30.469 1.441 1 78.19 122 ILE B C 1
ATOM 2671 O O . ILE B 1 122 ? -9.336 29.281 1.709 1 78.19 122 ILE B O 1
ATOM 2675 N N . GLY B 1 123 ? -9.484 30.891 0.288 1 79.25 123 GLY B N 1
ATOM 2676 C CA . GLY B 1 123 ? -9.82 30.031 -0.842 1 79.25 123 GLY B CA 1
ATOM 2677 C C . GLY B 1 123 ? -8.688 29.125 -1.268 1 79.25 123 GLY B C 1
ATOM 2678 O O . GLY B 1 123 ? -8.875 27.922 -1.422 1 79.25 123 GLY B O 1
ATOM 2679 N N . SER B 1 124 ? -7.52 29.75 -1.479 1 86.94 124 SER B N 1
ATOM 2680 C CA . SER B 1 124 ? -6.352 29 -1.922 1 86.94 124 SER B CA 1
ATOM 2681 C C . SER B 1 124 ? -5.082 29.469 -1.227 1 86.94 124 SER B C 1
ATOM 2683 O O . SER B 1 124 ? -4.879 30.688 -1.055 1 86.94 124 SER B O 1
ATOM 2685 N N . SER B 1 125 ? -4.355 28.547 -0.774 1 87.19 125 SER B N 1
ATOM 2686 C CA . SER B 1 125 ? -3.094 28.875 -0.117 1 87.19 125 SER B CA 1
ATOM 2687 C C . SER B 1 125 ? -1.938 28.891 -1.112 1 87.19 125 SER B C 1
ATOM 2689 O O . SER B 1 125 ? -0.791 29.141 -0.736 1 87.19 125 SER B O 1
ATOM 2691 N N . ILE B 1 126 ? -2.178 28.625 -2.35 1 90.31 126 ILE B N 1
ATOM 2692 C CA . ILE B 1 126 ? -1.138 28.469 -3.359 1 90.31 126 ILE B CA 1
ATOM 2693 C C . ILE B 1 126 ? -0.31 29.75 -3.461 1 90.31 126 ILE B C 1
ATOM 2695 O O . ILE B 1 126 ? 0.919 29.688 -3.549 1 90.31 126 ILE B O 1
ATOM 2699 N N . LYS B 1 127 ? -1 30.844 -3.43 1 88.88 127 LYS B N 1
ATOM 2700 C CA . LYS B 1 127 ? -0.302 32.125 -3.562 1 88.88 127 LYS B CA 1
ATOM 2701 C C . LYS B 1 127 ? 0.7 32.312 -2.43 1 88.88 127 LYS B C 1
ATOM 2703 O O . LYS B 1 127 ? 1.756 32.938 -2.625 1 88.88 127 LYS B O 1
ATOM 2708 N N . TYR B 1 128 ? 0.404 31.859 -1.271 1 89.69 128 TYR B N 1
ATOM 2709 C CA . TYR B 1 128 ? 1.296 32 -0.128 1 89.69 128 TYR B CA 1
ATOM 2710 C C . TYR B 1 128 ? 2.527 31.125 -0.273 1 89.69 128 TYR B C 1
ATOM 2712 O O . TYR B 1 128 ? 3.635 31.531 0.091 1 89.69 128 TYR B O 1
ATOM 2720 N N . HIS B 1 129 ? 2.316 29.953 -0.796 1 90.19 129 HIS B N 1
ATOM 2721 C CA . HIS B 1 129 ? 3.449 29.078 -1.048 1 90.19 129 HIS B CA 1
ATOM 2722 C C . HIS B 1 129 ? 4.398 29.672 -2.08 1 90.19 129 HIS B C 1
ATOM 2724 O O . HIS B 1 129 ? 5.617 29.609 -1.919 1 90.19 129 HIS B O 1
ATOM 2730 N N . ARG B 1 130 ? 3.803 30.25 -3.092 1 91.62 130 ARG B N 1
ATOM 2731 C CA . ARG B 1 130 ? 4.605 30.922 -4.105 1 91.62 130 ARG B CA 1
ATOM 2732 C C . ARG B 1 130 ? 5.414 32.062 -3.496 1 91.62 130 ARG B C 1
ATOM 2734 O O . ARG B 1 130 ? 6.617 32.188 -3.738 1 91.62 130 ARG B O 1
ATOM 2741 N N . ASN B 1 131 ? 4.77 32.844 -2.689 1 92.19 131 ASN B N 1
ATOM 2742 C CA . ASN B 1 131 ? 5.398 34 -2.088 1 92.19 131 ASN B CA 1
ATOM 2743 C C . ASN B 1 131 ? 6.566 33.594 -1.189 1 92.19 131 ASN B C 1
ATOM 2745 O O . ASN B 1 131 ? 7.613 34.25 -1.202 1 92.19 131 ASN B O 1
ATOM 2749 N N . VAL B 1 132 ? 6.375 32.562 -0.444 1 91.56 132 VAL B N 1
ATOM 2750 C CA . VAL B 1 132 ? 7.406 32.125 0.486 1 91.56 132 VAL B CA 1
ATOM 2751 C C . VAL B 1 132 ? 8.664 31.734 -0.284 1 91.56 132 VAL B C 1
ATOM 2753 O O . VAL B 1 132 ? 9.766 32.156 0.066 1 91.56 132 VAL B O 1
ATOM 2756 N N . THR B 1 133 ? 8.562 31.047 -1.349 1 92.69 133 THR B N 1
ATOM 2757 C CA . THR B 1 133 ? 9.727 30.516 -2.059 1 92.69 133 THR B CA 1
ATOM 2758 C C . THR B 1 133 ? 10.359 31.609 -2.924 1 92.69 133 THR B C 1
ATOM 2760 O O . THR B 1 133 ? 11.578 31.609 -3.111 1 92.69 133 THR B O 1
ATOM 2763 N N . VAL B 1 134 ? 9.586 32.5 -3.412 1 90.19 134 VAL B N 1
ATOM 2764 C CA . VAL B 1 134 ? 10.109 33.594 -4.234 1 90.19 134 VAL B CA 1
ATOM 2765 C C . VAL B 1 134 ? 10.953 34.531 -3.375 1 90.19 134 VAL B C 1
ATOM 2767 O O . VAL B 1 134 ? 11.898 35.156 -3.865 1 90.19 134 VAL B O 1
ATOM 2770 N N . ASN B 1 135 ? 10.625 34.594 -2.156 1 93.19 135 ASN B N 1
ATOM 2771 C CA . ASN B 1 135 ? 11.375 35.469 -1.234 1 93.19 135 ASN B CA 1
ATOM 2772 C C . ASN B 1 135 ? 12.617 34.75 -0.707 1 93.19 135 ASN B C 1
ATOM 2774 O O . ASN B 1 135 ? 13.242 35.219 0.247 1 93.19 135 ASN B O 1
ATOM 2778 N N . GLY B 1 136 ? 12.906 33.625 -1.22 1 91.69 136 GLY B N 1
ATOM 2779 C CA . GLY B 1 136 ? 14.211 33.031 -0.977 1 91.69 136 GLY B CA 1
ATOM 2780 C C . GLY B 1 136 ? 14.164 31.906 0.049 1 91.69 136 GLY B C 1
ATOM 2781 O O . GLY B 1 136 ? 15.188 31.266 0.333 1 91.69 136 GLY B O 1
ATOM 2782 N N . TYR B 1 137 ? 13.016 31.625 0.592 1 94.88 137 TYR B N 1
ATOM 2783 C CA . TYR B 1 137 ? 12.898 30.562 1.569 1 94.88 137 TYR B CA 1
ATOM 2784 C C . TYR B 1 137 ? 12.742 29.203 0.878 1 94.88 137 TYR B C 1
ATOM 2786 O O . TYR B 1 137 ? 12.078 29.109 -0.16 1 94.88 137 TYR B O 1
ATOM 2794 N N . ARG B 1 138 ? 13.32 28.203 1.479 1 94.94 138 ARG B N 1
ATOM 2795 C CA . ARG B 1 138 ? 13.148 26.859 0.973 1 94.94 138 ARG B CA 1
ATOM 2796 C C . ARG B 1 138 ? 11.836 26.25 1.46 1 94.94 138 ARG B C 1
ATOM 2798 O O . ARG B 1 138 ? 11.453 26.438 2.613 1 94.94 138 ARG B O 1
ATOM 2805 N N . ALA B 1 139 ? 11.156 25.547 0.595 1 96.06 139 ALA B N 1
ATOM 2806 C CA . ALA B 1 139 ? 9.906 24.891 0.968 1 96.06 139 ALA B CA 1
ATOM 2807 C C . ALA B 1 139 ? 9.961 23.391 0.635 1 96.06 139 ALA B C 1
ATOM 2809 O O . ALA B 1 139 ? 10.359 23.016 -0.467 1 96.06 139 ALA B O 1
ATOM 2810 N N . LEU B 1 140 ? 9.664 22.609 1.622 1 97.06 140 LEU B N 1
ATOM 2811 C CA . LEU B 1 140 ? 9.461 21.172 1.451 1 97.06 140 LEU B CA 1
ATOM 2812 C C . LEU B 1 140 ? 7.988 20.812 1.602 1 97.06 140 LEU B C 1
ATOM 2814 O O . LEU B 1 140 ? 7.41 20.984 2.676 1 97.06 140 LEU B O 1
ATOM 2818 N N . VAL B 1 141 ? 7.426 20.406 0.517 1 96.94 141 VAL B N 1
ATOM 2819 C CA . VAL B 1 141 ? 6.07 19.875 0.532 1 96.94 141 VAL B CA 1
ATOM 2820 C C . VAL B 1 141 ? 6.121 18.344 0.502 1 96.94 141 VAL B C 1
ATOM 2822 O O . VAL B 1 141 ? 6.789 17.75 -0.351 1 96.94 141 VAL B O 1
ATOM 2825 N N . TYR B 1 142 ? 5.496 17.719 1.426 1 97.94 142 TYR B N 1
ATOM 2826 C CA . TYR B 1 142 ? 5.547 16.25 1.414 1 97.94 142 TYR B CA 1
ATOM 2827 C C . TYR B 1 142 ? 4.164 15.656 1.644 1 97.94 142 TYR B C 1
ATOM 2829 O O . TYR B 1 142 ? 3.295 16.297 2.244 1 97.94 142 TYR B O 1
ATOM 2837 N N . SER B 1 143 ? 3.912 14.5 1.077 1 97.75 143 SER B N 1
ATOM 2838 C CA . SER B 1 143 ? 2.656 13.766 1.177 1 97.75 143 SER B CA 1
ATOM 2839 C C . SER B 1 143 ? 2.902 12.266 1.319 1 97.75 143 SER B C 1
ATOM 2841 O O . SER B 1 143 ? 3.781 11.711 0.657 1 97.75 143 SER B O 1
ATOM 2843 N N . GLY B 1 144 ? 2.117 11.68 2.234 1 97.69 144 GLY B N 1
ATOM 2844 C CA . GLY B 1 144 ? 2.1 10.227 2.199 1 97.69 144 GLY B CA 1
ATOM 2845 C C . GLY B 1 144 ? 1.52 9.672 0.914 1 97.69 144 GLY B C 1
ATOM 2846 O O . GLY B 1 144 ? 0.581 10.234 0.351 1 97.69 144 GLY B O 1
ATOM 2847 N N . ASP B 1 145 ? 2.039 8.516 0.477 1 96.44 145 ASP B N 1
ATOM 2848 C CA . ASP B 1 145 ? 1.617 8.023 -0.83 1 96.44 145 ASP B CA 1
ATOM 2849 C C . ASP B 1 145 ? 0.53 6.957 -0.691 1 96.44 145 ASP B C 1
ATOM 2851 O O . ASP B 1 145 ? 0.132 6.336 -1.679 1 96.44 145 ASP B O 1
ATOM 2855 N N . HIS B 1 146 ? 0.018 6.723 0.467 1 96 146 HIS B N 1
ATOM 2856 C CA . HIS B 1 146 ? -1.099 5.809 0.676 1 96 146 HIS B CA 1
ATOM 2857 C C . HIS B 1 146 ? -2.271 6.516 1.346 1 96 146 HIS B C 1
ATOM 2859 O O . HIS B 1 146 ? -2.965 5.926 2.178 1 96 146 HIS B O 1
ATOM 2865 N N . ASP B 1 147 ? -2.461 7.707 1.025 1 95.94 147 ASP B N 1
ATOM 2866 C CA . ASP B 1 147 ? -3.492 8.594 1.557 1 95.94 147 ASP B CA 1
ATOM 2867 C C . ASP B 1 147 ? -4.59 8.844 0.526 1 95.94 147 ASP B C 1
ATOM 2869 O O . ASP B 1 147 ? -4.312 9.281 -0.592 1 95.94 147 ASP B O 1
ATOM 2873 N N . ALA B 1 148 ? -5.848 8.617 0.903 1 94.12 148 ALA B N 1
ATOM 2874 C CA . ALA B 1 148 ? -6.949 8.875 -0.022 1 94.12 148 ALA B CA 1
ATOM 2875 C C . ALA B 1 148 ? -7.711 10.133 0.376 1 94.12 148 ALA B C 1
ATOM 2877 O O . ALA B 1 148 ? -8.633 10.555 -0.325 1 94.12 148 ALA B O 1
ATOM 2878 N N . ILE B 1 149 ? -7.363 10.727 1.491 1 92.69 149 ILE B N 1
ATOM 2879 C CA . ILE B 1 149 ? -7.961 11.984 1.91 1 92.69 149 ILE B CA 1
ATOM 2880 C C . ILE B 1 149 ? -7.262 13.148 1.212 1 92.69 149 ILE B C 1
ATOM 2882 O O . ILE B 1 149 ? -7.906 13.977 0.566 1 92.69 149 ILE B O 1
ATOM 2886 N N . VAL B 1 150 ? -6.012 13.141 1.399 1 93.94 150 VAL B N 1
ATOM 2887 C CA . VAL B 1 150 ? -5.133 14.102 0.732 1 93.94 150 VAL B CA 1
ATOM 2888 C C . VAL B 1 150 ? -4.113 13.352 -0.124 1 93.94 150 VAL B C 1
ATOM 2890 O O . VAL B 1 150 ? -2.949 13.211 0.262 1 93.94 150 VAL B O 1
ATOM 2893 N N . PRO B 1 151 ? -4.59 12.961 -1.285 1 95.06 151 PRO B N 1
ATOM 2894 C CA . PRO B 1 151 ? -3.719 12.117 -2.109 1 95.06 151 PRO B CA 1
ATOM 2895 C C . PRO B 1 151 ? -2.49 12.867 -2.621 1 95.06 151 PRO B C 1
ATOM 2897 O O . PRO B 1 151 ? -2.576 14.055 -2.943 1 95.06 151 PRO B O 1
ATOM 2900 N N . HIS B 1 152 ? -1.381 12.148 -2.668 1 96.69 152 HIS B N 1
ATOM 2901 C CA . HIS B 1 152 ? -0.138 12.758 -3.119 1 96.69 152 HIS B CA 1
ATOM 2902 C C . HIS B 1 152 ? -0.269 13.289 -4.543 1 96.69 152 HIS B C 1
ATOM 2904 O O . HIS B 1 152 ? 0.409 14.25 -4.922 1 96.69 152 HIS B O 1
ATOM 2910 N N . LEU B 1 153 ? -1.161 12.719 -5.332 1 95.5 153 LEU B N 1
ATOM 2911 C CA . LEU B 1 153 ? -1.38 13.195 -6.691 1 95.5 153 LEU B CA 1
ATOM 2912 C C . LEU B 1 153 ? -1.946 14.609 -6.688 1 95.5 153 LEU B C 1
ATOM 2914 O O . LEU B 1 153 ? -1.636 15.414 -7.57 1 95.5 153 LEU B O 1
ATOM 2918 N N . GLY B 1 154 ? -2.848 14.836 -5.73 1 95 154 GLY B N 1
ATOM 2919 C CA . GLY B 1 154 ? -3.352 16.188 -5.578 1 95 154 GLY B CA 1
ATOM 2920 C C . GLY B 1 154 ? -2.273 17.188 -5.203 1 95 154 GLY B C 1
ATOM 2921 O O . GLY B 1 154 ? -2.211 18.281 -5.762 1 95 154 GLY B O 1
ATOM 2922 N N . THR B 1 155 ? -1.421 16.812 -4.289 1 95.69 155 THR B N 1
ATOM 2923 C CA . THR B 1 155 ? -0.31 17.656 -3.871 1 95.69 155 THR B CA 1
ATOM 2924 C C . THR B 1 155 ? 0.635 17.922 -5.039 1 95.69 155 THR B C 1
ATOM 2926 O O . THR B 1 155 ? 1.032 19.062 -5.277 1 95.69 155 THR B O 1
ATOM 2929 N N . GLN B 1 156 ? 0.921 16.906 -5.754 1 95.75 156 GLN B N 1
ATOM 2930 C CA . GLN B 1 156 ? 1.779 17.047 -6.926 1 95.75 156 GLN B CA 1
ATOM 2931 C C . GLN B 1 156 ? 1.176 18.031 -7.93 1 95.75 156 GLN B C 1
ATOM 2933 O O . GLN B 1 156 ? 1.89 18.844 -8.516 1 95.75 156 GLN B O 1
ATOM 2938 N N . ALA B 1 157 ? -0.112 17.953 -8.094 1 95.62 157 ALA B N 1
ATOM 2939 C CA . ALA B 1 157 ? -0.803 18.797 -9.055 1 95.62 157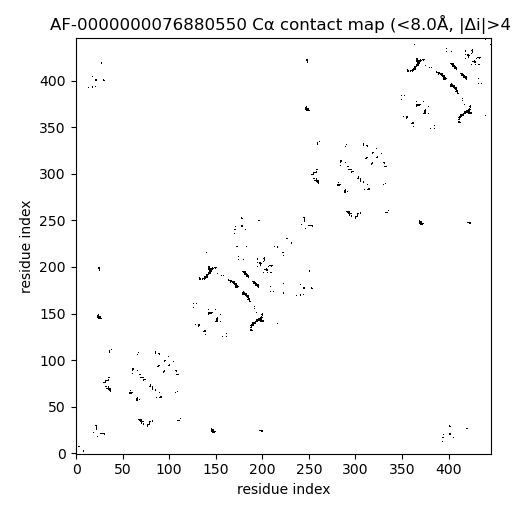 ALA B CA 1
ATOM 2940 C C . ALA B 1 157 ? -0.679 20.281 -8.672 1 95.62 157 ALA B C 1
ATOM 2942 O O . ALA B 1 157 ? -0.399 21.125 -9.531 1 95.62 157 ALA B O 1
ATOM 2943 N N . TRP B 1 158 ? -0.93 20.625 -7.414 1 94.69 158 TRP B N 1
ATOM 2944 C CA . TRP B 1 158 ? -0.871 22.047 -7.09 1 94.69 158 TRP B CA 1
ATOM 2945 C C . TRP B 1 158 ? 0.571 22.547 -7.09 1 94.69 158 TRP B C 1
ATOM 2947 O O . TRP B 1 158 ? 0.837 23.703 -7.434 1 94.69 158 TRP B O 1
ATOM 2957 N N . VAL B 1 159 ? 1.551 21.688 -6.746 1 95.94 159 VAL B N 1
ATOM 2958 C CA . VAL B 1 159 ? 2.953 22.094 -6.824 1 95.94 159 VAL B CA 1
ATOM 2959 C C . VAL B 1 159 ? 3.326 22.391 -8.273 1 95.94 159 VAL B C 1
ATOM 2961 O O . VAL B 1 159 ? 3.973 23.391 -8.562 1 95.94 159 VAL B O 1
ATOM 2964 N N . ARG B 1 160 ? 2.889 21.562 -9.18 1 95.25 160 ARG B N 1
ATOM 2965 C CA . ARG B 1 160 ? 3.148 21.75 -10.602 1 95.25 160 ARG B CA 1
ATOM 2966 C C . ARG B 1 160 ? 2.488 23.031 -11.109 1 95.25 160 ARG B C 1
ATOM 2968 O O . ARG B 1 160 ? 3.016 23.688 -12.008 1 95.25 160 ARG B O 1
ATOM 2975 N N . SER B 1 161 ? 1.394 23.344 -10.547 1 95.06 161 SER B N 1
ATOM 2976 C CA . SER B 1 161 ? 0.638 24.516 -10.984 1 95.06 161 SER B CA 1
ATOM 2977 C C . SER B 1 161 ? 1.404 25.797 -10.711 1 95.06 161 SER B C 1
ATOM 2979 O O . SER B 1 161 ? 1.082 26.859 -11.273 1 95.06 161 SER B O 1
ATOM 2981 N N . LEU B 1 162 ? 2.381 25.781 -9.906 1 94.75 162 LEU B N 1
ATOM 2982 C CA . LEU B 1 162 ? 3.207 26.953 -9.633 1 94.75 162 LEU B CA 1
ATOM 2983 C C . LEU B 1 162 ? 4.02 27.344 -10.859 1 94.75 162 LEU B C 1
ATOM 2985 O O . LEU B 1 162 ? 4.488 28.484 -10.953 1 94.75 162 LEU B O 1
ATOM 2989 N N . GLY B 1 163 ? 4.289 26.344 -11.719 1 94.88 163 GLY B N 1
ATOM 2990 C CA . GLY B 1 163 ? 4.922 26.625 -12.992 1 94.88 163 GLY B CA 1
ATOM 2991 C C . GLY B 1 163 ? 6.43 26.75 -12.898 1 94.88 163 GLY B C 1
ATOM 2992 O O . GLY B 1 163 ? 7.074 27.312 -13.789 1 94.88 163 GLY B O 1
ATOM 2993 N N . PHE B 1 164 ? 7.008 26.281 -11.82 1 95.81 164 PHE B N 1
ATOM 2994 C CA . PHE B 1 164 ? 8.453 26.328 -11.664 1 95.81 164 PHE B CA 1
ATOM 2995 C C . PHE B 1 164 ? 9.117 25.203 -12.461 1 95.81 164 PHE B C 1
ATOM 2997 O O . PHE B 1 164 ? 8.625 24.078 -12.477 1 95.81 164 PHE B O 1
ATOM 3004 N N . PRO B 1 165 ? 10.211 25.484 -13.148 1 96.88 165 PRO B N 1
ATOM 3005 C CA . PRO B 1 165 ? 10.93 24.438 -13.867 1 96.88 165 PRO B CA 1
ATOM 3006 C C . PRO B 1 165 ? 11.523 23.375 -12.93 1 96.88 165 PRO B C 1
ATOM 3008 O O . PRO B 1 165 ? 11.938 23.703 -11.812 1 96.88 165 PRO B O 1
ATOM 3011 N N . VAL B 1 166 ? 11.594 22.172 -13.422 1 96.69 166 VAL B N 1
ATOM 3012 C CA . VAL B 1 166 ? 12.219 21.062 -12.688 1 96.69 166 VAL B CA 1
ATOM 3013 C C . VAL B 1 166 ? 13.742 21.234 -12.711 1 96.69 166 VAL B C 1
ATOM 3015 O O . VAL B 1 166 ? 14.328 21.484 -13.766 1 96.69 166 VAL B O 1
ATOM 3018 N N . VAL B 1 167 ? 14.391 21.156 -11.57 1 96.75 167 VAL B N 1
ATOM 3019 C CA . VAL B 1 167 ? 15.844 21.297 -11.508 1 96.75 167 VAL B CA 1
ATOM 3020 C C . VAL B 1 167 ? 16.469 19.969 -11.125 1 96.75 167 VAL B C 1
ATOM 3022 O O . VAL B 1 167 ? 17.672 19.75 -11.367 1 96.75 167 VAL B O 1
ATOM 3025 N N . ASP B 1 168 ? 15.766 19.094 -10.484 1 95.94 168 ASP B N 1
ATOM 3026 C CA . ASP B 1 168 ? 16.141 17.734 -10.125 1 95.94 168 ASP B CA 1
ATOM 3027 C C . ASP B 1 168 ? 14.953 16.781 -10.273 1 95.94 168 ASP B C 1
ATOM 3029 O O . ASP B 1 168 ? 14.031 16.797 -9.453 1 95.94 168 ASP B O 1
ATOM 3033 N N . ASP B 1 169 ? 15.055 15.922 -11.273 1 95.19 169 ASP B N 1
ATOM 3034 C CA . ASP B 1 169 ? 13.906 15.102 -11.641 1 95.19 169 ASP B CA 1
ATOM 3035 C C . ASP B 1 169 ? 13.664 13.992 -10.617 1 95.19 169 ASP B C 1
ATOM 3037 O O . ASP B 1 169 ? 14.453 13.828 -9.68 1 95.19 169 ASP B O 1
ATOM 3041 N N . TRP B 1 170 ? 12.617 13.297 -10.812 1 96.69 170 TRP B N 1
ATOM 3042 C CA . TRP B 1 170 ? 12.141 12.281 -9.883 1 96.69 170 TRP B CA 1
ATOM 3043 C C . TRP B 1 170 ? 13.25 11.281 -9.555 1 96.69 170 TRP B C 1
ATOM 3045 O O . TRP B 1 170 ? 13.898 10.758 -10.461 1 96.69 170 TRP B O 1
ATOM 3055 N N . ARG B 1 171 ? 13.43 11.039 -8.352 1 96.69 171 ARG B N 1
ATOM 3056 C CA . ARG B 1 171 ? 14.328 10.008 -7.828 1 96.69 171 ARG B CA 1
ATOM 3057 C C . ARG B 1 171 ? 13.859 9.516 -6.465 1 96.69 171 ARG B C 1
ATOM 3059 O O . ARG B 1 171 ? 13.078 10.188 -5.789 1 96.69 171 ARG B O 1
ATOM 3066 N N . ALA B 1 172 ? 14.352 8.391 -6.062 1 96.81 172 ALA B N 1
ATOM 3067 C CA . ALA B 1 172 ? 14.07 7.895 -4.719 1 96.81 172 ALA B CA 1
ATOM 3068 C C . ALA B 1 172 ? 14.953 8.578 -3.68 1 96.81 172 ALA B C 1
ATOM 3070 O O . ALA B 1 172 ? 16.109 8.922 -3.965 1 96.81 172 ALA B O 1
ATOM 3071 N N . TRP B 1 173 ? 14.422 8.906 -2.572 1 97.81 173 TRP B N 1
ATOM 3072 C CA . TRP B 1 173 ? 15.25 9.188 -1.403 1 97.81 173 TRP B CA 1
ATOM 3073 C C . TRP B 1 173 ? 15.25 8.008 -0.438 1 97.81 173 TRP B C 1
ATOM 3075 O O . TRP B 1 173 ? 14.344 7.176 -0.465 1 97.81 173 TRP B O 1
ATOM 3085 N N . HIS B 1 174 ? 16.344 7.855 0.36 1 97.06 174 HIS B N 1
ATOM 3086 C CA . HIS B 1 174 ? 16.594 6.555 0.973 1 97.06 174 HIS B CA 1
ATOM 3087 C C . HIS B 1 174 ? 16.719 6.676 2.488 1 97.06 174 HIS B C 1
ATOM 3089 O O . HIS B 1 174 ? 17.109 7.727 3 1 97.06 174 HIS B O 1
ATOM 3095 N N . LEU B 1 175 ? 16.281 5.734 3.084 1 95.81 175 LEU B N 1
ATOM 3096 C CA . LEU B 1 175 ? 16.547 5.473 4.496 1 95.81 175 LEU B CA 1
ATOM 3097 C C . LEU B 1 175 ? 17.031 4.043 4.707 1 95.81 175 LEU B C 1
ATOM 3099 O O . LEU B 1 175 ? 16.328 3.09 4.34 1 95.81 175 LEU B O 1
ATOM 3103 N N . ASP B 1 176 ? 18.234 3.881 5.18 1 91.19 176 ASP B N 1
ATOM 3104 C CA . ASP B 1 176 ? 18.844 2.58 5.441 1 91.19 176 ASP B CA 1
ATOM 3105 C C . ASP B 1 176 ? 18.875 1.724 4.18 1 91.19 176 ASP B C 1
ATOM 3107 O O . ASP B 1 176 ? 18.484 0.557 4.203 1 91.19 176 ASP B O 1
ATOM 3111 N N . GLY B 1 177 ? 19.172 2.326 3.086 1 91.25 177 GLY B N 1
ATOM 3112 C CA . GLY B 1 177 ? 19.391 1.604 1.842 1 91.25 177 GLY B CA 1
ATOM 3113 C C . GLY B 1 177 ? 18.109 1.262 1.12 1 91.25 177 GLY B C 1
ATOM 3114 O O . GLY B 1 177 ? 18.125 0.652 0.049 1 91.25 177 GLY B O 1
ATOM 3115 N N . GLN B 1 178 ? 17.016 1.619 1.687 1 93.06 178 GLN B N 1
ATOM 3116 C CA . GLN B 1 178 ? 15.719 1.354 1.083 1 93.06 178 GLN B CA 1
ATOM 3117 C C . GLN B 1 178 ? 15.047 2.646 0.636 1 93.06 178 GLN B C 1
ATOM 3119 O O . GLN B 1 178 ? 15.234 3.697 1.255 1 93.06 178 GLN B O 1
ATOM 3124 N N . SER B 1 179 ? 14.297 2.566 -0.429 1 95.31 179 SER B N 1
ATOM 3125 C CA . SER B 1 179 ? 13.516 3.732 -0.83 1 95.31 179 SER B CA 1
ATOM 3126 C C . SER B 1 179 ? 12.523 4.133 0.255 1 95.31 179 SER B C 1
ATOM 3128 O O . SER B 1 179 ? 11.758 3.297 0.741 1 95.31 179 SER B O 1
ATOM 3130 N N . ALA B 1 180 ? 12.586 5.332 0.661 1 97.56 180 ALA B N 1
ATOM 3131 C CA . ALA B 1 180 ? 11.68 5.879 1.666 1 97.56 180 ALA B CA 1
ATOM 3132 C C . ALA B 1 180 ? 10.578 6.715 1.018 1 97.56 180 ALA B C 1
ATOM 3134 O O . ALA B 1 180 ? 9.641 7.152 1.691 1 97.56 180 ALA B O 1
ATOM 3135 N N . GLY B 1 181 ? 10.672 6.93 -0.231 1 97.5 181 GLY B N 1
ATOM 3136 C CA . GLY B 1 181 ? 9.781 7.727 -1.058 1 97.5 181 GLY B CA 1
ATOM 3137 C C . GLY B 1 181 ? 10.461 8.289 -2.293 1 97.5 181 GLY B C 1
ATOM 3138 O O . GLY B 1 181 ? 11.523 7.82 -2.691 1 97.5 181 GLY B O 1
ATOM 3139 N N . PHE B 1 182 ? 9.797 9.164 -2.926 1 98 182 PHE B N 1
ATOM 3140 C CA . PHE B 1 182 ? 10.328 9.805 -4.125 1 98 182 PHE B CA 1
ATOM 3141 C C . PHE B 1 182 ? 10.289 11.32 -4 1 98 182 PHE B C 1
ATOM 3143 O O . PHE B 1 182 ? 9.5 11.859 -3.221 1 98 182 PHE B O 1
ATOM 3150 N N . THR B 1 183 ? 11.156 11.953 -4.723 1 98.25 183 THR B N 1
ATOM 3151 C CA . THR B 1 183 ? 11.242 13.406 -4.594 1 98.25 183 THR B CA 1
ATOM 3152 C C . THR B 1 183 ? 11.562 14.047 -5.938 1 98.25 183 THR B C 1
ATOM 3154 O O . THR B 1 183 ? 12.109 13.398 -6.828 1 98.25 183 THR B O 1
ATOM 3157 N N . ILE B 1 184 ? 11.141 15.219 -6.062 1 97.81 184 ILE B N 1
ATOM 3158 C CA . ILE B 1 184 ? 11.406 16.078 -7.219 1 97.81 184 ILE B CA 1
ATOM 3159 C C . ILE B 1 184 ? 11.633 17.516 -6.754 1 97.81 184 ILE B C 1
ATOM 3161 O O . ILE B 1 184 ? 10.992 17.969 -5.809 1 97.81 184 ILE B O 1
ATOM 3165 N N . ALA B 1 185 ? 12.586 18.188 -7.352 1 97.38 185 ALA B N 1
ATOM 3166 C CA . ALA B 1 185 ? 12.891 19.562 -6.973 1 97.38 185 ALA B CA 1
ATOM 3167 C C . ALA B 1 185 ? 12.648 20.531 -8.141 1 97.38 185 ALA B C 1
ATOM 3169 O O . ALA B 1 185 ? 12.922 20.188 -9.289 1 97.38 185 ALA B O 1
ATOM 3170 N N . TYR B 1 186 ? 12.164 21.672 -7.785 1 96.62 186 TYR B N 1
ATOM 3171 C CA . TYR B 1 186 ? 11.859 22.734 -8.727 1 96.62 186 TYR B CA 1
ATOM 3172 C C . TYR B 1 186 ? 12.688 23.984 -8.422 1 96.62 186 TYR B C 1
ATOM 3174 O O . TYR B 1 186 ? 13.227 24.125 -7.324 1 96.62 186 TYR B O 1
ATOM 3182 N N . SER B 1 187 ? 12.789 24.75 -9.477 1 95.62 187 SER B N 1
ATOM 3183 C CA . SER B 1 187 ? 13.359 26.062 -9.219 1 95.62 187 SER B CA 1
ATOM 3184 C C . SER B 1 187 ? 12.586 26.797 -8.133 1 95.62 187 SER B C 1
ATOM 3186 O O . SER B 1 187 ? 11.586 26.281 -7.617 1 95.62 187 SER B O 1
ATOM 3188 N N . ASN B 1 188 ? 13.125 27.938 -7.633 1 94.06 188 ASN B N 1
ATOM 3189 C CA . ASN B 1 188 ? 12.516 28.75 -6.586 1 94.06 188 ASN B CA 1
ATOM 3190 C C . ASN B 1 188 ? 12.43 28 -5.266 1 94.06 188 ASN B C 1
ATOM 3192 O O . ASN B 1 188 ? 11.43 28.109 -4.547 1 94.06 188 ASN B O 1
ATOM 3196 N N . ASN B 1 189 ? 13.273 27.109 -5.078 1 93.06 189 ASN B N 1
ATOM 3197 C CA . ASN B 1 189 ? 13.508 26.469 -3.789 1 93.06 189 ASN B CA 1
ATOM 3198 C C . ASN B 1 189 ? 12.328 25.594 -3.379 1 93.06 189 ASN B C 1
ATOM 3200 O O . ASN B 1 189 ? 11.992 25.5 -2.197 1 93.06 189 ASN B O 1
ATOM 3204 N N . MET B 1 190 ? 11.625 24.984 -4.363 1 96.31 190 MET B N 1
ATOM 3205 C CA . MET B 1 190 ? 10.469 24.141 -4.09 1 96.31 190 MET B CA 1
ATOM 3206 C C . MET B 1 190 ? 10.828 22.672 -4.262 1 96.31 190 MET B C 1
ATOM 3208 O O . MET B 1 190 ? 11.328 22.266 -5.316 1 96.31 190 MET B O 1
ATOM 3212 N N . THR B 1 191 ? 10.633 21.906 -3.219 1 97.31 191 THR B N 1
ATOM 3213 C CA . THR B 1 191 ? 10.859 20.453 -3.256 1 97.31 191 THR B CA 1
ATOM 3214 C C . THR B 1 191 ? 9.602 19.703 -2.846 1 97.31 191 THR B C 1
ATOM 3216 O O . THR B 1 191 ? 8.914 20.094 -1.897 1 97.31 191 THR B O 1
ATOM 3219 N N . PHE B 1 192 ? 9.297 18.766 -3.648 1 98.12 192 PHE B N 1
ATOM 3220 C CA . PHE B 1 192 ? 8.195 17.859 -3.316 1 98.12 192 PHE B CA 1
ATOM 3221 C C . PHE B 1 192 ? 8.719 16.469 -3.006 1 98.12 192 PHE B C 1
ATOM 3223 O O . PHE B 1 192 ? 9.633 15.977 -3.674 1 98.12 192 PHE B O 1
ATOM 3230 N N . ALA B 1 193 ? 8.156 15.797 -1.984 1 98.56 193 ALA B N 1
ATOM 3231 C CA . ALA B 1 193 ? 8.562 14.438 -1.626 1 98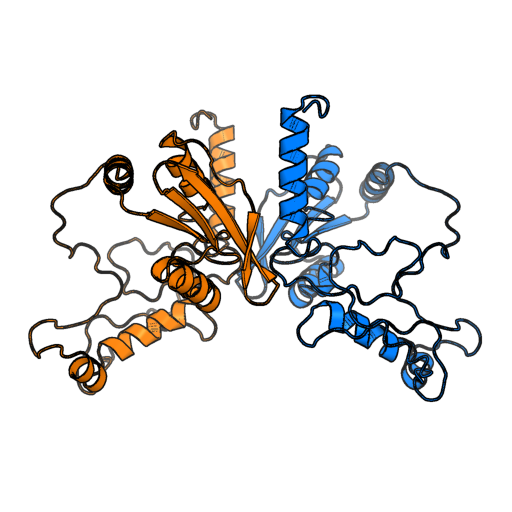.56 193 ALA B CA 1
ATOM 3232 C C . ALA B 1 193 ? 7.367 13.609 -1.178 1 98.56 193 ALA B C 1
ATOM 3234 O O . ALA B 1 193 ? 6.43 14.133 -0.57 1 98.56 193 ALA B O 1
ATOM 3235 N N . THR B 1 194 ? 7.418 12.344 -1.521 1 98.31 194 THR B N 1
ATOM 3236 C CA . THR B 1 194 ? 6.457 11.398 -0.959 1 98.31 194 THR B CA 1
ATOM 3237 C C . THR B 1 194 ? 7.09 10.594 0.173 1 98.31 194 THR B C 1
ATOM 3239 O O . THR B 1 194 ? 8.312 10.453 0.231 1 98.31 194 THR B O 1
ATOM 3242 N N . VAL B 1 195 ? 6.277 10.195 1.077 1 98.25 195 VAL B N 1
ATOM 3243 C CA . VAL B 1 195 ? 6.68 9.281 2.141 1 98.25 195 VAL B CA 1
ATOM 3244 C C . VAL B 1 195 ? 6.004 7.93 1.946 1 98.25 195 VAL B C 1
ATOM 3246 O O . VAL B 1 195 ? 4.781 7.816 2.062 1 98.25 195 VAL B O 1
ATOM 3249 N N . LYS B 1 196 ? 6.816 6.953 1.658 1 96.94 196 LYS B N 1
ATOM 3250 C CA . LYS B 1 196 ? 6.344 5.609 1.327 1 96.94 196 LYS B CA 1
ATOM 3251 C C . LYS B 1 196 ? 5.543 5.012 2.479 1 96.94 196 LYS B C 1
ATOM 3253 O O . LYS B 1 196 ? 6.031 4.926 3.605 1 96.94 196 LYS B O 1
ATOM 3258 N N . GLY B 1 197 ? 4.273 4.652 2.125 1 95.31 197 GLY B N 1
ATOM 3259 C CA . GLY B 1 197 ? 3.451 3.941 3.094 1 95.31 197 GLY B CA 1
ATOM 3260 C C . GLY B 1 197 ? 2.701 4.867 4.031 1 95.31 197 GLY B C 1
ATOM 3261 O O . GLY B 1 197 ? 1.966 4.41 4.91 1 95.31 197 GLY B O 1
ATOM 3262 N N . ALA B 1 198 ? 2.805 6.145 3.908 1 97.12 198 ALA B N 1
ATOM 3263 C CA . ALA B 1 198 ? 2.246 7.074 4.887 1 97.12 198 ALA B CA 1
ATOM 3264 C C . ALA B 1 198 ? 0.913 7.641 4.41 1 97.12 198 ALA B C 1
ATOM 3266 O O . ALA B 1 198 ? 0.617 7.621 3.211 1 97.12 198 ALA B O 1
ATOM 3267 N N . GLY B 1 199 ? 0.101 8.133 5.328 1 95.38 199 GLY B N 1
ATOM 3268 C CA . GLY B 1 199 ? -1.036 9 5.074 1 95.38 199 GLY B CA 1
ATOM 3269 C C . GLY B 1 199 ? -0.691 10.477 5.168 1 95.38 199 GLY B C 1
ATOM 3270 O O . GLY B 1 199 ? 0.478 10.852 5.059 1 95.38 199 GLY B O 1
ATOM 3271 N N . HIS B 1 200 ? -1.729 11.32 5.328 1 93.56 200 HIS B N 1
ATOM 3272 C CA . HIS B 1 200 ? -1.463 12.75 5.273 1 93.56 200 HIS B CA 1
ATOM 3273 C C . HIS B 1 200 ? -0.845 13.25 6.574 1 93.56 200 HIS B C 1
ATOM 3275 O O . HIS B 1 200 ? -0.152 14.266 6.59 1 93.56 200 HIS B O 1
ATOM 3281 N N . THR B 1 201 ? -1.149 12.609 7.691 1 93.19 201 THR B N 1
ATOM 3282 C CA . THR B 1 201 ? -0.343 12.844 8.883 1 93.19 201 THR B CA 1
ATOM 3283 C C . THR B 1 201 ? 0.865 11.914 8.914 1 93.19 201 THR B C 1
ATOM 3285 O O . THR B 1 201 ? 0.969 11.047 9.789 1 93.19 201 THR B O 1
ATOM 3288 N N . ALA B 1 202 ? 1.778 12.203 8.031 1 96.56 202 ALA B N 1
ATOM 3289 C CA . ALA B 1 202 ? 2.824 11.273 7.613 1 96.56 202 ALA B CA 1
ATOM 3290 C C . ALA B 1 202 ? 3.645 10.805 8.805 1 96.56 202 ALA B C 1
ATOM 3292 O O . ALA B 1 202 ? 3.922 9.609 8.938 1 96.56 202 ALA B O 1
ATOM 3293 N N . PRO B 1 203 ? 4 11.719 9.773 1 95 203 PRO B N 1
ATOM 3294 C CA . PRO B 1 203 ? 4.812 11.273 10.906 1 95 203 PRO B CA 1
ATOM 3295 C C . PRO B 1 203 ? 4.086 10.266 11.797 1 95 203 PRO B C 1
ATOM 3297 O O . PRO B 1 203 ? 4.723 9.477 12.492 1 95 203 PRO B O 1
ATOM 3300 N N . GLN B 1 204 ? 2.766 10.352 11.742 1 91.56 204 GLN B N 1
ATOM 3301 C CA . GLN B 1 204 ? 1.984 9.398 12.523 1 91.56 204 GLN B CA 1
ATOM 3302 C C . GLN B 1 204 ? 2.164 7.973 11.992 1 91.56 204 GLN B C 1
ATOM 3304 O O . GLN B 1 204 ? 2.219 7.02 12.773 1 91.56 204 GLN B O 1
ATOM 3309 N N . TYR B 1 205 ? 2.316 7.848 10.734 1 93.81 205 TYR B N 1
ATOM 3310 C CA . TYR B 1 205 ? 2.35 6.535 10.102 1 93.81 205 TYR B CA 1
ATOM 3311 C C . TYR B 1 205 ? 3.785 6.059 9.906 1 93.81 205 TYR B C 1
ATOM 3313 O O . TYR B 1 205 ? 4.07 4.863 10.023 1 93.81 205 TYR B O 1
ATOM 3321 N N . GLU B 1 206 ? 4.648 7.051 9.555 1 96.44 206 GLU B N 1
ATOM 3322 C CA . GLU B 1 206 ? 6.039 6.734 9.25 1 96.44 206 GLU B CA 1
ATOM 3323 C C . GLU B 1 206 ? 6.992 7.703 9.945 1 96.44 206 GLU B C 1
ATOM 3325 O O . GLU B 1 206 ? 7.656 8.508 9.297 1 96.44 206 GLU B O 1
ATOM 3330 N N . PRO B 1 207 ? 7.09 7.527 11.266 1 96.38 207 PRO B N 1
ATOM 3331 C CA . PRO B 1 207 ? 7.863 8.508 12.039 1 96.38 207 PRO B CA 1
ATOM 3332 C C . PRO B 1 207 ? 9.352 8.484 11.688 1 96.38 207 PRO B C 1
ATOM 3334 O O . PRO B 1 207 ? 9.984 9.539 11.625 1 96.38 207 PRO B O 1
ATOM 3337 N N . GLU B 1 208 ? 9.906 7.312 11.461 1 97.44 208 GLU B N 1
ATOM 3338 C CA . GLU B 1 208 ? 11.336 7.227 11.172 1 97.44 208 GLU B CA 1
ATOM 3339 C C . GLU B 1 208 ? 11.672 7.902 9.844 1 97.44 208 GLU B C 1
ATOM 3341 O O . GLU B 1 208 ? 12.625 8.672 9.758 1 97.44 208 GLU B O 1
ATOM 3346 N N . ARG B 1 209 ? 10.914 7.586 8.883 1 97.69 209 ARG B N 1
ATOM 3347 C CA . ARG B 1 209 ? 11.133 8.188 7.574 1 97.69 209 ARG B CA 1
ATOM 3348 C C . ARG B 1 209 ? 10.953 9.703 7.637 1 97.69 209 ARG B C 1
ATOM 3350 O O . ARG B 1 209 ? 11.742 10.453 7.062 1 97.69 209 ARG B O 1
ATOM 3357 N N . CYS B 1 210 ? 9.953 10.102 8.328 1 98.38 210 CYS B N 1
ATOM 3358 C CA . CYS B 1 210 ? 9.672 11.531 8.422 1 98.38 210 CYS B CA 1
ATOM 3359 C C . CYS B 1 210 ? 10.758 12.25 9.219 1 98.38 210 CYS B C 1
ATOM 3361 O O . CYS B 1 210 ? 11.109 13.391 8.914 1 98.38 210 CYS B O 1
ATOM 3363 N N . TYR B 1 211 ? 11.227 11.578 10.242 1 98.44 211 TYR B N 1
ATOM 3364 C CA . TYR B 1 211 ? 12.328 12.156 11.008 1 98.44 211 TYR B CA 1
ATOM 3365 C C . TYR B 1 211 ? 13.562 12.336 10.141 1 98.44 211 TYR B C 1
ATOM 3367 O O . TYR B 1 211 ? 14.219 13.383 10.18 1 98.44 211 TYR B O 1
ATOM 3375 N N . ALA B 1 212 ? 13.906 11.336 9.398 1 98.31 212 ALA B N 1
ATOM 3376 C CA . ALA B 1 212 ? 15.047 11.422 8.492 1 98.31 212 ALA B CA 1
ATOM 3377 C C . ALA B 1 212 ? 14.875 12.555 7.484 1 98.31 212 ALA B C 1
ATOM 3379 O O . ALA B 1 212 ? 15.805 13.328 7.242 1 98.31 212 ALA B O 1
ATOM 3380 N N . MET B 1 213 ? 13.672 12.625 6.914 1 98.38 213 MET B N 1
ATOM 3381 C CA . MET B 1 213 ? 13.359 13.68 5.953 1 98.38 213 MET B CA 1
ATOM 3382 C C . MET B 1 213 ? 13.516 15.055 6.59 1 98.38 213 MET B C 1
ATOM 3384 O O . MET B 1 213 ? 14.195 15.93 6.039 1 98.38 213 MET B O 1
ATOM 3388 N N . PHE B 1 214 ? 12.953 15.266 7.773 1 98.12 214 PHE B N 1
ATOM 3389 C CA . PHE B 1 214 ? 12.977 16.531 8.5 1 98.12 214 PHE B CA 1
ATOM 3390 C C . PHE B 1 214 ? 14.406 16.922 8.867 1 98.12 214 PHE B C 1
ATOM 3392 O O . PHE B 1 214 ? 14.82 18.062 8.648 1 98.12 214 PHE B O 1
ATOM 3399 N N . SER B 1 215 ? 15.094 15.938 9.414 1 98 215 SER B N 1
ATOM 3400 C CA . SER B 1 215 ? 16.469 16.188 9.852 1 98 215 SER B CA 1
ATOM 3401 C C . SER B 1 215 ? 17.344 16.625 8.688 1 98 215 SER B C 1
ATOM 3403 O O . SER B 1 215 ? 18.062 17.625 8.789 1 98 215 SER B O 1
ATOM 3405 N N . ARG B 1 216 ? 17.266 15.969 7.609 1 97.69 216 ARG B N 1
ATOM 3406 C CA . ARG B 1 216 ? 18.047 16.328 6.438 1 97.69 216 ARG B CA 1
ATOM 3407 C C . ARG B 1 216 ? 17.672 17.703 5.918 1 97.69 216 ARG B C 1
ATOM 3409 O O . ARG B 1 216 ? 18.531 18.5 5.539 1 97.69 216 ARG B O 1
ATOM 3416 N N . TRP B 1 217 ? 16.406 17.969 5.965 1 97.38 217 TRP B N 1
ATOM 3417 C CA . TRP B 1 217 ? 15.93 19.25 5.457 1 97.38 217 TRP B CA 1
ATOM 3418 C C . TRP B 1 217 ? 16.469 20.406 6.293 1 97.38 217 TRP B C 1
ATOM 3420 O O . TRP B 1 217 ? 17 21.391 5.75 1 97.38 217 TRP B O 1
ATOM 3430 N N . VAL B 1 218 ? 16.406 20.266 7.562 1 96.69 218 VAL B N 1
ATOM 3431 C CA . VAL B 1 218 ? 16.766 21.375 8.445 1 96.69 218 VAL B CA 1
ATOM 3432 C C . VAL B 1 218 ? 18.281 21.531 8.477 1 96.69 218 VAL B C 1
ATOM 3434 O O . VAL B 1 218 ? 18.797 22.625 8.688 1 96.69 218 VAL B O 1
ATOM 3437 N N . LEU B 1 219 ? 18.984 20.484 8.18 1 97.06 219 LEU B N 1
ATOM 3438 C CA . LEU B 1 219 ? 20.453 20.516 8.188 1 97.06 219 LEU B CA 1
ATOM 3439 C C . LEU B 1 219 ? 20.984 20.812 6.793 1 97.06 219 LEU B C 1
ATOM 3441 O O . LEU B 1 219 ? 22.203 20.734 6.562 1 97.06 219 LEU B O 1
ATOM 3445 N N . HIS B 1 220 ? 20.156 21.078 5.895 1 95.25 220 HIS B N 1
ATOM 3446 C CA . HIS B 1 220 ? 20.516 21.438 4.531 1 95.25 220 HIS B CA 1
ATOM 3447 C C . HIS B 1 220 ? 21.266 20.297 3.834 1 95.25 220 HIS B C 1
ATOM 3449 O O . HIS B 1 220 ? 22.25 20.547 3.141 1 95.25 220 HIS B O 1
ATOM 3455 N N . GLN B 1 221 ? 20.766 19.125 4.129 1 94.44 221 GLN B N 1
ATOM 3456 C CA . GLN B 1 221 ? 21.266 17.953 3.445 1 94.44 221 GLN B CA 1
ATOM 3457 C C . GLN B 1 221 ? 20.297 17.469 2.363 1 94.44 221 GLN B C 1
ATOM 3459 O O . GLN B 1 221 ? 19.094 17.656 2.488 1 94.44 221 GLN B O 1
ATOM 3464 N N . PRO B 1 222 ? 20.891 17.016 1.348 1 90.69 222 PRO B N 1
ATOM 3465 C CA . PRO B 1 222 ? 20.016 16.484 0.298 1 90.69 222 PRO B CA 1
ATOM 3466 C C . PRO B 1 222 ? 19.188 15.305 0.774 1 90.69 222 PRO B C 1
ATOM 3468 O O . PRO B 1 222 ? 19.641 14.508 1.604 1 90.69 222 PRO B O 1
ATOM 3471 N N . LEU B 1 223 ? 18 15.391 0.242 1 90.94 223 LEU B N 1
ATOM 3472 C CA . LEU B 1 223 ? 17.25 14.148 0.435 1 90.94 223 LEU B CA 1
ATOM 3473 C C . LEU B 1 223 ? 17.859 13.023 -0.393 1 90.94 223 LEU B C 1
ATOM 3475 O O . LEU B 1 223 ? 18.281 13.234 -1.53 1 90.94 223 LEU B O 1
#

Nearest PDB structures (foldseek):
  1bcs-assembly1_B  TM=8.816E-01  e=5.189E-11  Triticum aestivum
  1gxs-assembly1_D  TM=8.152E-01  e=7.065E-12  Sorghum bicolor
  4az0-assembly1_B-2  TM=7.857E-01  e=4.623E-10  Homo sapiens
  4mws-assembly1_B  TM=7.410E-01  e=6.377E-10  Homo sapiens
  1ivy-assembly1_B  TM=6.649E-01  e=1.138E-09  Homo sapiens

Organism: Aegilops tauschii subsp. strangulata (NCBI:txid200361)

pLDDT: mean 83.6, std 18.5, range [28.06, 98.56]

Radius of gyration: 27.14 Å; Cα contacts (8 Å, |Δi|>4): 611; chains: 2; bounding box: 61×77×70 Å

InterPro domains:
  IPR001563 Peptidase S10, serine carboxypeptidase [PF00450] (4-218)
  IPR001563 Peptidase S10, serine carboxypeptidase [PTHR11802] (8-207)
  IPR029058 Alpha/Beta hydrolase fold [G3DSA:3.40.50.1820] (4-222)
  IPR029058 Alpha/Beta hydrolase fold [SSF53474] (3-223)